Protein AF-A0A0N4UHY2-F1 (afdb_monomer)

Structure (mmCIF, N/CA/C/O backbone):
data_AF-A0A0N4UHY2-F1
#
_entry.id   AF-A0A0N4UHY2-F1
#
loop_
_atom_site.group_PDB
_atom_site.id
_at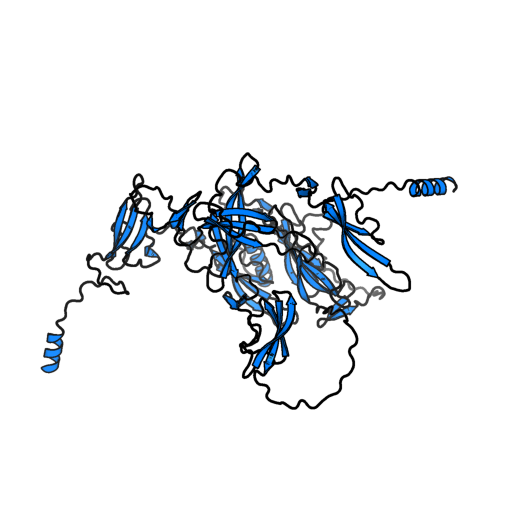om_site.type_symbol
_atom_site.label_atom_id
_atom_site.label_alt_id
_atom_site.label_comp_id
_atom_site.label_asym_id
_atom_site.label_entity_id
_atom_site.label_seq_id
_atom_site.pdbx_PDB_ins_code
_atom_site.Cartn_x
_atom_site.Cartn_y
_atom_site.Cartn_z
_atom_site.occupancy
_atom_site.B_iso_or_equiv
_atom_site.auth_seq_id
_atom_site.auth_comp_id
_atom_site.auth_asym_id
_atom_site.auth_atom_id
_atom_site.pdbx_PDB_model_num
ATOM 1 N N . MET A 1 1 ? 29.697 25.589 -55.166 1.00 54.78 1 MET A N 1
ATOM 2 C CA . MET A 1 1 ? 30.315 25.959 -53.868 1.00 54.78 1 MET A CA 1
ATOM 3 C C . MET A 1 1 ? 29.783 27.273 -53.301 1.00 54.78 1 MET A C 1
ATOM 5 O O . MET A 1 1 ? 29.440 27.275 -52.132 1.00 54.78 1 MET A O 1
ATOM 9 N N . TRP A 1 2 ? 29.633 28.347 -54.087 1.00 55.62 2 TRP A N 1
ATOM 10 C CA . TRP A 1 2 ? 29.163 29.654 -53.586 1.00 55.62 2 TRP A CA 1
ATOM 11 C C . TRP A 1 2 ? 27.700 29.696 -53.100 1.00 55.62 2 TRP A C 1
ATOM 13 O O . TRP A 1 2 ? 27.355 30.513 -52.255 1.00 55.62 2 TRP A O 1
ATOM 23 N N . THR A 1 3 ? 26.839 28.794 -53.573 1.00 72.44 3 THR A N 1
ATOM 24 C CA . THR A 1 3 ? 25.438 28.715 -53.125 1.00 72.44 3 THR A CA 1
ATOM 25 C C . THR A 1 3 ? 25.277 28.026 -51.768 1.00 72.44 3 THR A C 1
ATOM 27 O O . THR A 1 3 ? 24.383 28.382 -51.008 1.00 72.44 3 THR A O 1
ATOM 30 N N . TYR A 1 4 ? 26.162 27.089 -51.414 1.00 72.38 4 TYR A N 1
ATOM 31 C CA . TYR A 1 4 ? 26.064 26.346 -50.153 1.00 72.38 4 TYR A CA 1
ATOM 32 C C . TYR A 1 4 ? 26.475 27.204 -48.950 1.00 72.38 4 TYR A C 1
ATOM 34 O O . TYR A 1 4 ? 25.815 27.162 -47.914 1.00 72.38 4 TYR A O 1
ATOM 42 N N . THR A 1 5 ? 27.506 28.041 -49.109 1.00 71.31 5 THR A N 1
ATOM 43 C CA . THR A 1 5 ? 27.944 28.999 -48.081 1.00 71.31 5 THR A CA 1
ATOM 44 C C . THR A 1 5 ? 26.930 30.117 -47.852 1.00 71.31 5 THR A C 1
ATOM 46 O O . THR A 1 5 ? 26.712 30.508 -46.709 1.00 71.31 5 THR A O 1
ATOM 49 N N . ALA A 1 6 ? 26.250 30.595 -48.899 1.00 72.31 6 ALA A N 1
ATOM 50 C CA . ALA A 1 6 ? 25.187 31.587 -48.741 1.00 72.31 6 ALA A CA 1
ATOM 51 C C . ALA A 1 6 ? 23.974 31.018 -47.984 1.00 72.31 6 ALA A C 1
ATOM 53 O O . ALA A 1 6 ? 23.445 31.677 -47.094 1.00 72.31 6 ALA A O 1
ATOM 54 N N . ILE A 1 7 ? 23.573 29.773 -48.271 1.00 70.06 7 ILE A N 1
ATOM 55 C CA . ILE A 1 7 ? 22.451 29.120 -47.579 1.00 70.06 7 ILE A CA 1
ATOM 56 C C . ILE A 1 7 ? 22.787 28.858 -46.105 1.00 70.06 7 ILE A C 1
ATOM 58 O O . ILE A 1 7 ? 21.957 29.127 -45.244 1.00 70.06 7 ILE A O 1
ATOM 62 N N . THR A 1 8 ? 24.009 28.421 -45.779 1.00 62.03 8 THR A N 1
ATOM 63 C CA . THR A 1 8 ? 24.409 28.238 -44.367 1.00 62.03 8 THR A CA 1
ATOM 64 C C . THR A 1 8 ? 24.511 29.561 -43.610 1.00 62.03 8 THR A C 1
ATOM 66 O O . THR A 1 8 ? 24.087 29.621 -42.458 1.00 62.03 8 THR A O 1
ATOM 69 N N . ALA A 1 9 ? 24.983 30.636 -44.249 1.00 65.75 9 ALA A N 1
ATOM 70 C CA . ALA A 1 9 ? 25.004 31.963 -43.633 1.00 65.75 9 ALA A CA 1
ATOM 71 C C . ALA A 1 9 ? 23.588 32.523 -43.407 1.00 65.75 9 ALA A C 1
ATOM 73 O O . ALA A 1 9 ? 23.324 33.108 -42.360 1.00 65.75 9 ALA A O 1
ATOM 74 N N . ILE A 1 10 ? 22.658 32.301 -44.343 1.00 62.62 10 ILE A N 1
ATOM 75 C CA . ILE A 1 10 ? 21.254 32.707 -44.190 1.00 62.62 10 ILE A CA 1
ATOM 76 C C . ILE A 1 10 ? 20.573 31.888 -43.083 1.00 62.62 10 ILE A C 1
ATOM 78 O O . ILE A 1 10 ? 19.884 32.467 -42.253 1.00 62.62 10 ILE A O 1
ATOM 82 N N . ILE A 1 11 ? 20.821 30.577 -42.995 1.00 55.28 11 ILE A N 1
ATOM 83 C CA . ILE A 1 11 ? 20.270 29.729 -41.921 1.00 55.28 11 ILE A CA 1
ATOM 84 C C . ILE A 1 11 ? 20.823 30.131 -40.542 1.00 55.28 11 ILE A C 1
ATOM 86 O O . ILE A 1 11 ? 20.098 30.074 -39.557 1.00 55.28 11 ILE A O 1
ATOM 90 N N . GLN A 1 12 ? 22.077 30.586 -40.452 1.00 56.28 12 GLN A N 1
ATOM 91 C CA . GLN A 1 12 ? 22.646 31.084 -39.192 1.00 56.28 12 GLN A CA 1
ATOM 92 C C . GLN A 1 12 ? 22.201 32.513 -38.840 1.00 56.28 12 GLN A C 1
ATOM 94 O O . GLN A 1 12 ? 22.103 32.841 -37.659 1.00 56.28 12 GLN A O 1
ATOM 99 N N . ALA A 1 13 ? 21.927 33.366 -39.834 1.00 57.31 13 ALA A N 1
ATOM 100 C CA . ALA A 1 13 ? 21.465 34.738 -39.613 1.00 57.31 13 ALA A CA 1
ATOM 101 C C . ALA A 1 13 ? 19.962 34.813 -39.309 1.00 57.31 13 ALA A C 1
ATOM 103 O O . ALA A 1 13 ? 19.527 35.655 -38.523 1.00 57.31 13 ALA A O 1
ATOM 104 N N . ILE A 1 14 ? 19.161 33.913 -39.883 1.00 51.59 14 ILE A N 1
ATOM 105 C CA . ILE A 1 14 ? 17.760 33.744 -39.511 1.00 51.59 14 ILE A CA 1
ATOM 106 C C . ILE A 1 14 ? 17.738 32.865 -38.253 1.00 51.59 14 ILE A C 1
ATOM 108 O O . ILE A 1 14 ? 17.452 31.674 -38.310 1.00 51.59 14 ILE A O 1
ATOM 112 N N . GLY A 1 15 ? 18.084 33.462 -37.107 1.00 50.00 15 GLY A N 1
ATOM 113 C CA . GLY A 1 15 ? 18.026 32.864 -35.766 1.00 50.00 15 GLY A CA 1
ATOM 114 C C . GLY A 1 15 ? 16.594 32.563 -35.307 1.00 50.00 15 GLY A C 1
ATOM 115 O O . GLY A 1 15 ? 16.148 33.056 -34.276 1.00 50.00 15 GLY A O 1
ATOM 116 N N . TRP A 1 16 ? 15.854 31.799 -36.107 1.00 46.34 16 TRP A N 1
ATOM 117 C CA . TRP A 1 16 ? 14.447 31.464 -35.934 1.00 46.34 16 TRP A CA 1
ATOM 118 C C . TRP A 1 16 ? 14.300 29.985 -35.603 1.00 46.34 16 TRP A C 1
ATOM 120 O O . TRP A 1 16 ? 13.827 29.186 -36.401 1.00 46.34 16 TRP A O 1
ATOM 130 N N . HIS A 1 17 ? 14.668 29.628 -34.385 1.00 46.94 17 HIS A N 1
ATOM 131 C CA . HIS A 1 17 ? 14.061 28.478 -33.734 1.00 46.94 17 HIS A CA 1
ATOM 132 C C . HIS A 1 17 ? 13.692 28.907 -32.318 1.00 46.94 17 HIS A C 1
ATOM 134 O O . HIS A 1 17 ? 14.327 28.516 -31.347 1.00 46.94 17 HIS A O 1
ATOM 140 N N . TYR A 1 18 ? 12.658 29.748 -32.205 1.00 57.06 18 TYR A N 1
ATOM 141 C CA . TYR A 1 18 ? 11.855 29.765 -30.986 1.00 57.06 18 TYR A CA 1
ATOM 142 C C . TYR A 1 18 ? 11.130 28.418 -30.940 1.00 57.06 18 TYR A C 1
ATOM 144 O O . TYR A 1 18 ? 10.048 28.252 -31.499 1.00 57.06 18 TYR A O 1
ATOM 152 N N . SER A 1 19 ? 11.789 27.411 -30.373 1.00 66.44 19 SER A N 1
ATOM 153 C CA . SER A 1 19 ? 11.162 26.143 -30.034 1.00 66.44 19 SER A CA 1
ATOM 154 C C . SER A 1 19 ? 10.190 26.413 -28.892 1.00 66.44 19 SER A C 1
ATOM 156 O O . SER A 1 19 ? 10.603 26.571 -27.744 1.00 66.44 19 SER A O 1
ATOM 158 N N . TYR A 1 20 ? 8.905 26.517 -29.225 1.00 84.94 20 TYR A N 1
ATOM 159 C CA . TYR A 1 20 ? 7.844 26.343 -28.244 1.00 84.94 20 TYR A CA 1
ATOM 160 C C . TYR A 1 20 ? 8.040 24.970 -27.595 1.00 84.94 20 TYR A C 1
ATOM 162 O O . TYR A 1 20 ? 8.141 23.972 -28.309 1.00 84.94 20 TYR A O 1
ATOM 170 N N . ALA A 1 21 ? 8.137 24.940 -26.272 1.00 89.75 21 ALA A N 1
ATOM 171 C CA . ALA A 1 21 ? 8.180 23.713 -25.489 1.00 89.75 21 ALA A CA 1
ATOM 172 C C . ALA A 1 21 ? 6.826 23.527 -24.805 1.00 89.75 21 ALA A C 1
ATOM 174 O O . ALA A 1 21 ? 6.136 24.501 -24.489 1.00 89.75 21 ALA A O 1
ATOM 175 N N . MET A 1 22 ? 6.423 22.282 -24.583 1.00 92.69 22 MET A N 1
ATOM 176 C CA . MET A 1 22 ? 5.202 22.011 -23.827 1.00 92.69 22 MET A CA 1
ATOM 177 C C . MET A 1 22 ? 5.431 22.294 -22.339 1.00 92.69 22 MET A C 1
ATOM 179 O O . MET A 1 22 ? 6.537 22.130 -21.820 1.00 92.69 22 MET A O 1
ATOM 183 N N . LEU A 1 23 ? 4.382 22.705 -21.623 1.00 93.19 23 LEU A N 1
ATOM 184 C CA . LEU A 1 23 ? 4.452 22.870 -20.172 1.00 93.19 23 LEU A CA 1
ATOM 185 C C . LEU A 1 23 ? 4.919 21.558 -19.522 1.00 93.19 23 LEU A C 1
ATOM 187 O O . LEU A 1 23 ? 4.393 20.490 -19.827 1.00 93.19 23 LEU A O 1
ATOM 191 N N . GLY A 1 24 ? 5.926 21.638 -18.654 1.00 91.88 24 GLY A N 1
ATOM 192 C CA . GLY A 1 24 ? 6.541 20.467 -18.029 1.00 91.88 24 GLY A CA 1
ATOM 193 C C . GLY A 1 24 ? 7.727 19.863 -18.784 1.00 91.88 24 GLY A C 1
ATOM 194 O O . GLY A 1 24 ? 8.490 19.114 -18.175 1.00 91.88 24 GLY A O 1
ATOM 195 N N . GLU A 1 25 ? 7.937 20.210 -20.056 1.00 93.88 25 GLU A N 1
ATOM 196 C CA . GLU A 1 25 ? 9.051 19.691 -20.854 1.00 93.88 25 GLU A CA 1
ATOM 197 C C . GLU A 1 25 ? 10.406 20.117 -20.271 1.00 93.88 25 GLU A C 1
ATOM 199 O O . GLU A 1 25 ? 10.588 21.268 -19.856 1.00 93.88 25 GLU A O 1
ATOM 204 N N . ILE A 1 26 ? 11.346 19.168 -20.222 1.00 94.19 26 ILE A N 1
ATOM 205 C CA . ILE A 1 26 ? 12.680 19.336 -19.638 1.00 94.19 26 ILE A CA 1
ATOM 206 C C . ILE A 1 26 ? 13.716 19.481 -20.755 1.00 94.19 26 ILE A C 1
ATOM 208 O O . ILE A 1 26 ? 13.767 18.670 -21.676 1.00 94.19 26 ILE A O 1
ATOM 212 N N . PHE A 1 27 ? 14.584 20.482 -20.635 1.00 90.56 27 PHE A N 1
ATOM 213 C CA . PHE A 1 27 ? 15.588 20.853 -21.626 1.00 90.56 27 PHE A CA 1
ATOM 214 C C . PHE A 1 27 ? 16.976 21.022 -20.986 1.00 90.56 27 PHE A C 1
ATOM 216 O O . PHE A 1 27 ? 17.103 21.646 -19.931 1.00 90.56 27 PHE A O 1
ATOM 223 N N . GLU A 1 28 ? 18.032 20.493 -21.614 1.00 94.00 28 GLU A N 1
ATOM 224 C CA . GLU A 1 28 ? 19.423 20.737 -21.197 1.00 94.00 28 GLU A CA 1
ATOM 225 C C . GLU A 1 28 ? 20.002 21.936 -21.964 1.00 94.00 28 GLU A C 1
ATOM 227 O O . GLU A 1 28 ? 20.232 21.874 -23.170 1.00 94.00 28 GLU A O 1
ATOM 232 N N . ASP A 1 29 ? 20.297 23.019 -21.249 1.00 93.25 29 ASP A N 1
ATOM 233 C CA . ASP A 1 29 ? 20.946 24.214 -21.777 1.00 93.25 29 ASP A CA 1
ATOM 234 C C . ASP A 1 29 ? 22.396 24.297 -21.291 1.00 93.25 29 ASP A C 1
ATOM 236 O O . ASP A 1 29 ? 22.676 24.576 -20.122 1.00 93.25 29 ASP A O 1
ATOM 240 N N . SER A 1 30 ? 23.340 24.107 -22.212 1.00 93.19 30 SER A N 1
ATOM 241 C CA . SER A 1 30 ? 24.779 24.096 -21.924 1.00 93.19 30 SER A CA 1
ATOM 242 C C . SER A 1 30 ? 25.378 25.447 -21.519 1.00 93.19 30 SER A C 1
ATOM 244 O O . SER A 1 30 ? 26.569 25.510 -21.219 1.00 93.19 30 SER A O 1
ATOM 246 N N . THR A 1 31 ? 24.577 26.512 -21.541 1.00 93.12 31 THR A N 1
ATOM 247 C CA . THR A 1 31 ? 24.967 27.876 -21.157 1.00 93.12 31 THR A CA 1
ATOM 248 C C . THR A 1 31 ? 23.921 28.573 -20.289 1.00 93.12 31 THR A C 1
ATOM 250 O O . THR A 1 31 ? 24.075 29.753 -19.978 1.00 93.12 31 THR A O 1
ATOM 253 N N . CYS A 1 32 ? 22.839 27.871 -19.939 1.00 94.31 32 CYS A N 1
ATOM 254 C CA . CYS A 1 32 ? 21.666 28.415 -19.259 1.00 94.31 32 CYS A CA 1
ATOM 255 C C . CYS A 1 32 ? 21.035 29.640 -19.956 1.00 94.31 32 CYS A C 1
ATOM 257 O O . CYS A 1 32 ? 20.312 30.398 -19.305 1.00 94.31 32 CYS A O 1
ATOM 259 N N . ARG A 1 33 ? 21.284 29.844 -21.259 1.00 95.06 33 ARG A N 1
ATOM 260 C CA . ARG A 1 33 ? 20.819 31.003 -22.048 1.00 95.06 33 ARG A CA 1
ATOM 261 C C . ARG A 1 33 ? 19.303 31.101 -22.169 1.00 95.06 33 ARG A C 1
ATOM 263 O O . ARG A 1 33 ? 18.789 32.188 -22.405 1.00 95.06 33 ARG A O 1
ATOM 270 N N . SER A 1 34 ? 18.612 29.983 -22.020 1.00 94.69 34 SER A N 1
ATOM 271 C CA . SER A 1 34 ? 17.163 29.859 -22.112 1.00 94.69 34 SER A CA 1
ATOM 272 C C . SER A 1 34 ? 16.481 30.208 -20.793 1.00 94.69 34 SER A C 1
ATOM 274 O O . SER A 1 34 ? 15.275 30.411 -20.790 1.00 94.69 34 SER A O 1
ATOM 276 N N . THR A 1 35 ? 17.234 30.356 -19.690 1.00 95.75 35 THR A N 1
ATOM 277 C CA . THR A 1 35 ? 16.671 30.734 -18.382 1.00 95.75 35 THR A CA 1
ATOM 278 C C . THR A 1 35 ? 15.862 32.018 -18.519 1.00 95.75 35 THR A C 1
ATOM 280 O O . THR A 1 35 ? 16.393 33.024 -18.984 1.00 95.75 35 THR A O 1
ATOM 283 N N . ASN A 1 36 ? 14.608 31.992 -18.068 1.00 95.81 36 ASN A N 1
ATOM 284 C CA . ASN A 1 36 ? 13.651 33.101 -18.141 1.00 95.81 36 ASN A CA 1
ATOM 285 C C . ASN A 1 36 ? 13.210 33.504 -19.561 1.00 95.81 36 ASN A C 1
ATOM 287 O O . ASN A 1 36 ? 12.450 34.462 -19.695 1.00 95.81 36 ASN A O 1
ATOM 291 N N . ASN A 1 37 ? 13.621 32.789 -20.612 1.00 96.12 37 ASN A N 1
ATOM 292 C CA . ASN A 1 37 ? 13.029 32.968 -21.935 1.00 96.12 37 ASN A CA 1
ATOM 293 C C . ASN A 1 37 ? 11.666 32.282 -21.989 1.00 96.12 37 ASN A C 1
ATOM 295 O O . ASN A 1 37 ? 11.430 31.269 -21.321 1.00 96.12 37 ASN A O 1
ATOM 299 N N . THR A 1 38 ? 10.772 32.829 -22.808 1.00 95.69 38 THR A N 1
ATOM 300 C CA . THR A 1 38 ? 9.446 32.260 -23.013 1.00 95.69 38 THR A CA 1
ATOM 301 C C . THR A 1 38 ? 9.547 30.927 -23.750 1.00 95.69 38 THR A C 1
ATOM 303 O O . THR A 1 38 ? 10.218 30.811 -24.773 1.00 95.69 38 THR A O 1
ATOM 306 N N . CYS A 1 39 ? 8.868 29.913 -23.221 1.00 95.75 39 CYS A N 1
ATOM 307 C CA . CYS A 1 39 ? 8.738 28.596 -23.851 1.00 95.75 39 CYS A CA 1
ATOM 308 C C . CYS A 1 39 ? 7.314 28.333 -24.365 1.00 95.75 39 CYS A C 1
ATOM 310 O O . CYS A 1 39 ? 7.089 27.374 -25.093 1.00 95.75 39 CYS A O 1
ATOM 312 N N . GLY A 1 40 ? 6.364 29.215 -24.039 1.00 95.06 40 GLY A N 1
ATOM 313 C CA . GLY A 1 40 ? 4.953 29.128 -24.405 1.00 95.06 40 GLY A CA 1
ATOM 314 C C . GLY A 1 40 ? 4.178 30.367 -23.944 1.00 95.06 40 GLY A C 1
ATOM 315 O O . GLY A 1 40 ? 4.761 31.318 -23.420 1.00 95.06 40 GLY A O 1
ATOM 316 N N . ILE A 1 41 ? 2.856 30.372 -24.136 1.00 94.19 41 ILE A N 1
ATOM 317 C CA . ILE A 1 41 ? 1.980 31.446 -23.637 1.00 94.19 41 ILE A CA 1
ATOM 318 C C . ILE A 1 41 ? 1.914 31.347 -22.110 1.00 94.19 41 ILE A C 1
ATOM 320 O O . ILE A 1 41 ? 1.486 30.323 -21.584 1.00 94.19 41 ILE A O 1
ATOM 324 N N . ASN A 1 42 ? 2.327 32.408 -21.410 1.00 97.00 42 ASN A N 1
ATOM 325 C CA . ASN A 1 42 ? 2.436 32.459 -19.945 1.00 97.00 42 ASN A CA 1
ATOM 326 C C . ASN A 1 42 ? 3.391 31.403 -19.361 1.00 97.00 42 ASN A C 1
ATOM 328 O O . ASN A 1 42 ? 3.220 30.976 -18.219 1.00 97.00 42 ASN A O 1
ATOM 332 N N . MET A 1 43 ? 4.397 30.979 -20.135 1.00 96.62 43 MET A N 1
ATOM 333 C CA . MET A 1 43 ? 5.379 29.975 -19.725 1.00 96.62 43 MET A CA 1
ATOM 334 C C . MET A 1 43 ? 6.810 30.454 -19.968 1.00 96.62 43 MET A C 1
ATOM 336 O O . MET A 1 43 ? 7.096 31.070 -20.997 1.00 96.62 43 MET A O 1
ATOM 340 N N . ILE A 1 44 ? 7.721 30.110 -19.061 1.00 97.31 44 ILE A N 1
ATOM 341 C CA . ILE A 1 44 ? 9.159 30.385 -19.153 1.00 97.31 44 ILE A CA 1
ATOM 342 C C . ILE A 1 44 ? 9.984 29.149 -18.799 1.00 97.31 44 ILE A C 1
ATOM 344 O O . ILE A 1 44 ? 9.547 28.291 -18.031 1.00 97.31 44 ILE A O 1
ATOM 348 N N . PHE A 1 45 ? 11.208 29.067 -19.315 1.00 97.31 45 PHE A N 1
ATOM 349 C CA . PHE A 1 45 ? 12.155 28.056 -18.856 1.00 97.31 45 PHE A CA 1
ATOM 350 C C . PHE A 1 45 ? 12.731 28.425 -17.485 1.00 97.31 45 PHE A C 1
ATOM 352 O O . PHE A 1 45 ? 13.380 29.462 -17.318 1.00 97.31 45 PHE A O 1
ATOM 359 N N . VAL A 1 46 ? 12.543 27.532 -16.513 1.00 95.62 46 VAL A N 1
ATOM 360 C CA . VAL A 1 46 ? 13.045 27.663 -15.140 1.00 95.62 46 VAL A CA 1
ATOM 361 C C . VAL A 1 46 ? 14.098 26.580 -14.878 1.00 95.62 46 VAL A C 1
ATOM 363 O O . VAL A 1 46 ? 13.825 25.403 -15.121 1.00 95.62 46 VAL A O 1
ATOM 366 N N . PRO A 1 47 ? 15.305 26.916 -14.390 1.00 95.50 47 PRO A N 1
ATOM 367 C CA . PRO A 1 47 ? 16.329 25.926 -14.075 1.00 95.50 47 PRO A CA 1
ATOM 368 C C . PRO A 1 47 ? 15.914 25.075 -12.871 1.00 95.50 47 PRO A C 1
ATOM 370 O O . PRO A 1 47 ? 15.724 25.589 -11.773 1.00 95.50 47 PRO A O 1
ATOM 373 N N . ILE A 1 48 ? 15.831 23.761 -13.072 1.00 95.44 48 ILE A N 1
ATOM 374 C CA . ILE A 1 48 ? 15.636 22.780 -11.995 1.00 95.44 48 ILE A CA 1
ATOM 375 C C . ILE A 1 48 ? 16.990 22.409 -11.379 1.00 95.44 48 ILE A C 1
ATOM 377 O O . ILE A 1 48 ? 17.108 22.214 -10.170 1.00 95.44 48 ILE A O 1
ATOM 381 N N . LEU A 1 49 ? 18.030 22.318 -12.212 1.00 93.88 49 LEU A N 1
ATOM 382 C CA . LEU A 1 49 ? 19.382 21.974 -11.790 1.00 93.88 49 LEU A CA 1
ATOM 383 C C . LEU A 1 49 ? 20.396 22.834 -12.537 1.00 93.88 49 LEU A C 1
ATOM 385 O O . LEU A 1 49 ? 20.361 22.915 -13.760 1.00 93.88 49 LEU A O 1
ATOM 389 N N . LYS A 1 50 ? 21.339 23.425 -11.803 1.00 95.50 50 LYS A N 1
ATOM 390 C CA . LYS A 1 50 ? 22.471 24.174 -12.356 1.00 95.50 50 LYS A CA 1
ATOM 391 C C . LYS A 1 50 ? 23.773 23.496 -11.942 1.00 95.50 50 LYS A C 1
ATOM 393 O O . LYS A 1 50 ? 24.086 23.398 -10.756 1.00 95.50 50 LYS A O 1
ATOM 398 N N . VAL A 1 51 ? 24.526 23.013 -12.923 1.00 91.88 51 VAL A N 1
ATOM 399 C CA . VAL A 1 51 ? 25.815 22.343 -12.750 1.00 91.88 51 VAL A CA 1
ATOM 400 C C . VAL A 1 51 ? 26.913 23.283 -13.232 1.00 91.88 51 VAL A C 1
ATOM 402 O O . VAL A 1 51 ? 27.092 23.499 -14.428 1.00 91.88 51 VAL A O 1
ATOM 405 N N . VAL A 1 52 ? 27.672 23.831 -12.287 1.00 89.69 52 VAL A N 1
ATOM 406 C CA . VAL A 1 52 ? 28.860 24.639 -12.582 1.00 89.69 52 VAL A CA 1
ATOM 407 C C . VAL A 1 52 ? 30.076 23.719 -12.544 1.00 89.69 52 VAL A C 1
ATOM 409 O O . VAL A 1 52 ? 30.418 23.177 -11.492 1.00 89.69 52 VAL A O 1
ATOM 412 N N . SER A 1 53 ? 30.730 23.517 -13.688 1.00 86.75 53 SER A N 1
ATOM 413 C CA . SER A 1 53 ? 31.970 22.746 -13.774 1.00 86.75 53 SER A CA 1
ATOM 414 C C . SER A 1 53 ? 33.157 23.679 -13.989 1.00 86.75 53 SER A C 1
ATOM 416 O O . SER A 1 53 ? 33.346 24.245 -15.067 1.00 86.75 53 SER A O 1
ATOM 418 N N . SER A 1 54 ? 33.980 23.810 -12.949 1.00 83.69 54 SER A N 1
ATOM 419 C CA . SER A 1 54 ? 35.266 24.506 -13.001 1.00 83.69 54 SER A CA 1
ATOM 420 C C . SER A 1 54 ? 36.369 23.498 -13.308 1.00 83.69 54 SER A C 1
ATOM 422 O O . SER A 1 54 ? 37.045 23.005 -12.406 1.00 83.69 54 SER A O 1
ATOM 424 N N . LYS A 1 55 ? 36.551 23.153 -14.583 1.00 74.62 55 LYS A N 1
ATOM 425 C CA . LYS A 1 55 ? 37.742 22.426 -15.038 1.00 74.62 55 LYS A CA 1
ATOM 426 C C . LYS A 1 55 ? 38.505 23.330 -16.001 1.00 74.62 55 LYS A C 1
ATOM 428 O O . LYS A 1 55 ? 38.063 23.542 -17.118 1.00 74.62 55 LYS A O 1
ATOM 433 N N . ASN A 1 56 ? 39.657 23.825 -15.541 1.00 71.31 56 ASN A N 1
ATOM 434 C CA . ASN A 1 56 ? 40.651 24.588 -16.307 1.00 71.31 56 ASN A CA 1
ATOM 435 C C . ASN A 1 56 ? 40.182 25.965 -16.808 1.00 71.31 56 ASN A C 1
ATOM 437 O O . ASN A 1 56 ? 39.796 26.070 -17.962 1.00 71.31 56 ASN A O 1
ATOM 441 N N . LEU A 1 57 ? 40.279 27.016 -15.973 1.00 77.56 57 LEU A N 1
ATOM 442 C CA . LEU A 1 57 ? 40.115 28.456 -16.311 1.00 77.56 57 LEU A CA 1
ATOM 443 C C . LEU A 1 57 ? 38.818 28.889 -17.042 1.00 77.56 57 LEU A C 1
ATOM 445 O O . LEU A 1 57 ? 38.537 30.079 -17.118 1.00 77.56 57 LEU A O 1
ATOM 449 N N . LEU A 1 58 ? 38.007 27.949 -17.515 1.00 76.88 58 LEU A N 1
ATOM 450 C CA . LEU A 1 58 ? 36.753 28.113 -18.226 1.00 76.88 58 LEU A CA 1
ATOM 451 C C . LEU A 1 58 ? 35.671 27.491 -17.346 1.00 76.88 58 LEU A C 1
ATOM 453 O O . LEU A 1 58 ? 35.587 26.273 -17.183 1.00 76.88 58 LEU A O 1
ATOM 457 N N . THR A 1 59 ? 34.863 28.341 -16.724 1.00 84.31 59 THR A N 1
ATOM 458 C CA . THR A 1 59 ? 33.655 27.909 -16.024 1.00 84.31 59 THR A CA 1
ATOM 459 C C . THR A 1 59 ? 32.613 27.551 -17.073 1.00 84.31 59 THR A C 1
ATOM 461 O O . THR A 1 59 ? 32.078 28.436 -17.737 1.00 84.31 59 THR A O 1
ATOM 464 N N . SER A 1 60 ? 32.346 26.259 -17.246 1.00 89.88 60 SER A N 1
ATOM 465 C CA . SER A 1 60 ? 31.200 25.808 -18.039 1.00 89.88 60 SER A CA 1
ATOM 466 C C . SER A 1 60 ? 30.005 25.639 -17.108 1.00 89.88 60 SER A C 1
ATOM 468 O O . SER A 1 60 ? 30.112 25.010 -16.053 1.00 89.88 60 SER A O 1
ATOM 470 N N . GLU A 1 61 ? 28.885 26.253 -17.466 1.00 93.69 61 GLU A N 1
ATOM 471 C CA . GLU A 1 61 ? 27.653 26.216 -16.686 1.00 93.69 61 GLU A CA 1
ATOM 472 C C . GLU A 1 61 ? 26.581 25.507 -17.503 1.00 93.69 61 GLU A C 1
ATOM 474 O O . GLU A 1 61 ? 26.173 26.010 -18.541 1.00 93.69 61 GLU A O 1
ATOM 479 N N . LYS A 1 62 ? 26.132 24.344 -17.035 1.00 94.75 62 LYS A N 1
ATOM 480 C CA . LYS A 1 62 ? 25.025 23.608 -17.644 1.00 94.75 62 LYS A CA 1
ATOM 481 C C . LYS A 1 62 ? 23.785 23.736 -16.772 1.00 94.75 62 LYS A C 1
ATOM 483 O O . LYS A 1 62 ? 23.874 23.520 -15.563 1.00 94.75 62 LYS A O 1
ATOM 488 N N . CYS A 1 63 ? 22.634 24.006 -17.372 1.00 96.12 63 CYS A N 1
ATOM 489 C CA . CYS A 1 63 ? 21.346 23.960 -16.696 1.00 96.12 63 CYS A CA 1
ATOM 490 C C . CYS A 1 63 ? 20.464 22.867 -17.283 1.00 96.12 63 CYS A C 1
ATOM 492 O O . CYS A 1 63 ? 20.366 22.730 -18.494 1.00 96.12 63 CYS A O 1
ATOM 494 N N . ILE A 1 64 ? 19.769 22.140 -16.417 1.00 95.44 64 ILE A N 1
ATOM 495 C CA . ILE A 1 64 ? 18.570 21.390 -16.783 1.00 95.44 64 ILE A CA 1
ATOM 496 C C . ILE A 1 64 ? 17.392 22.279 -16.399 1.00 95.44 64 ILE A C 1
ATOM 498 O O . ILE A 1 64 ? 17.255 22.662 -15.234 1.00 95.44 64 ILE A O 1
ATOM 502 N N . GLN A 1 65 ? 16.582 22.652 -17.378 1.00 96.62 65 GLN A N 1
ATOM 503 C CA . GLN A 1 65 ? 15.487 23.605 -17.248 1.00 96.62 65 GLN A CA 1
ATOM 504 C C . GLN A 1 65 ? 14.155 22.929 -17.555 1.00 96.62 65 GLN A C 1
ATOM 506 O O . GLN A 1 65 ? 14.121 21.959 -18.302 1.00 96.62 65 GLN A O 1
ATOM 511 N N . ARG A 1 66 ? 13.061 23.440 -16.992 1.00 96.38 66 ARG A N 1
ATOM 512 C CA . ARG A 1 66 ? 11.689 23.013 -17.289 1.00 96.38 66 ARG A CA 1
ATOM 513 C C . ARG A 1 66 ? 10.853 24.199 -17.724 1.00 96.38 66 ARG A C 1
ATOM 515 O O . ARG A 1 66 ? 10.896 25.246 -17.077 1.00 96.38 66 ARG A O 1
ATOM 522 N N . CYS A 1 67 ? 10.054 24.017 -18.767 1.00 96.81 67 CYS A N 1
ATOM 523 C CA . CYS A 1 67 ? 9.022 24.980 -19.125 1.00 96.81 67 CYS A CA 1
ATOM 524 C C . CYS A 1 67 ? 7.953 25.010 -18.016 1.00 96.81 67 CYS A C 1
ATOM 526 O O . CYS A 1 67 ? 7.319 23.993 -17.735 1.00 96.81 67 CYS A O 1
ATOM 528 N N . SER A 1 68 ? 7.819 26.143 -17.329 1.00 96.75 68 SER A N 1
ATOM 529 C CA . SER A 1 68 ? 6.937 26.354 -16.168 1.00 96.75 68 SER A CA 1
ATOM 530 C C . SER A 1 68 ? 6.121 27.628 -16.356 1.00 96.75 68 SER A C 1
ATOM 532 O O . SER A 1 68 ? 6.450 28.438 -17.217 1.00 96.75 68 SER A O 1
ATOM 534 N N . CYS A 1 69 ? 5.082 27.848 -15.551 1.00 96.81 69 CYS A N 1
ATOM 535 C CA . CYS A 1 69 ? 4.330 29.100 -15.620 1.00 96.81 69 CYS A CA 1
ATOM 536 C C . CYS A 1 69 ? 5.197 30.316 -15.266 1.00 96.81 69 CYS A C 1
ATOM 538 O O . CYS A 1 69 ? 6.054 30.239 -14.387 1.00 96.81 69 CYS A O 1
ATOM 540 N N . ILE A 1 70 ? 4.986 31.423 -15.985 1.00 96.69 70 ILE A N 1
ATOM 541 C CA . ILE A 1 70 ? 5.812 32.639 -15.909 1.00 96.69 70 ILE A CA 1
ATOM 542 C C . ILE A 1 70 ? 5.792 33.297 -14.528 1.00 96.69 70 ILE A C 1
ATOM 544 O O . ILE A 1 70 ? 6.813 33.812 -14.075 1.00 96.69 70 ILE A O 1
ATOM 548 N N . THR A 1 71 ? 4.642 33.256 -13.861 1.00 93.62 71 THR A N 1
ATOM 549 C CA . THR A 1 71 ? 4.424 33.794 -12.519 1.00 93.62 71 THR A CA 1
ATOM 550 C C . THR A 1 71 ? 3.518 32.854 -11.726 1.00 93.62 71 THR A C 1
ATOM 552 O O . THR A 1 71 ? 2.859 31.966 -12.273 1.00 93.62 71 THR A O 1
ATOM 555 N N . ASP A 1 72 ? 3.491 33.055 -10.415 1.00 88.00 72 ASP A N 1
ATOM 556 C CA . ASP A 1 72 ? 2.588 32.408 -9.463 1.00 88.00 72 ASP A CA 1
ATOM 557 C C . ASP A 1 72 ? 1.115 32.803 -9.648 1.00 88.00 72 ASP A C 1
ATOM 559 O O . ASP A 1 72 ? 0.232 32.090 -9.172 1.00 88.00 72 ASP A O 1
ATOM 563 N N . GLU A 1 73 ? 0.839 33.873 -10.395 1.00 89.44 73 GLU A N 1
ATOM 564 C CA . GLU A 1 73 ? -0.500 34.236 -10.873 1.00 89.44 73 GLU A CA 1
ATOM 565 C C . GLU A 1 73 ? -1.062 33.236 -11.886 1.00 89.44 73 GLU A C 1
ATOM 567 O O . GLU A 1 73 ? -2.237 33.318 -12.202 1.00 89.44 73 GLU A O 1
ATOM 572 N N . TYR A 1 74 ? -0.278 32.279 -12.389 1.00 94.00 74 TYR A N 1
ATOM 573 C CA . TYR A 1 74 ? -0.750 31.222 -13.281 1.00 94.00 74 TYR A CA 1
ATOM 574 C C . TYR A 1 74 ? -0.571 29.851 -12.617 1.00 94.00 74 TYR A C 1
ATOM 576 O O . TYR A 1 74 ? 0.411 29.574 -11.928 1.00 94.00 74 TYR A O 1
ATOM 584 N N . ALA A 1 75 ? -1.548 28.968 -12.795 1.00 89.69 75 ALA A N 1
ATOM 585 C CA . ALA A 1 75 ? -1.483 27.579 -12.372 1.00 89.69 75 ALA A CA 1
ATOM 586 C C . ALA A 1 75 ? -1.408 26.658 -13.588 1.00 89.69 75 ALA A C 1
ATOM 588 O O . ALA A 1 75 ? -2.105 26.845 -14.587 1.00 89.69 75 ALA A O 1
ATOM 589 N N . GLU A 1 76 ? -0.586 25.624 -13.461 1.00 91.12 76 GLU A N 1
ATOM 590 C CA . GLU A 1 76 ? -0.535 24.514 -14.401 1.00 91.12 76 GLU A CA 1
ATOM 591 C C . GLU A 1 76 ? -1.853 23.723 -14.320 1.00 91.12 76 GLU A C 1
ATOM 593 O O . GLU A 1 76 ? -2.188 23.131 -13.293 1.00 91.12 76 GLU A O 1
ATOM 598 N N . ARG A 1 77 ? -2.635 23.744 -15.403 1.00 86.06 77 ARG A N 1
ATOM 599 C CA . ARG A 1 77 ? -3.855 22.945 -15.583 1.00 86.06 77 ARG A CA 1
ATOM 600 C C . ARG A 1 77 ? -3.892 22.388 -16.997 1.00 86.06 77 ARG A C 1
ATOM 602 O O . ARG A 1 77 ? -3.820 23.143 -17.962 1.00 86.06 77 ARG A O 1
ATOM 609 N N . ASN A 1 78 ? -4.051 21.070 -17.119 1.00 86.25 78 ASN A N 1
ATOM 610 C CA . ASN A 1 78 ? -4.176 20.366 -18.402 1.00 86.25 78 ASN A CA 1
ATOM 611 C C . ASN A 1 78 ? -3.065 20.732 -19.411 1.00 86.25 78 ASN A C 1
ATOM 613 O O . ASN A 1 78 ? -3.343 20.988 -20.580 1.00 86.25 78 ASN A O 1
ATOM 617 N N . GLY A 1 79 ? -1.812 20.816 -18.950 1.00 87.69 79 GLY A N 1
ATOM 618 C CA . GLY A 1 79 ? -0.665 21.162 -19.801 1.00 87.69 79 GLY A CA 1
ATOM 619 C C . GLY A 1 79 ? -0.620 22.625 -20.262 1.00 87.69 79 GLY A C 1
ATOM 620 O O . GLY A 1 79 ? 0.127 22.953 -21.177 1.00 87.69 79 GLY A O 1
ATOM 621 N N . SER A 1 80 ? -1.415 23.512 -19.657 1.00 90.75 80 SER A N 1
ATOM 622 C CA . SER A 1 80 ? -1.430 24.951 -19.940 1.00 90.75 80 SER A CA 1
ATOM 623 C C . SER A 1 80 ? -1.298 25.778 -18.659 1.00 90.75 80 SER A C 1
ATOM 625 O O . SER A 1 80 ? -1.714 25.344 -17.586 1.00 90.75 80 SER A O 1
ATOM 627 N N . CYS A 1 81 ? -0.734 26.981 -18.770 1.00 95.12 81 CYS A N 1
ATOM 628 C CA . CYS A 1 81 ? -0.689 27.954 -17.680 1.00 95.12 81 CYS A CA 1
ATOM 629 C C . CYS A 1 81 ? -1.927 28.839 -17.751 1.00 95.12 81 CYS A C 1
ATOM 631 O O . CYS A 1 81 ? -2.032 29.715 -18.611 1.00 95.12 81 CYS A O 1
ATOM 633 N N . ILE A 1 82 ? -2.878 28.570 -16.864 1.00 90.81 82 ILE A N 1
ATOM 634 C CA . ILE A 1 82 ? -4.134 29.311 -16.761 1.00 90.81 82 ILE A CA 1
ATOM 635 C C . ILE A 1 82 ? -3.985 30.297 -15.615 1.00 90.81 82 ILE A C 1
ATOM 637 O O . ILE A 1 82 ? -3.478 29.923 -14.560 1.00 90.81 82 ILE A O 1
ATOM 641 N N . GLU A 1 83 ? -4.410 31.541 -15.817 1.00 90.25 83 GLU A N 1
ATOM 642 C CA . GLU A 1 83 ? -4.431 32.539 -14.752 1.00 90.25 83 GLU A CA 1
ATOM 643 C C . GLU A 1 83 ? -5.179 31.945 -13.551 1.00 90.25 83 GLU A C 1
ATOM 645 O O . GLU A 1 83 ? -6.305 31.444 -13.668 1.00 90.25 83 GLU A O 1
ATOM 650 N N . ARG A 1 84 ? -4.517 31.924 -12.395 1.00 79.38 84 ARG A N 1
ATOM 651 C CA . ARG A 1 84 ? -5.161 31.733 -11.110 1.00 79.38 84 ARG A CA 1
ATOM 652 C C . ARG A 1 84 ? -6.123 32.894 -10.993 1.00 79.38 84 ARG A C 1
ATOM 654 O O . ARG A 1 84 ? -5.761 33.975 -10.545 1.00 79.38 84 ARG A O 1
ATOM 661 N N . ILE A 1 85 ? -7.371 32.648 -11.377 1.00 66.94 85 ILE A N 1
ATOM 662 C CA . ILE A 1 85 ? -8.485 33.398 -10.828 1.00 66.94 85 ILE A CA 1
ATOM 663 C C . ILE A 1 85 ? -8.263 33.279 -9.324 1.00 66.94 85 ILE A C 1
ATOM 665 O O . ILE A 1 85 ? -8.408 32.185 -8.768 1.00 66.94 85 ILE A O 1
ATOM 669 N N . TYR A 1 86 ? -7.799 34.360 -8.694 1.00 52.56 86 TYR A N 1
ATOM 670 C CA . TYR A 1 86 ? -7.720 34.507 -7.250 1.00 52.56 86 TYR A CA 1
ATOM 671 C C . TYR A 1 86 ? -9.162 34.499 -6.734 1.00 52.56 86 TYR A C 1
ATOM 673 O O . TYR A 1 86 ? -9.695 35.481 -6.244 1.00 52.56 86 TYR A O 1
ATOM 681 N N . SER A 1 87 ? -9.806 33.340 -6.823 1.00 47.03 87 SER A N 1
ATOM 682 C CA . SER A 1 87 ? -11.021 32.991 -6.111 1.00 47.03 87 SER A CA 1
ATOM 683 C C . SER A 1 87 ? -10.654 32.650 -4.660 1.00 47.03 87 SER A C 1
ATOM 685 O O . SER A 1 87 ? -11.296 31.818 -4.027 1.00 47.03 87 SER A O 1
ATOM 687 N N . SER A 1 88 ? -9.598 33.270 -4.114 1.00 45.94 88 SER A N 1
ATOM 688 C CA . SER A 1 88 ? -9.074 33.043 -2.764 1.00 45.94 88 SER A CA 1
ATOM 689 C C . SER A 1 88 ? -9.878 33.790 -1.698 1.00 45.94 88 SER A C 1
ATOM 691 O O . SER A 1 88 ? -9.357 34.114 -0.634 1.00 45.94 88 SER A O 1
ATOM 693 N N . LYS A 1 89 ? -11.150 34.073 -1.977 1.00 45.50 89 LYS A N 1
ATOM 694 C CA . LYS A 1 89 ? -12.086 34.573 -0.973 1.00 45.50 89 LYS A CA 1
ATOM 695 C C . LYS A 1 89 ? -13.512 34.060 -1.110 1.00 45.50 89 LYS A C 1
ATOM 697 O O . LYS A 1 89 ? -14.232 34.053 -0.123 1.00 45.50 89 LYS A O 1
ATOM 702 N N . GLU A 1 90 ? -13.895 33.509 -2.257 1.00 51.88 90 GLU A N 1
ATOM 703 C CA . GLU A 1 90 ? -15.310 33.210 -2.496 1.00 51.88 90 GLU A CA 1
ATOM 704 C C . GLU A 1 90 ? -15.787 31.835 -2.003 1.00 51.88 90 GLU A C 1
ATOM 706 O O . GLU A 1 90 ? -16.989 31.586 -2.007 1.00 51.88 90 GLU A O 1
ATOM 711 N N . GLN A 1 91 ? -14.917 30.931 -1.532 1.00 64.88 91 GLN A N 1
ATOM 712 C CA . GLN A 1 91 ? -15.345 29.534 -1.344 1.00 64.88 91 GLN A CA 1
ATOM 713 C C . GLN A 1 91 ? -16.223 29.266 -0.102 1.00 64.88 91 GLN A C 1
ATOM 715 O O . GLN A 1 91 ? -16.867 28.224 -0.057 1.00 64.88 91 GLN A O 1
ATOM 720 N N . CYS A 1 92 ? -16.340 30.215 0.839 1.00 70.50 92 CYS A N 1
ATOM 721 C CA . CYS A 1 92 ? -17.392 30.206 1.876 1.00 70.50 92 CYS A CA 1
ATOM 722 C C . CYS A 1 92 ? -17.988 31.612 2.153 1.00 70.50 92 CYS A C 1
ATOM 724 O O . CYS A 1 92 ? -18.568 31.826 3.214 1.00 70.50 92 CYS A O 1
ATOM 726 N N . GLU A 1 93 ? -17.838 32.614 1.267 1.00 59.88 93 GLU A N 1
ATOM 727 C CA . GLU A 1 93 ? -18.016 34.031 1.676 1.00 59.88 93 GLU A CA 1
ATOM 728 C C . GLU A 1 93 ? -19.458 34.466 2.005 1.00 59.88 93 GLU A C 1
ATOM 730 O O . GLU A 1 93 ? -19.637 35.553 2.540 1.00 59.88 93 GLU A O 1
ATOM 735 N N . ASN A 1 94 ? -20.478 33.624 1.809 1.00 62.31 94 ASN A N 1
ATOM 736 C CA . ASN A 1 94 ? -21.829 33.899 2.329 1.00 62.31 94 ASN A CA 1
ATOM 737 C C . ASN A 1 94 ? -22.495 32.720 3.048 1.00 62.31 94 ASN A C 1
ATOM 739 O O . ASN A 1 94 ? -23.562 32.893 3.638 1.00 62.31 94 ASN A O 1
ATOM 743 N N . GLU A 1 95 ? -21.884 31.536 3.042 1.00 77.19 95 GLU A N 1
ATOM 744 C CA . GLU A 1 95 ? -22.459 30.352 3.669 1.00 77.19 95 GLU A CA 1
ATOM 745 C C . GLU A 1 95 ? -21.417 29.642 4.527 1.00 77.19 95 GLU A C 1
ATOM 747 O O . GLU A 1 95 ? -20.259 29.478 4.156 1.00 77.19 95 GLU A O 1
ATOM 752 N N . ILE A 1 96 ? -21.862 29.237 5.713 1.00 83.94 96 ILE A N 1
ATOM 753 C CA . ILE A 1 96 ? -21.102 28.425 6.655 1.00 83.94 96 ILE A CA 1
ATOM 754 C C . ILE A 1 96 ? -20.621 27.158 5.932 1.00 83.94 96 ILE A C 1
ATOM 756 O O . ILE A 1 96 ? -21.447 26.433 5.372 1.00 83.94 96 ILE A O 1
ATOM 760 N N . CYS A 1 97 ? -19.315 26.878 5.962 1.00 90.00 97 CYS A N 1
ATOM 761 C CA . CYS A 1 97 ? -18.765 25.687 5.321 1.00 90.00 97 CYS A CA 1
ATOM 762 C C . CYS A 1 97 ? -19.383 24.425 5.953 1.00 90.00 97 CYS A C 1
ATOM 764 O O . CYS A 1 97 ? -19.627 24.369 7.167 1.00 90.00 97 CYS A O 1
ATOM 766 N N . LYS A 1 98 ? -19.656 23.393 5.148 1.00 91.88 98 LYS A N 1
ATOM 767 C CA . LYS A 1 98 ? -20.304 22.177 5.659 1.00 91.88 98 LYS A CA 1
ATOM 768 C C . LYS A 1 98 ? -19.347 21.404 6.563 1.00 91.88 98 LYS A C 1
ATOM 770 O O . LYS A 1 98 ? -18.145 21.325 6.306 1.00 91.88 98 LYS A O 1
ATOM 775 N N . ILE A 1 99 ? -19.870 20.783 7.620 1.00 90.75 99 ILE A N 1
ATOM 776 C CA . ILE A 1 99 ? -19.041 19.936 8.488 1.00 90.75 99 ILE A CA 1
ATOM 777 C C . ILE A 1 99 ? -18.543 18.736 7.674 1.00 90.75 99 ILE A C 1
ATOM 779 O O . ILE A 1 99 ? -19.326 18.053 7.017 1.00 90.75 99 ILE A O 1
ATOM 783 N N . GLY A 1 100 ? -17.233 18.499 7.702 1.00 89.62 100 GLY A N 1
ATOM 784 C CA . GLY A 1 100 ? -16.540 17.496 6.893 1.00 89.62 100 GLY A CA 1
ATOM 785 C C . GLY A 1 100 ? -15.988 18.022 5.564 1.00 89.62 100 GLY A C 1
ATOM 786 O O . GLY A 1 100 ? -15.173 17.336 4.948 1.00 89.62 100 GLY A O 1
ATOM 787 N N . GLU A 1 101 ? -16.367 19.230 5.139 1.00 91.38 101 GLU A N 1
ATOM 788 C CA . GLU A 1 101 ? -15.865 19.836 3.907 1.00 91.38 101 GLU A CA 1
ATOM 789 C C . GLU A 1 101 ? -14.363 20.109 4.003 1.00 91.38 101 GLU A C 1
ATOM 791 O O . GLU A 1 101 ? -13.866 20.614 5.016 1.00 91.38 101 GLU A O 1
ATOM 796 N N . THR A 1 102 ? -13.636 19.727 2.952 1.00 91.25 102 THR A N 1
ATOM 797 C CA . THR A 1 102 ? -12.186 19.887 2.860 1.00 91.25 102 THR A CA 1
ATOM 798 C C . THR A 1 102 ? -11.833 20.998 1.891 1.00 91.25 102 THR A C 1
ATOM 800 O O . THR A 1 102 ? -12.304 20.992 0.755 1.00 91.25 102 THR A O 1
ATOM 803 N N . ILE A 1 103 ? -10.953 21.894 2.311 1.00 92.81 103 ILE A N 1
ATOM 804 C CA . ILE A 1 103 ? -10.490 23.033 1.528 1.00 92.81 103 ILE A CA 1
ATOM 805 C C . ILE A 1 103 ? -8.976 22.971 1.337 1.00 92.81 103 ILE A C 1
ATOM 807 O O . ILE A 1 103 ? -8.254 22.433 2.179 1.00 92.81 103 ILE A O 1
ATOM 811 N N . LEU A 1 104 ? -8.506 23.530 0.224 1.00 91.19 104 LEU A N 1
ATOM 812 C CA . LEU A 1 104 ? -7.090 23.776 -0.015 1.00 91.19 104 LEU A CA 1
ATOM 813 C C . LEU A 1 104 ? -6.787 25.221 0.376 1.00 91.19 104 LEU A C 1
ATOM 815 O O . LEU A 1 104 ? -7.294 26.155 -0.237 1.00 91.19 104 LEU A O 1
ATOM 819 N N . ASP A 1 105 ? -5.965 25.385 1.398 1.00 92.62 105 ASP A N 1
ATOM 820 C CA . ASP A 1 105 ? -5.619 26.663 1.994 1.00 92.62 105 ASP A CA 1
ATOM 821 C C . ASP A 1 105 ? -4.122 26.929 1.832 1.00 92.62 105 ASP A C 1
ATOM 823 O O . ASP A 1 105 ? -3.271 26.229 2.392 1.00 92.62 105 ASP A O 1
ATOM 827 N N . VAL A 1 106 ? -3.813 27.938 1.023 1.00 87.88 106 VAL A N 1
ATOM 828 C CA . VAL A 1 106 ? -2.444 28.374 0.756 1.00 87.88 106 VAL A CA 1
ATOM 829 C C . VAL A 1 106 ? -1.936 29.135 1.982 1.00 87.88 106 VAL A C 1
ATOM 831 O O . VAL A 1 106 ? -2.574 30.061 2.475 1.00 87.88 106 VAL A O 1
ATOM 834 N N . ASP A 1 107 ? -0.791 28.699 2.494 1.00 91.12 107 ASP A N 1
ATOM 835 C CA . ASP A 1 107 ? -0.144 29.127 3.740 1.00 91.12 107 ASP A CA 1
ATOM 836 C C . ASP A 1 107 ? -0.863 28.745 5.037 1.00 91.12 107 ASP A C 1
ATOM 838 O O . ASP A 1 107 ? -0.416 29.105 6.128 1.00 91.12 107 ASP A O 1
ATOM 842 N N . CYS A 1 108 ? -1.892 27.901 4.943 1.00 91.81 108 CYS A N 1
ATOM 843 C CA . CYS A 1 108 ? -2.531 27.275 6.099 1.00 91.81 108 CYS A CA 1
ATOM 844 C C . CYS A 1 108 ? -3.196 28.277 7.071 1.00 91.81 108 CYS A C 1
ATOM 846 O O . CYS A 1 108 ? -3.360 27.973 8.256 1.00 91.81 108 CYS A O 1
ATOM 848 N N . ASN A 1 109 ? -3.581 29.457 6.579 1.00 94.69 109 ASN A N 1
ATOM 849 C CA . ASN A 1 109 ? -4.152 30.566 7.347 1.00 94.69 109 ASN A CA 1
ATOM 850 C C . ASN A 1 109 ? -5.516 30.268 7.992 1.00 94.69 109 ASN A C 1
ATOM 852 O O . ASN A 1 109 ? -5.903 30.927 8.956 1.00 94.69 109 ASN A O 1
ATOM 856 N N . LEU A 1 110 ? -6.261 29.305 7.459 1.00 94.06 110 LEU A N 1
ATOM 857 C CA . LEU A 1 110 ? -7.570 28.889 7.940 1.00 94.06 110 LEU A CA 1
ATOM 858 C C . LEU A 1 110 ? -7.481 27.895 9.103 1.00 94.06 110 LEU A C 1
ATOM 860 O O . LEU A 1 110 ? -8.459 27.750 9.829 1.00 94.06 110 LEU A O 1
ATOM 864 N N . SER A 1 111 ? -6.321 27.285 9.371 1.00 94.00 111 SER A N 1
ATOM 865 C CA . SER A 1 111 ? -6.168 26.320 10.466 1.00 94.00 111 SER A CA 1
ATOM 866 C C . SER A 1 111 ? -6.515 26.944 11.819 1.00 94.00 111 SER A C 1
ATOM 868 O O . SER A 1 111 ? -5.898 27.911 12.259 1.00 94.00 111 SER A O 1
ATOM 870 N N . GLY A 1 112 ? -7.496 26.361 12.506 1.00 94.25 112 GLY A N 1
ATOM 871 C CA . GLY A 1 112 ? -8.022 26.855 13.777 1.00 94.25 112 GLY A CA 1
ATOM 872 C C . GLY A 1 112 ? -9.086 27.951 13.652 1.00 94.25 112 GLY A C 1
ATOM 873 O O . GLY A 1 112 ? -9.706 28.282 14.665 1.00 94.25 112 GLY A O 1
ATOM 874 N N . ASN A 1 113 ? -9.353 28.479 12.452 1.00 95.38 113 ASN A N 1
ATOM 875 C CA . ASN A 1 113 ? -10.437 29.436 12.232 1.00 95.38 113 ASN A CA 1
ATOM 876 C C . ASN A 1 113 ? -11.798 28.746 12.261 1.00 95.38 113 ASN A C 1
ATOM 878 O O . ASN A 1 113 ? -11.936 27.561 11.955 1.00 95.38 113 ASN A O 1
ATOM 882 N N . VAL A 1 114 ? -12.819 29.519 12.628 1.00 94.38 114 VAL A N 1
ATOM 883 C CA . VAL A 1 114 ? -14.206 29.060 12.671 1.00 94.38 114 VAL A CA 1
ATOM 884 C C . VAL A 1 114 ? -14.701 28.824 11.249 1.00 94.38 114 VAL A C 1
ATOM 886 O O . VAL A 1 114 ? -14.750 29.752 10.450 1.00 94.38 114 VAL A O 1
ATOM 889 N N . CYS A 1 115 ? -15.080 27.585 10.953 1.00 94.94 115 CYS A N 1
ATOM 890 C CA . CYS A 1 115 ? -15.680 27.199 9.675 1.00 94.94 115 CYS A CA 1
ATOM 891 C C . CYS A 1 115 ? -17.205 27.036 9.773 1.00 94.94 115 CYS A C 1
ATOM 893 O O . CYS A 1 115 ? -17.876 26.973 8.750 1.00 94.94 115 CYS A O 1
ATOM 895 N N . GLY A 1 116 ? -17.753 27.006 10.996 1.00 94.00 116 GLY A N 1
ATOM 896 C CA . GLY A 1 116 ? -19.188 26.990 11.272 1.00 94.00 116 GLY A CA 1
ATOM 897 C C . GLY A 1 116 ? -19.524 27.070 12.757 1.00 94.00 116 GLY A C 1
ATOM 898 O O . GLY A 1 116 ? -18.637 27.184 13.603 1.00 94.00 116 GLY A O 1
ATOM 899 N N . ILE A 1 117 ? -20.815 27.032 13.105 1.00 93.94 117 ILE A N 1
ATOM 900 C CA . ILE A 1 117 ? -21.242 27.119 14.512 1.00 93.94 117 ILE A CA 1
ATOM 901 C C . ILE A 1 117 ? -20.674 25.912 15.271 1.00 93.94 117 ILE A C 1
ATOM 903 O O . ILE A 1 117 ? -21.006 24.766 14.968 1.00 93.94 117 ILE A O 1
ATOM 907 N N . ASN A 1 118 ? -19.813 26.183 16.256 1.00 96.69 118 ASN A N 1
ATOM 908 C CA . ASN A 1 118 ? -19.051 25.189 17.021 1.00 96.69 118 ASN A CA 1
ATOM 909 C C . ASN A 1 118 ? -18.134 24.293 16.168 1.00 96.69 118 ASN A C 1
ATOM 911 O O . ASN A 1 118 ? -17.847 23.163 16.565 1.00 96.69 118 ASN A O 1
ATOM 915 N N . ALA A 1 119 ? -17.653 24.787 15.027 1.00 96.06 119 ALA A N 1
ATOM 916 C CA . ALA A 1 119 ? -16.758 24.061 14.135 1.00 96.06 119 ALA A CA 1
ATOM 917 C C . ALA A 1 119 ? -15.540 24.897 13.732 1.00 96.06 119 ALA A C 1
ATOM 919 O O . ALA A 1 119 ? -15.644 26.110 13.548 1.00 96.06 119 ALA A O 1
ATOM 920 N N . LEU A 1 120 ? -14.388 24.244 13.599 1.00 96.44 120 LEU A N 1
ATOM 921 C CA . LEU A 1 120 ? -13.111 24.843 13.228 1.00 96.44 120 LEU A CA 1
ATOM 922 C C . LEU A 1 120 ? -12.479 24.081 12.059 1.00 96.44 120 LEU A C 1
ATOM 924 O O . LEU A 1 120 ? -12.652 22.866 11.930 1.00 96.44 120 LEU A O 1
ATOM 928 N N . PHE A 1 121 ? -11.698 24.777 11.239 1.00 96.94 121 PHE A N 1
ATOM 929 C CA . PHE A 1 121 ? -10.821 24.129 10.273 1.00 96.94 121 PHE A CA 1
ATOM 930 C C . PHE A 1 121 ? -9.660 23.432 10.986 1.00 96.94 121 PHE A C 1
ATOM 932 O O . PHE A 1 121 ? -8.934 24.040 11.774 1.00 96.94 121 PHE A O 1
ATOM 939 N N . VAL A 1 122 ? -9.473 22.150 10.690 1.00 94.50 122 VAL A N 1
ATOM 940 C CA . VAL A 1 122 ? -8.389 21.314 11.208 1.00 94.50 122 VAL A CA 1
ATOM 941 C C . VAL A 1 122 ? -7.524 20.854 10.046 1.00 94.50 122 VAL A C 1
ATOM 943 O O . VAL A 1 122 ? -8.032 20.392 9.027 1.00 94.50 122 VAL A O 1
ATOM 946 N N . LEU A 1 123 ? -6.209 20.983 10.198 1.00 93.69 123 LEU A N 1
ATOM 947 C CA . LEU A 1 123 ? -5.233 20.540 9.210 1.00 93.69 123 LEU A CA 1
ATOM 948 C C . LEU A 1 123 ? -5.284 19.013 9.042 1.00 93.69 123 LEU A C 1
ATOM 950 O O . LEU A 1 123 ? -5.048 18.286 10.003 1.00 93.69 123 LEU A O 1
ATOM 954 N N . ILE A 1 124 ? -5.578 18.538 7.830 1.00 91.62 124 ILE A N 1
ATOM 955 C CA . ILE A 1 124 ? -5.533 17.111 7.474 1.00 91.62 124 ILE A CA 1
ATOM 956 C C . ILE A 1 124 ? -4.142 16.754 6.964 1.00 91.62 124 ILE A C 1
ATOM 958 O O . ILE A 1 124 ? -3.546 15.772 7.396 1.00 91.62 124 ILE A O 1
ATOM 962 N N . SER A 1 125 ? -3.633 17.547 6.023 1.00 88.50 125 SER A N 1
ATOM 963 C CA . SER A 1 125 ? -2.323 17.335 5.424 1.00 88.50 125 SER A CA 1
ATOM 964 C C . SER A 1 125 ? -1.683 18.662 5.048 1.00 88.50 125 SER A C 1
ATOM 966 O O . SER A 1 125 ? -2.353 19.659 4.776 1.00 88.50 125 SER A O 1
ATOM 968 N N . GLN A 1 126 ? -0.358 18.663 5.051 1.00 86.75 126 GLN A N 1
ATOM 969 C CA . GLN A 1 126 ? 0.455 19.792 4.644 1.00 86.75 126 GLN A CA 1
ATOM 970 C C . GLN A 1 126 ? 1.474 19.291 3.633 1.00 86.75 126 GLN A C 1
ATOM 972 O O . GLN A 1 126 ? 2.280 18.412 3.946 1.00 86.75 126 GLN A O 1
ATOM 977 N N . GLU A 1 127 ? 1.458 19.855 2.431 1.00 80.94 127 GLU A N 1
ATOM 978 C CA . GLU A 1 127 ? 2.541 19.633 1.483 1.00 80.94 127 GLU A CA 1
ATOM 979 C C . GLU A 1 127 ? 3.764 20.383 2.006 1.00 80.94 127 GLU A C 1
ATOM 981 O O . GLU A 1 127 ? 3.730 21.602 2.177 1.00 80.94 127 GLU A O 1
ATOM 986 N N . ILE A 1 128 ? 4.840 19.658 2.316 1.00 72.62 128 ILE A N 1
ATOM 987 C CA . ILE A 1 128 ? 6.127 20.264 2.661 1.00 72.62 128 ILE A CA 1
ATOM 988 C C . ILE A 1 128 ? 6.756 20.706 1.336 1.00 72.62 128 ILE A C 1
ATOM 990 O O . ILE A 1 128 ? 7.214 19.843 0.581 1.00 72.62 128 ILE A O 1
ATOM 994 N N . PRO A 1 129 ? 6.805 22.011 1.016 1.00 61.66 129 PRO A N 1
ATOM 995 C CA . PRO A 1 129 ? 7.402 22.441 -0.233 1.00 61.66 129 PRO A CA 1
ATOM 996 C C . PRO A 1 129 ? 8.919 22.259 -0.150 1.00 61.66 129 PRO A C 1
ATOM 998 O O . PRO A 1 129 ? 9.522 22.383 0.924 1.00 61.66 129 PRO A O 1
ATOM 1001 N N . TYR A 1 130 ? 9.549 21.977 -1.292 1.00 68.62 130 TYR A N 1
ATOM 1002 C CA . TYR A 1 130 ? 11.008 21.949 -1.396 1.00 68.62 130 TYR A CA 1
ATOM 1003 C C . TYR A 1 130 ? 11.614 23.272 -0.870 1.00 68.62 130 TYR A C 1
ATOM 1005 O O . TYR A 1 130 ? 10.961 24.311 -0.973 1.00 68.62 130 TYR A O 1
ATOM 1013 N N . PRO A 1 131 ? 12.849 23.278 -0.320 1.00 58.38 131 PRO A N 1
ATOM 1014 C CA . PRO A 1 131 ? 13.374 24.348 0.548 1.00 58.38 131 PRO A CA 1
ATOM 1015 C C . PRO A 1 131 ? 13.547 25.763 -0.043 1.00 58.38 131 PRO A C 1
ATOM 1017 O O . PRO A 1 131 ? 14.205 26.594 0.580 1.00 58.38 131 PRO A O 1
ATOM 1020 N N . SER A 1 132 ? 12.990 26.079 -1.207 1.00 59.56 132 SER A N 1
ATOM 1021 C CA . SER A 1 132 ? 13.082 27.399 -1.825 1.00 59.56 132 SER A CA 1
ATOM 1022 C C . SER A 1 132 ? 11.723 27.855 -2.365 1.00 59.56 132 SER A C 1
ATOM 1024 O O . SER A 1 132 ? 11.317 27.468 -3.454 1.00 59.56 132 SER A O 1
ATOM 1026 N N . MET A 1 133 ? 11.077 28.739 -1.598 1.00 57.25 133 MET A N 1
ATOM 1027 C CA . MET A 1 133 ? 10.149 29.784 -2.066 1.00 57.25 133 MET A CA 1
ATOM 1028 C C . MET A 1 133 ? 8.745 29.401 -2.567 1.00 57.25 133 MET A C 1
ATOM 1030 O O . MET A 1 133 ? 8.091 30.253 -3.157 1.00 57.25 133 MET A O 1
ATOM 1034 N N . VAL A 1 134 ? 8.226 28.203 -2.294 1.00 72.31 134 VAL A N 1
ATOM 1035 C CA . VAL A 1 134 ? 6.822 27.888 -2.633 1.00 72.31 134 VAL A CA 1
ATOM 1036 C C . VAL A 1 134 ? 5.935 28.020 -1.384 1.00 72.31 134 VAL A C 1
ATOM 1038 O O . VAL A 1 134 ? 6.327 27.502 -0.330 1.00 72.31 134 VAL A O 1
ATOM 1041 N N . PRO A 1 135 ? 4.778 28.712 -1.461 1.00 76.56 135 PRO A N 1
ATOM 1042 C CA . PRO A 1 135 ? 3.825 28.788 -0.356 1.00 76.56 135 PRO A CA 1
ATOM 1043 C C . PRO A 1 135 ? 3.355 27.393 0.073 1.00 76.56 135 PRO A C 1
ATOM 1045 O O . PRO A 1 135 ? 3.358 26.437 -0.707 1.00 76.56 135 PRO A O 1
ATOM 1048 N N . ARG A 1 136 ? 3.012 27.252 1.355 1.00 82.12 136 ARG A N 1
ATOM 1049 C CA . ARG A 1 136 ? 2.672 25.951 1.951 1.00 82.12 136 ARG A CA 1
ATOM 1050 C C . ARG A 1 136 ? 1.223 25.620 1.638 1.00 82.12 136 ARG A C 1
ATOM 1052 O O . ARG A 1 136 ? 0.331 26.228 2.209 1.00 82.12 136 ARG A O 1
ATOM 1059 N N . ASN A 1 137 ? 0.973 24.635 0.789 1.00 88.44 137 ASN A N 1
ATOM 1060 C CA . ASN A 1 137 ? -0.389 24.164 0.574 1.00 88.44 137 ASN A CA 1
ATOM 1061 C C . ASN A 1 137 ? -0.827 23.285 1.749 1.00 88.44 137 ASN A C 1
ATOM 1063 O O . ASN A 1 137 ? -0.171 22.292 2.078 1.00 88.44 137 ASN A O 1
ATOM 1067 N N . CYS A 1 138 ? -1.945 23.637 2.371 1.00 92.25 138 CYS A N 1
ATOM 1068 C CA . CYS A 1 138 ? -2.561 22.851 3.427 1.00 92.25 138 CYS A CA 1
ATOM 1069 C C . CYS A 1 138 ? -3.943 22.377 3.002 1.00 92.25 138 CYS A C 1
ATOM 1071 O O . CYS A 1 138 ? -4.770 23.172 2.573 1.00 92.25 138 CYS A O 1
ATOM 1073 N N . ILE A 1 139 ? -4.221 21.090 3.176 1.00 90.50 139 ILE A N 1
ATOM 1074 C CA . ILE A 1 139 ? -5.578 20.559 3.069 1.00 90.50 139 ILE A CA 1
ATOM 1075 C C . ILE A 1 139 ? -6.171 20.565 4.471 1.00 90.50 139 ILE A C 1
ATOM 1077 O O . ILE A 1 139 ? -5.629 19.943 5.388 1.00 90.50 139 ILE A O 1
ATOM 1081 N N . GLN A 1 140 ? -7.277 21.274 4.653 1.00 93.62 140 GLN A N 1
ATOM 1082 C CA . GLN A 1 140 ? -7.928 21.445 5.950 1.00 93.62 140 GLN A CA 1
ATOM 1083 C C . GLN A 1 140 ? -9.383 21.001 5.879 1.00 93.62 140 GLN A C 1
ATOM 1085 O O . GLN A 1 140 ? -10.015 21.136 4.839 1.00 93.62 140 GLN A O 1
ATOM 1090 N N . ARG A 1 141 ? -9.928 20.476 6.976 1.00 94.25 141 ARG A N 1
ATOM 1091 C CA . ARG A 1 141 ? -11.317 20.013 7.091 1.00 94.25 141 ARG A CA 1
ATOM 1092 C C . ARG A 1 141 ? -12.074 20.833 8.115 1.00 94.25 141 ARG A C 1
ATOM 1094 O O . ARG A 1 141 ? -11.583 21.011 9.226 1.00 94.25 141 ARG A O 1
ATOM 1101 N N . CYS A 1 142 ? -13.290 21.252 7.793 1.00 95.81 142 CYS A N 1
ATOM 1102 C CA . CYS A 1 142 ? -14.192 21.810 8.791 1.00 95.81 142 CYS A CA 1
ATOM 1103 C C . CYS A 1 142 ? -14.689 20.704 9.736 1.00 95.81 142 CYS A C 1
ATOM 1105 O O . CYS A 1 142 ? -15.328 19.751 9.296 1.00 95.81 142 CYS A O 1
ATOM 1107 N N . THR A 1 143 ? -14.393 20.790 11.031 1.00 94.75 143 THR A N 1
ATOM 1108 C CA . THR A 1 143 ? -14.744 19.754 12.021 1.00 94.75 143 THR A CA 1
ATOM 1109 C C . THR A 1 143 ? -15.287 20.371 13.300 1.00 94.75 143 THR A C 1
ATOM 1111 O O . THR A 1 143 ? -15.019 21.531 13.602 1.00 94.75 143 THR A O 1
ATOM 1114 N N . CYS A 1 144 ? -16.058 19.609 14.076 1.00 96.38 144 CYS A N 1
ATOM 1115 C CA . CYS A 1 144 ? -16.563 20.098 15.352 1.00 96.38 144 CYS A CA 1
ATOM 1116 C C . CYS A 1 144 ? -15.425 20.439 16.318 1.00 96.38 144 CYS A C 1
ATOM 1118 O O . CYS A 1 144 ? -14.476 19.678 16.486 1.00 96.38 144 CYS A O 1
ATOM 1120 N N . LYS A 1 145 ? -15.550 21.587 16.989 1.00 95.25 145 LYS A N 1
ATOM 1121 C CA . LYS A 1 145 ? -14.532 22.163 17.878 1.00 95.25 145 LYS A CA 1
ATOM 1122 C C . LYS A 1 145 ? -14.133 21.227 19.025 1.00 95.25 145 LYS A C 1
ATOM 1124 O O . LYS A 1 145 ? -13.020 21.328 19.534 1.00 95.25 145 LYS A O 1
ATOM 1129 N N . SER A 1 146 ? -15.037 20.351 19.457 1.00 93.25 146 SER A N 1
ATOM 1130 C CA . SER A 1 146 ? -14.757 19.309 20.443 1.00 93.25 146 SER A CA 1
ATOM 1131 C C . SER A 1 146 ? -15.704 18.120 20.280 1.00 93.25 146 SER A C 1
ATOM 1133 O O . SER A 1 146 ? -16.754 18.218 19.644 1.00 93.25 146 SER A O 1
ATOM 1135 N N . ILE A 1 147 ? -15.360 17.012 20.938 1.00 90.00 147 ILE A N 1
ATOM 1136 C CA . ILE A 1 147 ? -16.169 15.785 21.016 1.00 90.00 147 ILE A CA 1
ATOM 1137 C C . ILE A 1 147 ? -17.512 15.958 21.748 1.00 90.00 147 ILE A C 1
ATOM 1139 O O . ILE A 1 147 ? -18.333 15.038 21.756 1.00 90.00 147 ILE A O 1
ATOM 1143 N N . GLU A 1 148 ? -17.733 17.099 22.406 1.00 93.38 148 GLU A N 1
ATOM 1144 C CA . GLU A 1 148 ? -19.007 17.438 23.054 1.00 93.38 148 GLU A CA 1
ATOM 1145 C C . GLU A 1 148 ? -20.071 17.862 22.042 1.00 93.38 148 GLU A C 1
ATOM 1147 O O . GLU A 1 148 ? -21.251 17.925 22.388 1.00 93.38 148 GLU A O 1
ATOM 1152 N N . TYR A 1 149 ? -19.671 18.136 20.799 1.00 94.81 149 TYR A N 1
ATOM 1153 C CA . TYR A 1 149 ? -20.575 18.479 19.718 1.00 94.81 149 TYR A CA 1
ATOM 1154 C C . TYR A 1 149 ? -20.679 17.326 18.717 1.00 94.81 149 TYR A C 1
ATOM 1156 O O . TYR A 1 149 ? -19.705 16.631 18.440 1.00 94.81 149 TYR A O 1
ATOM 1164 N N . ILE A 1 150 ? -21.882 17.125 18.192 1.00 88.44 150 ILE A N 1
ATOM 1165 C CA . ILE A 1 150 ? -22.192 16.181 17.121 1.00 88.44 150 ILE A CA 1
ATOM 1166 C C . ILE A 1 150 ? -22.304 16.970 15.822 1.00 88.44 150 ILE A C 1
ATOM 1168 O O . ILE A 1 150 ? -22.903 18.052 15.790 1.00 88.44 150 ILE A O 1
ATOM 1172 N N . ASP A 1 151 ? -21.744 16.413 14.759 1.00 89.31 151 ASP A N 1
ATOM 1173 C CA . ASP A 1 151 ? -21.812 16.940 13.409 1.00 89.31 151 ASP A CA 1
ATOM 1174 C C . ASP A 1 151 ? -23.255 16.941 12.878 1.00 89.31 151 ASP A C 1
ATOM 1176 O O . ASP A 1 151 ? -23.963 15.934 12.821 1.00 89.31 151 ASP A O 1
ATOM 1180 N N . LYS A 1 152 ? -23.716 18.122 12.474 1.00 88.19 152 LYS A N 1
ATOM 1181 C CA . LYS A 1 152 ? -24.843 18.311 11.560 1.00 88.19 152 LYS A CA 1
ATOM 1182 C C . LYS A 1 152 ? -24.297 18.922 10.276 1.00 88.19 152 LYS A C 1
ATOM 1184 O O . LYS A 1 152 ? -23.209 19.483 10.263 1.00 88.19 152 LYS A O 1
ATOM 1189 N N . LEU A 1 153 ? -25.067 18.832 9.193 1.00 81.38 153 LEU A N 1
ATOM 1190 C CA . LEU A 1 153 ? -24.604 19.178 7.844 1.00 81.38 153 LEU A CA 1
ATOM 1191 C C . LEU A 1 153 ? -23.894 20.548 7.757 1.00 81.38 153 LEU A C 1
ATOM 1193 O O . LEU A 1 153 ? -22.903 20.674 7.049 1.00 81.38 153 LEU A O 1
ATOM 1197 N N . THR A 1 154 ? -24.369 21.553 8.498 1.00 83.81 154 THR A N 1
ATOM 1198 C CA . THR A 1 154 ? -23.849 22.936 8.462 1.00 83.81 154 THR A CA 1
ATOM 1199 C C . THR A 1 154 ? -23.365 23.472 9.813 1.00 83.81 154 THR A C 1
ATOM 1201 O O . THR A 1 154 ? -22.935 24.616 9.903 1.00 83.81 154 THR A O 1
ATOM 1204 N N . HIS A 1 155 ? -23.470 22.702 10.897 1.00 91.75 155 HIS A N 1
ATOM 1205 C CA . HIS A 1 155 ? -23.092 23.156 12.239 1.00 91.75 155 HIS A CA 1
ATOM 1206 C C . HIS A 1 155 ? -22.848 21.980 13.179 1.00 91.75 155 HIS A C 1
ATOM 1208 O O . HIS A 1 155 ? -23.251 20.856 12.907 1.00 91.75 155 HIS A O 1
ATOM 1214 N N . CYS A 1 156 ? -22.241 22.247 14.327 1.00 95.38 156 CYS A N 1
ATOM 1215 C CA . CYS A 1 156 ? -22.028 21.261 15.373 1.00 95.38 156 CYS A CA 1
ATOM 1216 C C . CYS A 1 156 ? -22.951 21.560 16.564 1.00 95.38 156 CYS A C 1
ATOM 1218 O O . CYS A 1 156 ? -22.931 22.659 17.130 1.00 95.38 156 CYS A O 1
ATOM 1220 N N . LYS A 1 157 ? -23.798 20.594 16.937 1.00 93.94 157 LYS A N 1
ATOM 1221 C CA . LYS A 1 157 ? -24.783 20.732 18.025 1.00 93.94 157 LYS A CA 1
ATOM 1222 C C . LYS A 1 157 ? -24.270 20.046 19.286 1.00 93.94 157 LYS A C 1
ATOM 1224 O O . LYS A 1 157 ? -23.744 18.941 19.199 1.00 93.94 157 LYS A O 1
ATOM 1229 N N . LYS A 1 158 ? -24.419 20.672 20.454 1.00 94.94 158 LYS A N 1
ATOM 1230 C CA . LYS A 1 158 ? -23.951 20.094 21.720 1.00 94.94 158 LYS A CA 1
ATOM 1231 C C . LYS A 1 158 ? -24.731 18.810 22.036 1.00 94.94 158 LYS A C 1
ATOM 1233 O O . LYS A 1 158 ? -25.944 18.759 21.840 1.00 94.94 158 LYS A O 1
ATOM 1238 N N . LYS A 1 159 ? -24.050 17.777 22.538 1.00 90.44 159 LYS A N 1
ATOM 1239 C CA . LYS A 1 159 ? -24.645 16.474 22.892 1.00 90.44 159 LYS A CA 1
ATOM 1240 C C . LYS A 1 159 ? -25.805 16.590 23.885 1.00 90.44 159 LYS A C 1
ATOM 1242 O O . LYS A 1 159 ? -26.780 15.864 23.757 1.00 90.44 159 LYS A O 1
ATOM 1247 N N . GLU A 1 160 ? -25.730 17.520 24.833 1.00 86.50 160 GLU A N 1
ATOM 1248 C CA . GLU A 1 160 ? -26.768 17.732 25.857 1.00 86.50 160 GLU A CA 1
ATOM 1249 C C . GLU A 1 160 ? -28.090 18.269 25.281 1.00 86.50 160 GLU A C 1
ATOM 1251 O O . GLU A 1 160 ? -29.156 18.007 25.834 1.00 86.50 160 GLU A O 1
ATOM 1256 N N . ASP A 1 161 ? -28.042 18.957 24.135 1.00 83.62 161 ASP A N 1
ATOM 1257 C CA . ASP A 1 161 ? -29.229 19.513 23.472 1.00 83.62 161 ASP A CA 1
ATOM 1258 C C . ASP A 1 161 ? -30.010 18.454 22.671 1.00 83.62 161 ASP A C 1
ATOM 1260 O O . ASP A 1 161 ? -31.034 18.754 22.046 1.00 83.62 161 ASP A O 1
ATOM 1264 N N . PHE A 1 162 ? -29.530 17.207 22.653 1.00 74.25 162 PHE A N 1
ATOM 1265 C CA . PHE A 1 162 ? -30.303 16.052 22.215 1.00 74.25 162 PHE A CA 1
ATOM 1266 C C . PHE A 1 162 ? -31.175 15.550 23.374 1.00 74.25 162 PHE A C 1
ATOM 1268 O O . PHE A 1 162 ? -30.929 14.502 23.966 1.00 74.25 162 PHE A O 1
ATOM 1275 N N . LYS A 1 163 ? -32.260 16.275 23.670 1.00 59.75 163 LYS A N 1
ATOM 1276 C CA . LYS A 1 163 ? -33.449 15.613 24.218 1.00 59.75 163 LYS A CA 1
ATOM 1277 C C . LYS A 1 163 ? -34.118 14.901 23.050 1.00 59.75 163 LYS A C 1
ATOM 1279 O O . LYS A 1 163 ? -34.524 15.547 22.090 1.00 59.75 163 LYS A O 1
ATOM 1284 N N . ILE A 1 164 ? -34.134 13.574 23.096 1.00 53.72 164 ILE A N 1
ATOM 1285 C CA . ILE A 1 164 ? -34.715 12.712 22.064 1.00 53.72 164 ILE A CA 1
ATOM 1286 C C . ILE A 1 164 ? -36.241 12.899 22.097 1.00 53.72 164 ILE A C 1
ATOM 1288 O O . ILE A 1 164 ? -36.954 12.131 22.733 1.00 53.72 164 ILE A O 1
ATOM 1292 N N . GLU A 1 165 ? -36.753 13.950 21.461 1.00 46.72 165 GLU A N 1
ATOM 1293 C CA . GLU A 1 165 ? -38.147 13.985 21.021 1.00 46.72 165 GLU A CA 1
ATOM 1294 C C . GLU A 1 165 ? -38.217 13.175 19.729 1.00 46.72 165 GLU A C 1
ATOM 1296 O O . GLU A 1 165 ? -37.530 13.463 18.749 1.00 46.72 165 GLU A O 1
ATOM 1301 N N . GLY A 1 166 ? -38.946 12.063 19.804 1.00 44.88 166 GLY A N 1
ATOM 1302 C CA . GLY A 1 166 ? -38.930 10.989 18.824 1.00 44.88 166 GLY A CA 1
ATOM 1303 C C . GLY A 1 166 ? -39.419 11.424 17.452 1.00 44.88 166 GLY A C 1
ATOM 1304 O O . GLY A 1 166 ? -40.600 11.319 17.161 1.00 44.88 166 GLY A O 1
ATOM 1305 N N . GLN A 1 167 ? -38.498 11.862 16.604 1.00 38.97 167 GLN A N 1
ATOM 1306 C CA . GLN A 1 167 ? -38.613 11.816 15.152 1.00 38.97 167 GLN A CA 1
ATOM 1307 C C . GLN A 1 167 ? -37.281 12.254 14.555 1.00 38.97 167 GLN A C 1
ATOM 1309 O O . GLN A 1 167 ? -36.977 13.437 14.485 1.00 38.97 167 GLN A O 1
ATOM 1314 N N . THR A 1 168 ? -36.482 11.294 14.108 1.00 44.00 168 THR A N 1
ATOM 1315 C CA . THR A 1 168 ? -35.590 11.516 12.970 1.00 44.00 168 THR A CA 1
ATOM 1316 C C . THR A 1 168 ? -35.265 10.165 12.373 1.00 44.00 168 THR A C 1
ATOM 1318 O O . THR A 1 168 ? -34.636 9.334 13.030 1.00 44.00 168 THR A O 1
ATOM 1321 N N . ASP A 1 169 ? -35.686 10.002 11.124 1.00 41.62 169 ASP A N 1
ATOM 1322 C CA . ASP A 1 169 ? -35.265 8.977 10.179 1.00 41.62 169 ASP A CA 1
ATOM 1323 C C . ASP A 1 169 ? -33.747 9.074 9.983 1.00 41.62 169 ASP A C 1
ATOM 1325 O O . ASP A 1 169 ? -33.224 9.703 9.062 1.00 41.62 169 ASP A O 1
ATOM 1329 N N . SER A 1 170 ? -33.009 8.508 10.930 1.00 42.50 170 SER A N 1
ATOM 1330 C CA . SER A 1 170 ? -31.587 8.268 10.782 1.00 42.50 170 SER A CA 1
ATOM 1331 C C . SER A 1 170 ? -31.451 7.053 9.881 1.00 42.50 170 SER A C 1
ATOM 1333 O O . SER A 1 170 ? -31.560 5.926 10.359 1.00 42.50 170 SER A O 1
ATOM 1335 N N . TYR A 1 171 ? -31.218 7.286 8.587 1.00 43.00 171 TYR A N 1
ATOM 1336 C CA . TYR A 1 171 ? -30.672 6.275 7.683 1.00 43.00 171 TYR A CA 1
ATOM 1337 C C . TYR A 1 171 ? -29.515 5.575 8.404 1.00 43.00 171 TYR A C 1
ATOM 1339 O O . TYR A 1 171 ? -28.501 6.199 8.728 1.00 43.00 171 TYR A O 1
ATOM 1347 N N . GLY A 1 172 ? -29.738 4.312 8.764 1.00 42.12 172 GLY A N 1
ATOM 1348 C CA . GLY A 1 172 ? -28.871 3.521 9.623 1.00 42.12 172 GLY A CA 1
ATOM 1349 C C . GLY A 1 172 ? -27.557 3.209 8.928 1.00 42.12 172 GLY A C 1
ATOM 1350 O O . GLY A 1 172 ? -27.386 2.141 8.366 1.00 42.12 172 GLY A O 1
ATOM 1351 N N . PHE A 1 173 ? -26.599 4.130 9.005 1.00 45.22 173 PHE A N 1
ATOM 1352 C CA . PHE A 1 173 ? -25.205 3.865 8.645 1.00 45.22 173 PHE A CA 1
ATOM 1353 C C . PHE A 1 173 ? -24.496 2.980 9.693 1.00 45.22 173 PHE A C 1
ATOM 1355 O O . PHE A 1 173 ? -23.326 2.644 9.548 1.00 45.22 173 PHE A O 1
ATOM 1362 N N . THR A 1 174 ? -25.193 2.598 10.768 1.00 40.00 174 THR A N 1
ATOM 1363 C CA . THR A 1 174 ? -24.663 1.779 11.866 1.00 40.00 174 THR A CA 1
ATOM 1364 C C . THR A 1 174 ? -24.506 0.298 11.529 1.00 40.00 174 THR A C 1
ATOM 1366 O O . THR A 1 174 ? -23.983 -0.436 12.359 1.00 40.00 174 THR A O 1
ATOM 1369 N N . GLU A 1 175 ? -24.919 -0.168 10.347 1.00 45.75 175 GLU A N 1
ATOM 1370 C CA . GLU A 1 175 ? -24.741 -1.581 9.978 1.00 45.75 175 GLU A CA 1
ATOM 1371 C C . GLU A 1 175 ? -23.306 -1.916 9.529 1.00 45.75 175 GLU A C 1
ATOM 1373 O O . GLU A 1 175 ? -22.882 -3.066 9.600 1.00 45.75 175 GLU A O 1
ATOM 1378 N N . TYR A 1 176 ? -22.487 -0.901 9.239 1.00 51.41 176 TYR A N 1
ATOM 1379 C CA . TYR A 1 176 ? -21.031 -1.036 9.218 1.00 51.41 176 TYR A CA 1
ATOM 1380 C C . TYR A 1 176 ? -20.451 -0.454 10.504 1.00 51.41 176 TYR A C 1
ATOM 1382 O O . TYR A 1 176 ? -19.815 0.596 10.489 1.00 51.41 176 TYR A O 1
ATOM 1390 N N . CYS A 1 177 ? -20.670 -1.110 11.646 1.00 47.75 177 CYS A N 1
ATOM 1391 C CA . CYS A 1 177 ? -19.844 -0.840 12.821 1.00 47.75 177 CYS A CA 1
ATOM 1392 C C . CYS A 1 177 ? -18.389 -1.161 12.441 1.00 47.75 177 CYS A C 1
ATOM 1394 O O . CYS A 1 177 ? -18.087 -2.341 12.223 1.00 47.75 177 CYS A O 1
ATOM 1396 N N . PRO A 1 178 ? -17.484 -0.166 12.332 1.00 54.16 178 PRO A N 1
ATOM 1397 C CA . PRO A 1 178 ? -16.089 -0.459 12.068 1.00 54.16 178 PRO A CA 1
ATOM 1398 C C . PRO A 1 178 ? -15.592 -1.389 13.171 1.00 54.16 178 PRO A C 1
ATOM 1400 O O . PRO A 1 178 ? -15.873 -1.169 14.355 1.00 54.16 178 PRO A O 1
ATOM 1403 N N . LYS A 1 179 ? -14.901 -2.469 12.788 1.00 67.00 179 LYS A N 1
ATOM 1404 C CA . LYS A 1 179 ? -14.240 -3.343 13.763 1.00 67.00 179 LYS A CA 1
ATOM 1405 C C . LYS A 1 179 ? -13.421 -2.443 14.691 1.00 67.00 179 LYS A C 1
ATOM 1407 O O . LYS A 1 179 ? -12.740 -1.539 14.219 1.00 67.00 179 LYS A O 1
ATOM 1412 N N . ALA A 1 180 ? -13.476 -2.681 16.002 1.00 72.31 180 ALA A N 1
ATOM 1413 C CA . ALA A 1 180 ? -12.730 -1.859 16.964 1.00 72.31 180 ALA A CA 1
ATOM 1414 C C . ALA A 1 180 ? -11.218 -1.819 16.657 1.00 72.31 180 ALA A C 1
ATOM 1416 O O . ALA A 1 180 ? -10.538 -0.872 17.039 1.00 72.31 180 ALA A O 1
ATOM 1417 N N . TYR A 1 181 ? -10.717 -2.840 15.954 1.00 86.12 181 TYR A N 1
ATOM 1418 C CA . TYR A 1 181 ? -9.347 -2.951 15.482 1.00 86.12 181 TYR A CA 1
ATOM 1419 C C . TYR A 1 181 ? -9.333 -3.565 14.079 1.00 86.12 181 TYR A C 1
ATOM 1421 O O . TYR A 1 181 ? -9.967 -4.597 13.843 1.00 86.12 181 TYR A O 1
ATOM 1429 N N . TYR A 1 182 ? -8.600 -2.927 13.176 1.00 92.50 182 TYR A N 1
ATOM 14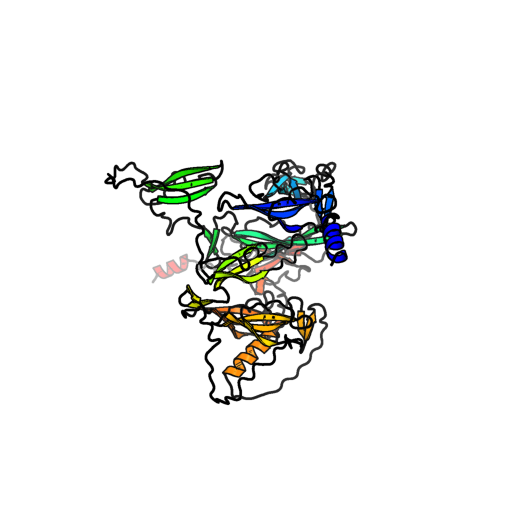30 C CA . TYR A 1 182 ? -8.260 -3.416 11.845 1.00 92.50 182 TYR A CA 1
ATOM 1431 C C . TYR A 1 182 ? -6.815 -3.906 11.847 1.00 92.50 182 TYR A C 1
ATOM 1433 O O . TYR A 1 182 ? -5.978 -3.406 12.607 1.00 92.50 182 TYR A O 1
ATOM 1441 N N . ASN A 1 183 ? -6.521 -4.897 11.011 1.00 93.69 183 ASN A N 1
ATOM 1442 C CA . ASN A 1 183 ? -5.150 -5.338 10.810 1.00 93.69 183 ASN A CA 1
ATOM 1443 C C . ASN A 1 183 ? -4.411 -4.349 9.903 1.00 93.69 183 ASN A C 1
ATOM 1445 O O . ASN A 1 183 ? -5.011 -3.627 9.104 1.00 93.69 183 ASN A O 1
ATOM 1449 N N . LEU A 1 184 ? -3.085 -4.328 10.024 1.00 92.81 184 LEU A N 1
ATOM 1450 C CA . LEU A 1 184 ? -2.230 -3.561 9.129 1.00 92.81 184 LEU A CA 1
ATOM 1451 C C . LEU A 1 184 ? -2.462 -4.009 7.678 1.00 92.81 184 LEU A C 1
ATOM 1453 O O . LEU A 1 184 ? -2.326 -5.189 7.367 1.00 92.81 184 LEU A O 1
ATOM 1457 N N . GLY A 1 185 ? -2.790 -3.062 6.804 1.00 92.62 185 GLY A N 1
ATOM 1458 C CA . GLY A 1 185 ? -3.088 -3.301 5.396 1.00 92.62 185 GLY A CA 1
ATOM 1459 C C . GLY A 1 185 ? -4.570 -3.483 5.065 1.00 92.62 185 GLY A C 1
ATOM 1460 O O . GLY A 1 185 ? -4.896 -3.406 3.883 1.00 92.62 185 GLY A O 1
ATOM 1461 N N . ASP A 1 186 ? -5.460 -3.655 6.053 1.00 94.69 186 ASP A N 1
ATOM 1462 C CA . ASP A 1 186 ? -6.902 -3.775 5.800 1.00 94.69 186 ASP A CA 1
ATOM 1463 C C . ASP A 1 186 ? -7.438 -2.498 5.132 1.00 94.69 186 ASP A C 1
ATOM 1465 O O . ASP A 1 186 ? -7.162 -1.380 5.588 1.00 94.69 186 ASP A O 1
ATOM 1469 N N . GLU A 1 187 ? -8.234 -2.666 4.075 1.00 94.69 187 GLU A N 1
ATOM 1470 C CA . GLU A 1 187 ? -8.883 -1.571 3.354 1.00 94.69 187 GLU A CA 1
ATOM 1471 C C . GLU A 1 187 ? -10.373 -1.475 3.676 1.00 94.69 187 GLU A C 1
ATOM 1473 O O . GLU A 1 187 ? -11.054 -2.481 3.877 1.00 94.69 187 GLU A O 1
ATOM 1478 N N . ILE A 1 188 ? -10.893 -0.249 3.706 1.00 94.25 188 ILE A N 1
ATOM 1479 C CA . ILE A 1 188 ? -12.318 0.032 3.863 1.00 94.25 188 ILE A CA 1
ATOM 1480 C C . ILE A 1 188 ? -12.768 1.113 2.889 1.00 94.25 188 ILE A C 1
ATOM 1482 O O . ILE A 1 188 ? -12.039 2.065 2.619 1.00 94.25 188 ILE A O 1
ATOM 1486 N N . ALA A 1 189 ? -14.002 0.996 2.407 1.00 94.31 189 ALA A N 1
ATOM 1487 C CA . ALA A 1 189 ? -14.685 2.085 1.729 1.00 94.31 189 ALA A CA 1
ATOM 1488 C C . ALA A 1 189 ? -15.443 2.927 2.763 1.00 94.31 189 ALA A C 1
ATOM 1490 O O . ALA A 1 189 ? -16.252 2.409 3.530 1.00 94.31 189 ALA A O 1
ATOM 1491 N N . ASP A 1 190 ? -15.186 4.228 2.777 1.00 94.00 190 ASP A N 1
ATOM 1492 C CA . ASP A 1 190 ? -15.751 5.171 3.731 1.00 94.00 190 ASP A CA 1
ATOM 1493 C C . ASP A 1 190 ? -16.423 6.341 3.002 1.00 94.00 190 ASP A C 1
ATOM 1495 O O . ASP A 1 190 ? -15.778 7.181 2.363 1.00 94.00 190 ASP A O 1
ATOM 1499 N N . ILE A 1 191 ? -17.753 6.387 3.081 1.00 89.94 191 ILE A N 1
ATOM 1500 C CA . ILE A 1 191 ? -18.573 7.418 2.442 1.00 89.94 191 ILE A CA 1
ATOM 1501 C C . ILE A 1 191 ? -18.354 8.753 3.171 1.00 89.94 191 ILE A C 1
ATOM 1503 O O . ILE A 1 191 ? -18.616 8.910 4.363 1.00 89.94 191 ILE A O 1
ATOM 1507 N N . GLY A 1 192 ? -17.875 9.749 2.430 1.00 89.94 192 GLY A N 1
ATOM 1508 C CA . GLY A 1 192 ? -17.468 11.053 2.948 1.00 89.94 192 GLY A CA 1
ATOM 1509 C C . GLY A 1 192 ? -16.107 11.092 3.656 1.00 89.94 192 GLY A C 1
ATOM 1510 O O . GLY A 1 192 ? -15.759 12.145 4.184 1.00 89.94 192 GLY A O 1
ATOM 1511 N N . CYS A 1 193 ? -15.318 10.009 3.663 1.00 93.00 193 CYS A N 1
ATOM 1512 C CA . CYS A 1 193 ? -13.948 10.006 4.206 1.00 93.00 193 CYS A CA 1
ATOM 1513 C C . CYS A 1 193 ? -13.812 10.438 5.670 1.00 93.00 193 CYS A C 1
ATOM 1515 O O . CYS A 1 193 ? -12.850 11.124 6.050 1.00 93.00 193 CYS A O 1
ATOM 1517 N N . ARG A 1 194 ? -14.792 10.066 6.488 1.00 91.81 194 ARG A N 1
ATOM 1518 C CA . ARG A 1 194 ? -14.894 10.411 7.904 1.00 91.81 194 ARG A CA 1
ATOM 1519 C C . ARG A 1 194 ? -13.821 9.734 8.756 1.00 91.81 194 ARG A C 1
ATOM 1521 O O . ARG A 1 194 ? -13.348 10.350 9.699 1.00 91.81 194 ARG A O 1
ATOM 1528 N N . LEU A 1 195 ? -13.402 8.521 8.407 1.00 93.31 195 LEU A N 1
ATOM 1529 C CA . LEU A 1 195 ? -12.409 7.715 9.117 1.00 93.31 195 LEU A CA 1
ATOM 1530 C C . LEU A 1 195 ? -10.962 8.062 8.738 1.00 93.31 195 LEU A C 1
ATOM 1532 O O . LEU A 1 195 ? -10.042 7.636 9.430 1.00 93.31 195 LEU A O 1
ATOM 1536 N N . ALA A 1 196 ? -10.724 8.859 7.691 1.00 93.12 196 ALA A N 1
ATOM 1537 C CA . ALA A 1 196 ? -9.373 9.269 7.303 1.00 93.12 196 ALA A CA 1
ATOM 1538 C C . ALA A 1 196 ? -8.644 9.964 8.473 1.00 93.12 196 ALA A C 1
ATOM 1540 O O . ALA A 1 196 ? -9.136 10.951 9.021 1.00 93.12 196 ALA A O 1
ATOM 1541 N N . GLY A 1 197 ? -7.473 9.448 8.851 1.00 90.06 197 GLY A N 1
ATOM 1542 C CA . GLY A 1 197 ? -6.668 9.927 9.978 1.00 90.06 197 GLY A CA 1
ATOM 1543 C C . GLY A 1 197 ? -7.071 9.383 11.357 1.00 90.06 197 GLY A C 1
ATOM 1544 O O . GLY A 1 197 ? -6.336 9.603 12.326 1.00 90.06 197 GLY A O 1
ATOM 1545 N N . HIS A 1 198 ? -8.187 8.656 11.473 1.00 92.81 198 HIS A N 1
ATOM 1546 C CA . HIS A 1 198 ? -8.564 7.984 12.718 1.00 92.81 198 HIS A CA 1
ATOM 1547 C C . HIS A 1 198 ? -7.681 6.766 12.993 1.00 92.81 198 HIS A C 1
ATOM 1549 O O . HIS A 1 198 ? -7.142 6.146 12.076 1.00 92.81 198 HIS A O 1
ATOM 1555 N N . GLU A 1 199 ? -7.539 6.428 14.274 1.00 92.50 199 GLU A N 1
ATOM 1556 C CA . GLU A 1 199 ? -6.847 5.217 14.706 1.00 92.50 199 GLU A CA 1
ATOM 1557 C C . GLU A 1 199 ? -7.626 3.983 14.246 1.00 92.50 199 GLU A C 1
ATOM 1559 O O . GLU A 1 199 ? -8.820 3.857 14.507 1.00 92.50 199 GLU A O 1
ATOM 1564 N N . CYS A 1 200 ? -6.941 3.081 13.551 1.00 94.19 200 CYS A N 1
ATOM 1565 C CA . CYS A 1 200 ? -7.484 1.786 13.134 1.00 94.19 200 CYS A CA 1
ATOM 1566 C C . CYS A 1 200 ? -6.876 0.630 13.947 1.00 94.19 200 CYS A C 1
ATOM 1568 O O . CYS A 1 200 ? -7.369 -0.492 13.899 1.00 94.19 200 CYS A O 1
ATOM 1570 N N . GLY A 1 201 ? -5.838 0.909 14.745 1.00 92.25 201 GLY A N 1
ATOM 1571 C CA . GLY A 1 201 ? -5.284 0.012 15.753 1.00 92.25 201 GLY A CA 1
ATOM 1572 C C . GLY A 1 201 ? -4.050 0.603 16.440 1.00 92.25 201 GLY A C 1
ATOM 1573 O O . GLY A 1 201 ? -3.763 1.792 16.312 1.00 92.25 201 GLY A O 1
ATOM 1574 N N . ILE A 1 202 ? -3.311 -0.212 17.199 1.00 87.06 202 ILE A N 1
ATOM 1575 C CA . ILE A 1 202 ? -2.164 0.263 17.994 1.00 87.06 202 ILE A CA 1
ATOM 1576 C C . ILE A 1 202 ? -1.051 0.773 17.064 1.00 87.06 202 ILE A C 1
ATOM 1578 O O . ILE A 1 202 ? -0.460 -0.006 16.319 1.00 87.06 202 ILE A O 1
ATOM 1582 N N . ASN A 1 203 ? -0.736 2.071 17.151 1.00 91.75 203 ASN A N 1
ATOM 1583 C CA . ASN A 1 203 ? 0.213 2.779 16.275 1.00 91.75 203 ASN A CA 1
ATOM 1584 C C . ASN A 1 203 ? -0.174 2.754 14.780 1.00 91.75 203 ASN A C 1
ATOM 1586 O O . ASN A 1 203 ? 0.699 2.848 13.909 1.00 91.75 203 ASN A O 1
ATOM 1590 N N . MET A 1 204 ? -1.467 2.595 14.481 1.00 92.69 204 MET A N 1
ATOM 1591 C CA . MET A 1 204 ? -2.000 2.517 13.122 1.00 92.69 204 MET A CA 1
ATOM 1592 C C . MET A 1 204 ? -3.122 3.529 12.918 1.00 92.69 204 MET A C 1
ATOM 1594 O O . MET A 1 204 ? -3.952 3.742 13.804 1.00 92.69 204 MET A O 1
ATOM 1598 N N . ARG A 1 205 ? -3.187 4.121 11.726 1.00 94.12 205 ARG A N 1
ATOM 1599 C CA . ARG A 1 205 ? -4.257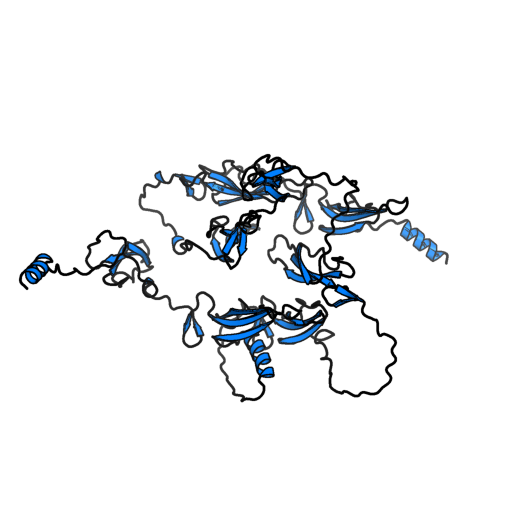 5.035 11.317 1.00 94.12 205 ARG A CA 1
ATOM 1600 C C . ARG A 1 205 ? -4.762 4.695 9.926 1.00 94.12 205 ARG A C 1
ATOM 1602 O O . ARG A 1 205 ? -4.020 4.175 9.095 1.00 94.12 205 ARG A O 1
ATOM 1609 N N . PHE A 1 206 ? -6.015 5.036 9.663 1.00 95.56 206 PHE A N 1
ATOM 1610 C CA . PHE A 1 206 ? -6.562 4.997 8.316 1.00 95.56 206 PHE A CA 1
ATOM 1611 C C . PHE A 1 206 ? -5.917 6.076 7.448 1.00 95.56 206 PHE A C 1
ATOM 1613 O O . PHE A 1 206 ? -6.071 7.272 7.701 1.00 95.56 206 PHE A O 1
ATOM 1620 N N . VAL A 1 207 ? -5.214 5.643 6.410 1.00 92.62 207 VAL A N 1
ATOM 1621 C CA . VAL A 1 207 ? -4.585 6.493 5.402 1.00 92.62 207 VAL A CA 1
ATOM 1622 C C . VAL A 1 207 ? -5.438 6.473 4.140 1.00 92.62 207 VAL A C 1
ATOM 1624 O O . VAL A 1 207 ? -5.930 5.426 3.725 1.00 92.62 207 VAL A O 1
ATOM 1627 N N . LEU A 1 208 ? -5.635 7.647 3.545 1.00 94.31 208 LEU A N 1
ATOM 1628 C CA . LEU A 1 208 ? -6.407 7.813 2.320 1.00 94.31 208 LEU A CA 1
ATOM 1629 C C . LEU A 1 208 ? -5.662 7.204 1.126 1.00 94.31 208 LEU A C 1
ATOM 1631 O O . LEU A 1 208 ? -4.580 7.677 0.786 1.00 94.31 208 LEU A O 1
ATOM 1635 N N . MET A 1 209 ? -6.254 6.196 0.482 1.00 92.44 209 MET A N 1
ATOM 1636 C CA . MET A 1 209 ? -5.689 5.555 -0.712 1.00 92.44 209 MET A CA 1
ATOM 1637 C C . MET A 1 209 ? -6.276 6.144 -1.993 1.00 92.44 209 MET A C 1
ATOM 1639 O O . MET A 1 209 ? -5.543 6.514 -2.907 1.00 92.44 209 MET A O 1
ATOM 1643 N N . GLU A 1 210 ? -7.601 6.270 -2.049 1.00 92.88 210 GLU A N 1
ATOM 1644 C CA . GLU A 1 210 ? -8.319 6.725 -3.239 1.00 92.88 210 GLU A CA 1
ATOM 1645 C C . GLU A 1 210 ? -9.554 7.538 -2.847 1.00 92.88 210 GLU A C 1
ATOM 1647 O O . GLU A 1 210 ? -10.197 7.228 -1.851 1.00 92.88 210 GLU A O 1
ATOM 1652 N N . THR A 1 211 ? -9.917 8.565 -3.623 1.00 91.69 211 THR A N 1
ATOM 1653 C CA . THR A 1 211 ? -11.169 9.324 -3.426 1.00 91.69 211 THR A CA 1
ATOM 1654 C C . THR A 1 211 ? -12.153 9.024 -4.546 1.00 91.69 211 THR A C 1
ATOM 1656 O O . THR A 1 211 ? -11.826 9.162 -5.721 1.00 91.69 211 THR A O 1
ATOM 1659 N N . LEU A 1 212 ? -13.377 8.662 -4.178 1.00 89.50 212 LEU A N 1
ATOM 1660 C CA . LEU A 1 212 ? -14.492 8.409 -5.080 1.00 89.50 212 LEU A CA 1
ATOM 1661 C C . LEU A 1 212 ? -15.259 9.716 -5.285 1.00 89.50 212 LEU A C 1
ATOM 1663 O O . LEU A 1 212 ? -15.788 10.292 -4.331 1.00 89.50 212 LEU A O 1
ATOM 1667 N N . LYS A 1 213 ? -15.328 10.197 -6.527 1.00 90.75 213 LYS A N 1
ATOM 1668 C CA . LYS A 1 213 ? -15.982 11.463 -6.882 1.00 90.75 213 LYS A CA 1
ATOM 1669 C C . LYS A 1 213 ? -17.198 11.218 -7.775 1.00 90.75 213 LYS A C 1
ATOM 1671 O O . LYS A 1 213 ? -17.105 10.468 -8.742 1.00 90.75 213 LYS A O 1
ATOM 1676 N N . ALA A 1 214 ? -18.317 11.886 -7.495 1.00 84.25 214 ALA A N 1
ATOM 1677 C CA . ALA A 1 214 ? -19.448 11.953 -8.421 1.00 84.25 214 ALA A CA 1
ATOM 1678 C C . ALA A 1 214 ? -19.169 13.033 -9.462 1.00 84.25 214 ALA A C 1
ATOM 1680 O O . ALA A 1 214 ? -18.930 14.190 -9.108 1.00 84.25 214 ALA A O 1
ATOM 1681 N N . ALA A 1 215 ? -19.250 12.672 -10.740 1.00 75.44 215 ALA A N 1
ATOM 1682 C CA . ALA A 1 215 ? -19.343 13.650 -11.811 1.00 75.44 215 ALA A CA 1
ATOM 1683 C C . ALA A 1 215 ? -20.749 14.263 -11.779 1.00 75.44 215 ALA A C 1
ATOM 1685 O O . ALA A 1 215 ? -21.711 13.645 -12.229 1.00 75.44 215 ALA A O 1
ATOM 1686 N N . ASN A 1 216 ? -20.881 15.460 -11.209 1.00 73.38 216 ASN A N 1
ATOM 1687 C CA . ASN A 1 216 ? -22.115 16.227 -11.329 1.00 73.38 216 ASN A CA 1
ATOM 1688 C C . ASN A 1 216 ? -22.118 16.999 -12.660 1.00 73.38 216 ASN A C 1
ATOM 1690 O O . ASN A 1 216 ? -21.056 17.361 -13.170 1.00 73.38 216 ASN A O 1
ATOM 1694 N N . SER A 1 217 ? -23.303 17.282 -13.214 1.00 67.19 217 SER A N 1
ATOM 1695 C CA . SER A 1 217 ? -23.487 17.905 -14.544 1.00 67.19 217 SER A CA 1
ATOM 1696 C C . SER A 1 217 ? -22.791 19.263 -14.730 1.00 67.19 217 SER A C 1
ATOM 1698 O O . SER A 1 217 ? -22.631 19.721 -15.857 1.00 67.19 217 SER A O 1
ATOM 1700 N N . GLN A 1 218 ? -22.352 19.896 -13.641 1.00 75.38 218 GLN A N 1
ATOM 1701 C CA . GLN A 1 218 ? -21.663 21.187 -13.637 1.00 75.38 218 GLN A CA 1
ATOM 1702 C C . GLN A 1 218 ? -20.134 21.085 -13.457 1.00 75.38 218 GLN A C 1
ATOM 1704 O O . GLN A 1 218 ? -19.510 22.059 -13.047 1.00 75.38 218 GLN A O 1
ATOM 1709 N N . ASN A 1 219 ? -19.506 19.931 -13.729 1.00 70.50 219 ASN A N 1
ATOM 1710 C CA . ASN A 1 219 ? -18.054 19.704 -13.557 1.00 70.50 219 ASN A CA 1
ATOM 1711 C C . ASN A 1 219 ? -17.518 19.889 -12.119 1.00 70.50 219 ASN A C 1
ATOM 1713 O O . ASN A 1 219 ? -16.310 19.801 -11.894 1.00 70.50 219 ASN A O 1
ATOM 1717 N N . GLN A 1 220 ? -18.382 20.098 -11.124 1.00 66.62 220 GLN A N 1
ATOM 1718 C CA . GLN A 1 220 ? -17.995 20.084 -9.716 1.00 66.62 220 GLN A CA 1
ATOM 1719 C C . GLN A 1 220 ? -17.999 18.641 -9.211 1.00 66.62 220 GLN A C 1
ATOM 1721 O O . GLN A 1 220 ? -19.046 18.006 -9.079 1.00 66.62 220 GLN A O 1
ATOM 1726 N N . SER A 1 221 ? -16.805 18.105 -8.962 1.00 76.12 221 SER A N 1
ATOM 1727 C CA . SER A 1 221 ? -16.628 16.750 -8.455 1.00 76.12 221 SER A CA 1
ATOM 1728 C C . SER A 1 221 ? -16.796 16.734 -6.931 1.00 76.12 221 SER A C 1
ATOM 1730 O O . SER A 1 221 ? -15.859 17.075 -6.207 1.00 76.12 221 SER A O 1
ATOM 1732 N N . HIS A 1 222 ? -17.969 16.351 -6.428 1.00 83.50 222 HIS A N 1
ATOM 1733 C CA . HIS A 1 222 ? -18.148 16.109 -4.994 1.00 83.50 222 HIS A CA 1
ATOM 1734 C C . HIS A 1 222 ? -17.550 14.749 -4.624 1.00 83.50 222 HIS A C 1
ATOM 1736 O O . HIS A 1 222 ? -17.842 13.742 -5.274 1.00 83.50 222 HIS A O 1
ATOM 1742 N N . ILE A 1 223 ? -16.713 14.716 -3.583 1.00 85.50 223 ILE A N 1
ATOM 1743 C CA . ILE A 1 223 ? -16.215 13.464 -3.002 1.00 85.50 223 ILE A CA 1
ATOM 1744 C C . ILE A 1 223 ? -17.409 12.758 -2.353 1.00 85.50 223 ILE A C 1
ATOM 1746 O O . ILE A 1 223 ? -17.988 13.270 -1.398 1.00 85.50 223 ILE A O 1
ATOM 1750 N N . ILE A 1 224 ? -17.788 11.601 -2.889 1.00 90.88 224 ILE A N 1
ATOM 1751 C CA . ILE A 1 224 ? -18.836 10.748 -2.318 1.00 90.88 224 ILE A CA 1
ATOM 1752 C C . ILE A 1 224 ? -18.238 9.876 -1.216 1.00 90.88 224 ILE A C 1
ATOM 1754 O O . ILE A 1 224 ? -18.881 9.627 -0.204 1.00 90.88 224 ILE A O 1
ATOM 1758 N N . GLY A 1 225 ? -16.995 9.428 -1.383 1.00 93.38 225 GLY A N 1
ATOM 1759 C CA . GLY A 1 225 ? -16.315 8.571 -0.420 1.00 93.38 225 GLY A CA 1
ATOM 1760 C C . GLY A 1 225 ? -14.851 8.377 -0.753 1.00 93.38 225 GLY A C 1
ATOM 1761 O O . GLY A 1 225 ? -14.308 9.045 -1.630 1.00 93.38 225 GLY A O 1
ATOM 1762 N N . CYS A 1 226 ? -14.206 7.462 -0.053 1.00 95.38 226 CYS A N 1
ATOM 1763 C CA . CYS A 1 226 ? -12.841 7.055 -0.335 1.00 95.38 226 CYS A CA 1
ATOM 1764 C C . CYS A 1 226 ? -12.579 5.626 0.088 1.00 95.38 226 CYS A C 1
ATOM 1766 O O . CYS A 1 226 ? -13.310 5.059 0.892 1.00 95.38 226 CYS A O 1
ATOM 1768 N N . ILE A 1 227 ? -11.487 5.089 -0.438 1.00 92.88 227 ILE A N 1
ATOM 1769 C CA . ILE A 1 227 ? -10.867 3.874 0.058 1.00 92.88 227 ILE A CA 1
ATOM 1770 C C . ILE A 1 227 ? -9.767 4.295 1.032 1.00 92.88 227 ILE A C 1
ATOM 1772 O O . ILE A 1 227 ? -8.902 5.114 0.701 1.00 92.88 227 ILE A O 1
ATOM 1776 N N . LEU A 1 228 ? -9.829 3.770 2.249 1.00 94.81 228 LEU A N 1
ATOM 1777 C CA . LEU A 1 228 ? -8.856 3.985 3.311 1.00 94.81 228 LEU A CA 1
ATOM 1778 C C . LEU A 1 228 ? -8.142 2.671 3.602 1.00 94.81 228 LEU A C 1
ATOM 1780 O O . LEU A 1 228 ? -8.787 1.631 3.625 1.00 94.81 228 LEU A O 1
ATOM 1784 N N . ARG A 1 229 ? -6.842 2.720 3.891 1.00 94.94 229 ARG A N 1
ATOM 1785 C CA . ARG A 1 229 ? -6.055 1.562 4.331 1.00 94.94 229 ARG A CA 1
ATOM 1786 C C . ARG A 1 229 ? -5.529 1.790 5.739 1.00 94.94 229 ARG A C 1
ATOM 1788 O O . ARG A 1 229 ? -5.009 2.866 6.033 1.00 94.94 229 ARG A O 1
ATOM 1795 N N . CYS A 1 230 ? -5.641 0.798 6.612 1.00 95.31 230 CYS A N 1
ATOM 1796 C CA . CYS A 1 230 ? -5.037 0.853 7.937 1.00 95.31 230 CYS A CA 1
ATOM 1797 C C . CYS A 1 230 ? -3.513 0.706 7.818 1.00 95.31 230 CYS A C 1
ATOM 1799 O O . CYS A 1 230 ? -3.025 -0.365 7.481 1.00 95.31 230 CYS A O 1
ATOM 1801 N N . ASN A 1 231 ? -2.754 1.774 8.067 1.00 94.75 231 ASN A N 1
ATOM 1802 C CA . ASN A 1 231 ? -1.294 1.809 7.918 1.00 94.75 231 ASN A CA 1
ATOM 1803 C C . ASN A 1 231 ? -0.609 2.259 9.212 1.00 94.75 231 ASN A C 1
ATOM 1805 O O . ASN A 1 231 ? -1.234 2.876 10.076 1.00 94.75 231 ASN A O 1
ATOM 1809 N N . CYS A 1 232 ? 0.697 1.998 9.338 1.00 93.81 232 CYS A N 1
ATOM 1810 C CA . CYS A 1 232 ? 1.493 2.570 10.424 1.00 93.81 232 CYS A CA 1
ATOM 1811 C C . CYS A 1 232 ? 1.451 4.099 10.376 1.00 93.81 232 CYS A C 1
ATOM 1813 O O . CYS A 1 232 ? 1.568 4.698 9.310 1.00 93.81 232 CYS A O 1
ATOM 1815 N N . GLU A 1 233 ? 1.316 4.729 11.539 1.00 87.38 233 GLU A N 1
ATOM 1816 C CA . GLU A 1 233 ? 1.268 6.185 11.653 1.00 87.38 233 GLU A CA 1
ATOM 1817 C C . GLU A 1 233 ? 2.552 6.832 11.081 1.00 87.38 233 GLU A C 1
ATOM 1819 O O . GLU A 1 233 ? 3.656 6.600 11.580 1.00 87.38 233 G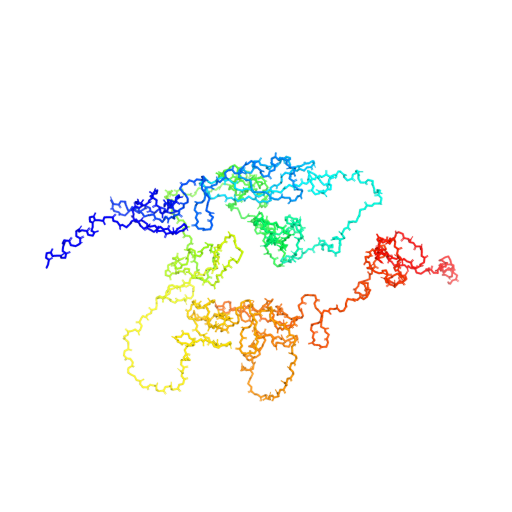LU A O 1
ATOM 1824 N N . GLU A 1 234 ? 2.410 7.648 10.027 1.00 73.12 234 GLU A N 1
ATOM 1825 C CA . GLU A 1 234 ? 3.501 8.140 9.156 1.00 73.12 234 GLU A CA 1
ATOM 1826 C C . GLU A 1 234 ? 4.509 9.115 9.803 1.00 73.12 234 GLU A C 1
ATOM 1828 O O . GLU A 1 234 ? 5.404 9.630 9.135 1.00 73.12 234 GLU A O 1
ATOM 1833 N N . ASN A 1 235 ? 4.479 9.332 11.117 1.00 63.12 235 ASN A N 1
ATOM 1834 C CA . ASN A 1 235 ? 5.356 10.295 11.796 1.00 63.12 235 ASN A CA 1
ATOM 1835 C C . ASN A 1 235 ? 6.822 9.824 11.976 1.00 63.12 235 ASN A C 1
ATOM 1837 O O . ASN A 1 235 ? 7.445 10.119 12.992 1.00 63.12 235 ASN A O 1
ATOM 1841 N N . PHE A 1 236 ? 7.404 9.095 11.013 1.00 53.66 236 PHE A N 1
ATOM 1842 C CA . PHE A 1 236 ? 8.772 8.525 11.006 1.00 53.66 236 PHE A CA 1
ATOM 1843 C C . PHE A 1 236 ? 9.119 7.561 12.153 1.00 53.66 236 PHE A C 1
ATOM 1845 O O . PHE A 1 236 ? 10.195 6.949 12.149 1.00 53.66 236 PHE A O 1
ATOM 1852 N N . GLU A 1 237 ? 8.229 7.410 13.127 1.00 71.00 237 GLU A N 1
ATOM 1853 C CA . GLU A 1 237 ? 8.476 6.630 14.325 1.00 71.00 237 GLU A CA 1
ATOM 1854 C C . GLU A 1 237 ? 8.022 5.190 14.209 1.00 71.00 237 GLU A C 1
ATOM 1856 O O . GLU A 1 237 ? 8.505 4.401 15.002 1.00 71.00 237 GLU A O 1
ATOM 1861 N N . PHE A 1 238 ? 7.165 4.811 13.263 1.00 77.88 238 PHE A N 1
ATOM 1862 C CA . PHE A 1 238 ? 6.641 3.450 13.177 1.00 77.88 238 PHE A CA 1
ATOM 1863 C C . PHE A 1 238 ? 6.973 2.825 11.826 1.00 77.88 238 PHE A C 1
ATOM 1865 O O . PHE A 1 238 ? 6.949 3.484 10.791 1.00 77.88 238 PHE A O 1
ATOM 1872 N N . PHE A 1 239 ? 7.359 1.555 11.848 1.00 83.75 239 PHE A N 1
ATOM 1873 C CA . PHE A 1 239 ? 7.601 0.759 10.653 1.00 83.75 239 PHE A CA 1
ATOM 1874 C C . PHE A 1 239 ? 6.924 -0.593 10.822 1.00 83.75 239 PHE A C 1
ATOM 1876 O O . PHE A 1 239 ? 6.802 -1.106 11.937 1.00 83.75 239 PHE A O 1
ATOM 1883 N N . GLU A 1 240 ? 6.501 -1.169 9.707 1.00 87.38 240 GLU A N 1
ATOM 1884 C CA . GLU A 1 240 ? 5.956 -2.514 9.694 1.00 87.38 240 GLU A CA 1
ATOM 1885 C C . GLU A 1 240 ? 7.050 -3.529 10.046 1.00 87.38 240 GLU A C 1
ATOM 1887 O O . GLU A 1 240 ? 8.121 -3.576 9.430 1.00 87.38 240 GLU A O 1
ATOM 1892 N N . LYS A 1 241 ? 6.776 -4.351 11.056 1.00 85.06 241 LYS A N 1
ATOM 1893 C CA . LYS A 1 241 ? 7.588 -5.498 11.434 1.00 85.06 241 LYS A CA 1
ATOM 1894 C C . LYS A 1 241 ? 6.664 -6.640 11.830 1.00 85.06 241 LYS A C 1
ATOM 1896 O O . LYS A 1 241 ? 5.904 -6.511 12.783 1.00 85.06 241 LYS A O 1
ATOM 1901 N N . ASP A 1 242 ? 6.762 -7.752 11.105 1.00 86.50 242 ASP A N 1
ATOM 1902 C CA . ASP A 1 242 ? 5.994 -8.973 11.371 1.00 86.50 242 ASP A CA 1
ATOM 1903 C C . ASP A 1 242 ? 4.465 -8.722 11.413 1.00 86.50 242 ASP A C 1
ATOM 1905 O O . ASP A 1 242 ? 3.766 -9.235 12.282 1.00 86.50 242 ASP A O 1
ATOM 1909 N N . GLY A 1 243 ? 3.950 -7.886 10.497 1.00 85.38 243 GLY A N 1
ATOM 1910 C CA . GLY A 1 243 ? 2.525 -7.525 10.417 1.00 85.38 243 GLY A CA 1
ATOM 1911 C C . GLY A 1 243 ? 2.038 -6.552 11.500 1.00 85.38 243 GLY A C 1
ATOM 1912 O O . GLY A 1 243 ? 0.840 -6.314 11.617 1.00 85.38 243 GLY A O 1
ATOM 1913 N N . GLN A 1 244 ? 2.942 -5.987 12.307 1.00 85.38 244 GLN A N 1
ATOM 1914 C CA . GLN A 1 244 ? 2.622 -5.006 13.346 1.00 85.38 244 GLN A CA 1
ATOM 1915 C C . GLN A 1 244 ? 3.416 -3.713 13.155 1.00 85.38 244 GLN A C 1
ATOM 1917 O O . GLN A 1 244 ? 4.549 -3.718 12.671 1.00 85.38 244 GLN A O 1
ATOM 1922 N N . CYS A 1 245 ? 2.855 -2.589 13.596 1.00 89.62 245 CYS A N 1
ATOM 1923 C CA . CYS A 1 245 ? 3.557 -1.309 13.599 1.00 89.62 245 CYS A CA 1
ATOM 1924 C C . CYS A 1 245 ? 4.439 -1.184 14.839 1.00 89.62 245 CYS A C 1
ATOM 1926 O O . CYS A 1 245 ? 3.988 -0.864 15.943 1.00 89.62 245 CYS A O 1
ATOM 1928 N N . ALA A 1 246 ? 5.729 -1.443 14.646 1.00 81.06 246 ALA A N 1
ATOM 1929 C CA . ALA A 1 246 ? 6.734 -1.318 15.683 1.00 81.06 246 ALA A CA 1
ATOM 1930 C C . ALA A 1 246 ? 7.347 0.079 15.652 1.00 81.06 246 ALA A C 1
ATOM 1932 O O . ALA A 1 246 ? 7.701 0.604 14.593 1.00 81.06 246 ALA A O 1
ATOM 1933 N N . ARG A 1 247 ? 7.546 0.674 16.830 1.00 75.12 247 ARG A N 1
ATOM 1934 C CA . ARG A 1 247 ? 8.288 1.929 16.919 1.00 75.12 247 ARG A CA 1
ATOM 1935 C C . ARG A 1 247 ? 9.732 1.681 16.473 1.00 75.12 247 ARG A C 1
ATOM 1937 O O . ARG A 1 247 ? 10.409 0.795 17.000 1.00 75.12 247 ARG A O 1
ATOM 1944 N N . LYS A 1 248 ? 10.221 2.454 15.508 1.00 65.69 248 LYS A N 1
ATOM 1945 C CA . LYS A 1 248 ? 11.614 2.572 15.092 1.00 65.69 248 LYS A CA 1
ATOM 1946 C C . LYS A 1 248 ? 12.422 3.075 16.270 1.00 65.69 248 LYS A C 1
ATOM 1948 O O . LYS A 1 248 ? 12.679 4.263 16.435 1.00 65.69 248 LYS A O 1
ATOM 1953 N N . TRP A 1 249 ? 12.842 2.139 17.108 1.00 61.25 249 TRP A N 1
ATOM 1954 C CA . TRP A 1 249 ? 13.823 2.421 18.130 1.00 61.25 249 TRP A CA 1
ATOM 1955 C C . TRP A 1 249 ? 15.078 2.931 17.437 1.00 61.25 249 TRP A C 1
ATOM 1957 O O . TRP A 1 249 ? 15.693 2.242 16.622 1.00 61.25 249 TRP A O 1
ATOM 1967 N N . TYR A 1 250 ? 15.487 4.150 17.777 1.00 67.88 250 TYR A N 1
ATOM 1968 C CA . TYR A 1 250 ? 16.719 4.735 17.255 1.00 67.88 250 TYR A CA 1
ATOM 1969 C C . TYR A 1 250 ? 17.966 3.905 17.624 1.00 67.88 250 TYR A C 1
ATOM 1971 O O . TYR A 1 250 ? 19.053 4.122 17.074 1.00 67.88 250 TYR A O 1
ATOM 1979 N N . CYS A 1 251 ? 17.809 2.962 18.559 1.00 71.25 251 CYS A N 1
ATOM 1980 C CA . CYS A 1 251 ? 18.858 2.230 19.235 1.00 71.25 251 CYS A CA 1
ATOM 1981 C C . CYS A 1 251 ? 18.443 0.776 19.504 1.00 71.25 251 CYS A C 1
ATOM 1983 O O . CYS A 1 251 ? 17.336 0.512 19.968 1.00 71.25 251 CYS A O 1
ATOM 1985 N N . GLU A 1 252 ? 19.325 -0.169 19.183 1.00 69.94 252 GLU A N 1
ATOM 1986 C CA . GLU A 1 252 ? 19.057 -1.604 19.315 1.00 69.94 252 GLU A CA 1
ATOM 1987 C C . GLU A 1 252 ? 18.889 -1.984 20.794 1.00 69.94 252 GLU A C 1
ATOM 1989 O O . GLU A 1 252 ? 19.706 -1.618 21.637 1.00 69.94 252 GLU A O 1
ATOM 1994 N N . GLY A 1 253 ? 17.793 -2.676 21.126 1.00 74.62 253 GLY A N 1
ATOM 1995 C CA . GLY A 1 253 ? 17.494 -3.094 22.503 1.00 74.62 253 GLY A CA 1
ATOM 1996 C C . GLY A 1 253 ? 17.210 -1.947 23.484 1.00 74.62 253 GLY A C 1
ATOM 1997 O O . GLY A 1 253 ? 17.358 -2.141 24.684 1.00 74.62 253 GLY A O 1
ATOM 1998 N N . GLY A 1 254 ? 16.858 -0.750 22.997 1.00 73.69 254 GLY A N 1
ATOM 1999 C CA . GLY A 1 254 ? 16.612 0.427 23.842 1.00 73.69 254 GLY A CA 1
ATOM 2000 C C . GLY A 1 254 ? 17.878 1.174 24.282 1.00 73.69 254 GLY A C 1
ATOM 2001 O O . GLY A 1 254 ? 17.774 2.211 24.933 1.00 73.69 254 GLY A O 1
ATOM 2002 N N . PHE A 1 255 ? 19.073 0.714 23.886 1.00 80.38 255 PHE A N 1
ATOM 2003 C CA . PHE A 1 255 ? 20.348 1.325 24.269 1.00 80.38 255 PHE A CA 1
ATOM 2004 C C . PHE A 1 255 ? 21.152 1.785 23.054 1.00 80.38 255 PHE A C 1
ATOM 2006 O O . PHE A 1 255 ? 21.433 1.043 22.115 1.00 80.38 255 PHE A O 1
ATOM 2013 N N . CYS A 1 256 ? 21.545 3.050 23.053 1.00 86.75 256 CYS A N 1
ATOM 2014 C CA . CYS A 1 256 ? 22.319 3.668 21.992 1.00 86.75 256 CYS A CA 1
ATOM 2015 C C . CYS A 1 256 ? 23.808 3.480 22.230 1.00 86.75 256 CYS A C 1
ATOM 2017 O O . CYS A 1 256 ? 24.322 3.765 23.310 1.00 86.75 256 CYS A O 1
ATOM 2019 N N . HIS A 1 257 ? 24.547 3.121 21.180 1.00 86.00 257 HIS A N 1
ATOM 2020 C CA . HIS A 1 257 ? 26.001 3.191 21.243 1.00 86.00 257 HIS A CA 1
ATOM 2021 C C . HIS A 1 257 ? 26.470 4.617 21.564 1.00 86.00 257 HIS A C 1
ATOM 2023 O O . HIS A 1 257 ? 25.984 5.609 21.004 1.00 86.00 257 HIS A O 1
ATOM 2029 N N . LEU A 1 258 ? 27.464 4.709 22.448 1.00 88.31 258 LEU A N 1
ATOM 2030 C CA . LEU A 1 258 ? 28.115 5.959 22.822 1.00 88.31 258 LEU A CA 1
ATOM 2031 C C . LEU A 1 258 ? 28.549 6.733 21.561 1.00 88.31 258 LEU A C 1
ATOM 2033 O O . LEU A 1 258 ? 29.146 6.168 20.647 1.00 88.31 258 LEU A O 1
ATOM 2037 N N . LYS A 1 259 ? 28.274 8.044 21.515 1.00 87.69 259 LYS A N 1
ATOM 2038 C CA . LYS A 1 259 ? 28.555 8.960 20.385 1.00 87.69 259 LYS A CA 1
ATOM 2039 C C . LYS A 1 259 ? 27.728 8.743 19.104 1.00 87.69 259 LYS A C 1
ATOM 2041 O O . LYS A 1 259 ? 27.913 9.538 18.178 1.00 87.69 259 LYS A O 1
ATOM 2046 N N . ARG A 1 260 ? 26.802 7.775 19.031 1.00 88.06 260 ARG A N 1
ATOM 2047 C CA . ARG A 1 260 ? 25.860 7.659 17.897 1.00 88.06 260 ARG A CA 1
ATOM 2048 C C . ARG A 1 260 ? 25.044 8.948 17.771 1.00 88.06 260 ARG A C 1
ATOM 2050 O O . ARG A 1 260 ? 24.525 9.432 18.775 1.00 88.06 260 ARG A O 1
ATOM 2057 N N . LYS A 1 261 ? 24.978 9.513 16.561 1.00 90.69 261 LYS A N 1
ATOM 2058 C CA . LYS A 1 261 ? 24.199 10.722 16.254 1.00 90.69 261 LYS A CA 1
ATOM 2059 C C . LYS A 1 261 ? 22.791 10.344 15.802 1.00 90.69 261 LYS A C 1
ATOM 2061 O O . LYS A 1 261 ? 22.639 9.373 15.065 1.00 90.69 261 LYS A O 1
ATOM 2066 N N . ILE A 1 262 ? 21.802 11.124 16.215 1.00 89.75 262 ILE A N 1
ATOM 2067 C CA . ILE A 1 262 ? 20.383 10.931 15.911 1.00 89.75 262 ILE A CA 1
ATOM 2068 C C . ILE A 1 262 ? 19.786 12.292 15.569 1.00 89.75 262 ILE A C 1
ATOM 2070 O O . ILE A 1 262 ? 20.202 13.298 16.145 1.00 89.75 262 ILE A O 1
ATOM 2074 N N . TYR A 1 263 ? 18.857 12.319 14.622 1.00 90.25 263 TYR A N 1
ATOM 2075 C CA . TYR A 1 263 ? 18.058 13.497 14.308 1.00 90.25 263 TYR A CA 1
ATOM 2076 C C . TYR A 1 263 ? 16.747 13.391 15.079 1.00 90.25 263 TYR A C 1
ATOM 2078 O O . TYR A 1 263 ? 16.074 12.370 14.991 1.00 90.25 263 TYR A O 1
ATOM 2086 N N . ASP A 1 264 ? 16.435 14.417 15.855 1.00 90.06 264 ASP A N 1
ATOM 2087 C CA . ASP A 1 264 ? 15.298 14.456 16.763 1.00 90.06 264 ASP A CA 1
ATOM 2088 C C . ASP A 1 264 ? 14.503 15.744 16.534 1.00 90.06 264 ASP A C 1
ATOM 2090 O O . ASP A 1 264 ? 15.033 16.855 16.689 1.00 90.06 264 ASP A O 1
ATOM 2094 N N . TYR A 1 265 ? 13.242 15.578 16.138 1.00 84.62 265 TYR A N 1
ATOM 2095 C CA . TYR A 1 265 ? 12.325 16.674 15.861 1.00 84.62 265 TYR A CA 1
ATOM 2096 C C . TYR A 1 265 ? 11.757 17.231 17.177 1.00 84.62 265 TYR A C 1
ATOM 2098 O O . TYR A 1 265 ? 11.191 16.518 18.000 1.00 84.62 265 TYR A O 1
ATOM 2106 N N . GLY A 1 266 ? 11.942 18.528 17.411 1.00 89.44 266 GLY A N 1
ATOM 2107 C CA . GLY A 1 266 ? 11.611 19.213 18.658 1.00 89.44 266 GLY A CA 1
ATOM 2108 C C . GLY A 1 266 ? 12.612 18.961 19.787 1.00 89.44 266 GLY A C 1
ATOM 2109 O O . GLY A 1 266 ? 12.398 19.432 20.900 1.00 89.44 266 GLY A O 1
ATOM 2110 N N . CYS A 1 267 ? 13.715 18.250 19.522 1.00 92.75 267 CYS A N 1
ATOM 2111 C CA . CYS A 1 267 ? 14.778 18.000 20.497 1.00 92.75 267 CYS A CA 1
ATOM 2112 C C . CYS A 1 267 ? 14.303 17.267 21.773 1.00 92.75 267 CYS A C 1
ATOM 2114 O O . CYS A 1 267 ? 14.935 17.400 22.829 1.00 92.75 267 CYS A O 1
ATOM 2116 N N . ARG A 1 268 ? 13.214 16.494 21.665 1.00 93.00 268 ARG A N 1
ATOM 2117 C CA . ARG A 1 268 ? 12.500 15.825 22.759 1.00 93.00 268 ARG A CA 1
ATOM 2118 C C . ARG A 1 268 ? 13.326 14.784 23.512 1.00 93.00 268 ARG A C 1
ATOM 2120 O O . ARG A 1 268 ? 13.053 14.553 24.684 1.00 93.00 268 ARG A O 1
ATOM 2127 N N . LEU A 1 269 ? 14.341 14.175 22.898 1.00 93.19 269 LEU A N 1
ATOM 2128 C CA . LEU A 1 269 ? 15.167 13.178 23.580 1.00 93.19 269 LEU A CA 1
ATOM 2129 C C . LEU A 1 269 ? 16.248 13.803 24.470 1.00 93.19 269 LEU A C 1
ATOM 2131 O O . LEU A 1 269 ? 16.842 13.085 25.268 1.00 93.19 269 LEU A O 1
ATOM 2135 N N . THR A 1 270 ? 16.542 15.109 24.378 1.00 94.69 270 THR A N 1
ATOM 2136 C CA . THR A 1 270 ? 17.625 15.720 25.174 1.00 94.69 270 THR A CA 1
ATOM 2137 C C . THR A 1 270 ? 17.408 15.505 26.668 1.00 94.69 270 THR A C 1
ATOM 2139 O O . THR A 1 270 ? 16.407 15.927 27.229 1.00 94.69 270 THR A O 1
ATOM 2142 N N . GLY A 1 271 ? 18.390 14.887 27.325 1.00 94.44 271 GLY A N 1
ATOM 2143 C CA . GLY A 1 271 ? 18.334 14.554 28.746 1.00 94.44 271 GLY A CA 1
ATOM 2144 C C . GLY A 1 271 ? 17.762 13.170 29.051 1.00 94.44 271 GLY A C 1
ATOM 2145 O O . GLY A 1 271 ? 18.083 12.649 30.117 1.00 94.44 271 GLY A O 1
ATOM 2146 N N . LEU A 1 272 ? 17.018 12.545 28.129 1.00 94.31 272 LEU A N 1
ATOM 2147 C CA . LEU A 1 272 ? 16.542 11.171 28.300 1.00 94.31 272 LEU A CA 1
ATOM 2148 C C . LEU A 1 272 ? 17.707 10.186 28.295 1.00 94.31 272 LEU A C 1
ATOM 2150 O O . LEU A 1 272 ? 18.717 10.387 27.606 1.00 94.31 272 LEU A O 1
ATOM 2154 N N . GLU A 1 273 ? 17.550 9.109 29.059 1.00 93.44 273 GLU A N 1
ATOM 2155 C CA . GLU A 1 273 ? 18.523 8.029 29.107 1.00 93.44 273 GLU A CA 1
ATOM 2156 C C . GLU A 1 273 ? 18.594 7.314 27.755 1.00 93.44 273 GLU A C 1
ATOM 2158 O O . GLU A 1 273 ? 17.588 6.999 27.128 1.00 93.44 273 GLU A O 1
ATOM 2163 N N . CYS A 1 274 ? 19.815 7.076 27.292 1.00 93.69 274 CYS A N 1
ATOM 2164 C CA . CYS A 1 274 ? 20.099 6.376 26.038 1.00 93.69 274 CYS A CA 1
ATOM 2165 C C . CYS A 1 274 ? 20.992 5.150 26.266 1.00 93.69 274 CYS A C 1
ATOM 2167 O O . CYS A 1 274 ? 21.535 4.595 25.319 1.00 93.69 274 CYS A O 1
ATOM 2169 N N . GLY A 1 275 ? 21.219 4.771 27.523 1.00 92.06 275 GLY A N 1
ATOM 2170 C CA . GLY A 1 275 ? 22.263 3.849 27.959 1.00 92.06 275 GLY A CA 1
ATOM 2171 C C . GLY A 1 275 ? 22.375 3.858 29.478 1.00 92.06 275 GLY A C 1
ATOM 2172 O O . GLY A 1 275 ? 22.042 4.858 30.113 1.00 92.06 275 GLY A O 1
ATOM 2173 N N . ILE A 1 276 ? 22.919 2.792 30.067 1.00 88.00 276 ILE A N 1
ATOM 2174 C CA . ILE A 1 276 ? 23.278 2.784 31.492 1.00 88.00 276 ILE A CA 1
ATOM 2175 C C . ILE A 1 276 ? 24.280 3.922 31.742 1.00 88.00 276 ILE A C 1
ATOM 2177 O O . ILE A 1 276 ? 25.376 3.938 31.177 1.00 88.00 276 ILE A O 1
ATOM 2181 N N . HIS A 1 277 ? 23.884 4.899 32.561 1.00 93.50 277 HIS A N 1
ATOM 2182 C CA . HIS A 1 277 ? 24.634 6.135 32.820 1.00 93.50 277 HIS A CA 1
ATOM 2183 C C . HIS A 1 277 ? 24.905 6.999 31.581 1.00 93.50 277 HIS A C 1
ATOM 2185 O O . HIS A 1 277 ? 25.870 7.770 31.576 1.00 93.50 277 HIS A O 1
ATOM 2191 N N . MET A 1 278 ? 24.081 6.907 30.538 1.00 94.25 278 MET A N 1
ATOM 2192 C CA . MET A 1 278 ? 24.187 7.746 29.348 1.00 94.25 278 MET A CA 1
ATOM 2193 C C . MET A 1 278 ? 22.876 8.479 29.086 1.00 94.25 278 MET A C 1
ATOM 2195 O O . MET A 1 278 ? 21.802 7.931 29.291 1.00 94.25 278 MET A O 1
ATOM 2199 N N . LYS A 1 279 ? 22.968 9.710 28.588 1.00 95.69 279 LYS A N 1
ATOM 2200 C CA . LYS A 1 279 ? 21.837 10.540 28.179 1.00 95.69 279 LYS A CA 1
ATOM 2201 C C . LYS A 1 279 ? 22.051 11.128 26.793 1.00 95.69 279 LYS A C 1
ATOM 2203 O O . LYS A 1 279 ? 23.193 11.362 26.370 1.00 95.69 279 LYS A O 1
ATOM 2208 N N . PHE A 1 280 ? 20.966 11.389 26.080 1.00 96.38 280 PHE A N 1
ATOM 2209 C CA . PHE A 1 280 ? 21.042 12.147 24.842 1.00 96.38 280 PHE A CA 1
ATOM 2210 C C . PHE A 1 280 ? 21.405 13.598 25.127 1.00 96.38 280 PHE A C 1
ATOM 2212 O O . PHE A 1 280 ? 20.877 14.244 26.031 1.00 96.38 280 PHE A O 1
ATOM 2219 N N . VAL A 1 281 ? 22.322 14.125 24.326 1.00 95.44 281 VAL A N 1
ATOM 2220 C CA . VAL A 1 281 ? 22.775 15.510 24.406 1.00 95.44 281 VAL A CA 1
ATOM 2221 C C . VAL A 1 281 ? 22.681 16.123 23.021 1.00 95.44 281 VAL A C 1
ATOM 2223 O O . VAL A 1 281 ? 23.297 15.614 22.079 1.00 95.44 281 VAL A O 1
ATOM 2226 N N . THR A 1 282 ? 21.954 17.233 22.900 1.00 96.56 282 THR A N 1
ATOM 2227 C CA . THR A 1 282 ? 21.919 18.026 21.666 1.00 96.56 282 THR A CA 1
ATOM 2228 C C . THR A 1 282 ? 23.318 18.531 21.331 1.00 96.56 282 THR A C 1
ATOM 2230 O O . THR A 1 282 ? 24.004 19.138 22.149 1.00 96.56 282 THR A O 1
ATOM 2233 N N . THR A 1 283 ? 23.765 18.229 20.116 1.00 96.12 283 THR A N 1
ATOM 2234 C CA . THR A 1 283 ? 25.083 18.613 19.594 1.00 96.12 283 THR A CA 1
ATOM 2235 C C . THR A 1 283 ? 25.019 19.760 18.611 1.00 96.12 283 THR A C 1
ATOM 2237 O O . THR A 1 283 ? 25.955 20.550 18.551 1.00 96.12 283 THR A O 1
ATOM 2240 N N . LYS A 1 284 ? 23.943 19.831 17.828 1.00 95.81 284 LYS A N 1
ATOM 2241 C CA . LYS A 1 284 ? 23.725 20.865 16.824 1.00 95.81 284 LYS A CA 1
ATOM 2242 C C . LYS A 1 284 ? 22.223 21.013 16.618 1.00 95.81 284 LYS A C 1
ATOM 2244 O O . LYS A 1 284 ? 21.561 20.005 16.404 1.00 95.81 284 LYS A O 1
ATOM 2249 N N . LYS A 1 285 ? 21.699 22.235 16.664 1.00 95.38 285 LYS A N 1
ATOM 2250 C CA . LYS A 1 285 ? 20.366 22.549 16.134 1.00 95.38 285 LYS A CA 1
ATOM 2251 C C . LYS A 1 285 ? 20.534 22.917 14.663 1.00 95.38 285 LYS A C 1
ATOM 2253 O O . LYS A 1 285 ? 21.449 23.672 14.342 1.00 95.38 285 LYS A O 1
ATOM 2258 N N . ILE A 1 286 ? 19.754 22.309 13.776 1.00 91.00 286 ILE A N 1
ATOM 2259 C CA . ILE A 1 286 ? 19.788 22.619 12.338 1.00 91.00 286 ILE A CA 1
ATOM 2260 C C . ILE A 1 286 ? 18.854 23.800 12.055 1.00 91.00 286 ILE A C 1
ATOM 2262 O O . ILE A 1 286 ? 19.233 24.708 11.328 1.00 91.00 286 ILE A O 1
ATOM 2266 N N . ASN A 1 287 ? 17.675 23.791 12.676 1.00 88.25 287 ASN A N 1
ATOM 2267 C CA . ASN A 1 287 ? 16.653 24.836 12.661 1.00 88.25 287 ASN A CA 1
ATOM 2268 C C . ASN A 1 287 ? 15.784 24.710 13.934 1.00 88.25 287 ASN A C 1
ATOM 2270 O O . ASN A 1 287 ? 16.076 23.868 14.792 1.00 88.25 287 ASN A O 1
ATOM 2274 N N . ASP A 1 288 ? 14.723 25.513 14.053 1.00 81.94 288 ASP A N 1
ATOM 2275 C CA . ASP A 1 288 ? 13.861 25.578 15.250 1.00 81.94 288 ASP A CA 1
ATOM 2276 C C . ASP A 1 288 ? 13.148 24.261 15.592 1.00 81.94 288 ASP A C 1
ATOM 2278 O O . ASP A 1 288 ? 12.686 24.079 16.717 1.00 81.94 288 ASP A O 1
ATOM 2282 N N . GLY A 1 289 ? 13.113 23.311 14.655 1.00 81.75 289 GLY A N 1
ATOM 2283 C CA . GLY A 1 289 ? 12.451 22.025 14.826 1.00 81.75 289 GLY A CA 1
ATOM 2284 C C . GLY A 1 289 ? 13.371 20.810 14.829 1.00 81.75 289 GLY A C 1
ATOM 2285 O O . GLY A 1 289 ? 12.892 19.749 15.188 1.00 81.75 289 GLY A O 1
ATOM 2286 N N . ILE A 1 290 ? 14.649 20.887 14.440 1.00 87.25 290 ILE A N 1
ATOM 2287 C CA . ILE A 1 290 ? 15.482 19.683 14.246 1.00 87.25 290 ILE A CA 1
ATOM 2288 C C . ILE A 1 290 ? 16.798 19.783 15.013 1.00 87.25 290 ILE A C 1
ATOM 2290 O O . ILE A 1 290 ? 17.657 20.627 14.735 1.00 87.25 290 ILE A O 1
ATOM 2294 N N . CYS A 1 291 ? 17.004 18.841 15.932 1.00 93.62 291 CYS A N 1
ATOM 2295 C CA . CYS A 1 291 ? 18.242 18.667 16.675 1.00 93.62 291 CYS A CA 1
ATOM 2296 C C . CYS A 1 291 ? 19.018 17.433 16.218 1.00 93.62 291 CYS A C 1
ATOM 2298 O O . CYS A 1 291 ? 18.481 16.337 16.140 1.00 93.62 291 CYS A O 1
ATOM 2300 N N . ILE A 1 292 ? 20.329 17.575 16.034 1.00 92.88 292 ILE A N 1
ATOM 2301 C CA . ILE A 1 292 ? 21.263 16.449 16.030 1.00 92.88 292 ILE A CA 1
ATOM 2302 C C . ILE A 1 292 ? 21.686 16.193 17.470 1.00 92.88 292 ILE A C 1
ATOM 2304 O O . ILE A 1 292 ? 22.429 16.985 18.059 1.00 92.88 292 ILE A O 1
ATOM 2308 N N . GLN A 1 293 ? 21.283 15.066 18.030 1.00 95.44 293 GLN A N 1
ATOM 2309 C CA . GLN A 1 293 ? 21.657 14.625 19.368 1.00 95.44 293 GLN A CA 1
ATOM 2310 C C . GLN A 1 293 ? 22.627 13.458 19.311 1.00 95.44 293 GLN A C 1
ATOM 2312 O O . GLN A 1 293 ? 22.724 12.757 18.308 1.00 95.44 293 GLN A O 1
ATOM 2317 N N . LYS A 1 294 ? 23.378 13.245 20.390 1.00 94.88 294 LYS A N 1
ATOM 2318 C CA . LYS A 1 294 ? 24.176 12.030 20.562 1.00 94.88 294 LYS A CA 1
ATOM 2319 C C . LYS A 1 294 ? 24.100 11.502 21.978 1.00 94.88 294 LYS A C 1
ATOM 2321 O O . LYS A 1 294 ? 24.008 12.285 22.921 1.00 94.88 294 LYS A O 1
ATOM 2326 N N . CYS A 1 295 ? 24.232 10.191 22.118 1.00 94.38 295 CYS A N 1
ATOM 2327 C CA . CYS A 1 295 ? 24.330 9.546 23.420 1.00 94.38 295 CYS A CA 1
ATOM 2328 C C . CYS A 1 295 ? 25.709 9.816 24.062 1.00 94.38 295 CYS A C 1
ATOM 2330 O O . CYS A 1 295 ? 26.753 9.609 23.428 1.00 94.38 295 CYS A O 1
ATOM 2332 N N . LYS A 1 296 ? 25.725 10.329 25.297 1.00 95.25 296 LYS A N 1
ATOM 2333 C CA . LYS A 1 296 ? 26.918 10.698 26.090 1.00 95.25 296 LYS A CA 1
ATOM 2334 C C . LYS A 1 296 ? 26.735 10.249 27.538 1.00 95.25 296 LYS A C 1
ATOM 2336 O O . LYS A 1 296 ? 25.608 10.163 27.994 1.00 95.25 296 LYS A O 1
ATOM 2341 N N . TYR A 1 297 ? 27.817 10.062 28.292 1.00 94.38 297 TYR A N 1
ATOM 2342 C CA . TYR A 1 297 ? 27.713 9.794 29.730 1.00 94.38 297 TYR A CA 1
ATOM 2343 C C . TYR A 1 297 ? 26.980 10.921 30.483 1.00 94.38 297 TYR A C 1
ATOM 2345 O O . TYR A 1 297 ? 27.182 12.104 30.209 1.00 94.38 297 TYR A O 1
ATOM 2353 N N . ALA A 1 298 ? 26.103 10.541 31.414 1.00 88.06 298 ALA A N 1
ATOM 2354 C CA . ALA A 1 298 ? 25.211 11.438 32.142 1.00 88.06 298 ALA A CA 1
ATOM 2355 C C . ALA A 1 298 ? 25.912 12.230 33.258 1.00 88.06 298 ALA A C 1
ATOM 2357 O O . ALA A 1 298 ? 25.449 13.324 33.594 1.00 88.06 298 ALA A O 1
ATOM 2358 N N . LYS A 1 299 ? 27.024 11.699 33.787 1.00 80.75 299 LYS A N 1
ATOM 2359 C CA . LYS A 1 299 ? 27.892 12.332 34.789 1.00 80.75 299 LYS A CA 1
ATOM 2360 C C . LYS A 1 299 ? 29.235 12.708 34.163 1.00 80.75 299 LYS A C 1
ATOM 2362 O O . LYS A 1 299 ? 29.790 11.912 33.406 1.00 80.75 299 LYS A O 1
ATOM 2367 N N . ASP A 1 300 ? 29.788 13.851 34.574 1.00 64.50 300 ASP A N 1
ATOM 2368 C CA . ASP A 1 300 ? 31.181 14.275 34.347 1.00 64.50 300 ASP A CA 1
ATOM 2369 C C . ASP A 1 300 ? 32.175 13.385 35.119 1.00 64.50 300 ASP A C 1
ATOM 2371 O O . ASP A 1 300 ? 33.075 13.852 35.822 1.00 64.50 300 ASP A O 1
ATOM 2375 N N . GLY A 1 301 ? 32.006 12.064 35.021 1.00 54.12 301 GLY A N 1
ATOM 2376 C CA . GLY A 1 301 ? 33.018 11.111 35.424 1.00 54.12 301 GLY A CA 1
ATOM 2377 C C . GLY A 1 301 ? 34.249 11.420 34.592 1.00 54.12 301 GLY A C 1
ATOM 2378 O O . GLY A 1 301 ? 34.264 11.147 33.394 1.00 54.12 301 GLY A O 1
ATOM 2379 N N . LYS A 1 302 ? 35.232 12.063 35.229 1.00 43.91 302 LYS A N 1
ATOM 2380 C CA . LYS A 1 302 ? 36.544 12.437 34.698 1.00 43.91 302 LYS A CA 1
ATOM 2381 C C . LYS A 1 302 ? 37.266 11.198 34.160 1.00 43.91 302 LYS A C 1
ATOM 2383 O O . LYS A 1 302 ? 38.201 10.698 34.780 1.00 43.91 302 LYS A O 1
ATOM 2388 N N . TYR A 1 303 ? 36.853 10.692 33.007 1.00 50.97 303 TYR A N 1
ATOM 2389 C CA . TYR A 1 303 ? 37.614 9.697 32.283 1.00 50.97 303 TYR A CA 1
ATOM 2390 C C . TYR A 1 303 ? 38.710 10.459 31.547 1.00 50.97 303 TYR A C 1
ATOM 2392 O O . TYR A 1 303 ? 38.454 11.215 30.610 1.00 50.97 303 TYR A O 1
ATOM 2400 N N . LYS A 1 304 ? 39.934 10.348 32.072 1.00 39.84 304 LYS A N 1
ATOM 2401 C CA . LYS A 1 304 ? 41.144 10.919 31.481 1.00 39.84 304 LYS A CA 1
ATOM 2402 C C . LYS A 1 304 ? 41.398 10.228 30.139 1.00 39.84 304 LYS A C 1
ATOM 2404 O O . LYS A 1 304 ? 42.169 9.274 30.070 1.00 39.84 304 LYS A O 1
ATOM 2409 N N . ASP A 1 305 ? 40.762 10.718 29.079 1.00 51.94 305 ASP A N 1
ATOM 2410 C CA . ASP A 1 305 ? 41.124 10.372 27.708 1.00 51.94 305 ASP A CA 1
ATOM 2411 C C . ASP A 1 305 ? 42.571 10.827 27.480 1.00 51.94 305 ASP A C 1
ATOM 2413 O O . ASP A 1 305 ? 42.887 12.018 27.396 1.00 51.94 305 ASP A O 1
ATOM 2417 N N . LYS A 1 306 ? 43.484 9.850 27.438 1.00 40.66 306 LYS A N 1
ATOM 2418 C CA . LYS A 1 306 ? 44.874 10.051 27.033 1.00 40.66 306 LYS A CA 1
ATOM 2419 C C . LYS A 1 306 ? 44.867 10.655 25.627 1.00 40.66 306 LYS A C 1
ATOM 2421 O O . LYS A 1 306 ? 44.498 9.989 24.662 1.00 40.66 306 LYS A O 1
ATOM 2426 N N . LYS A 1 307 ? 45.273 11.928 25.548 1.00 36.88 307 LYS A N 1
ATOM 2427 C CA . LYS A 1 307 ? 45.563 12.693 24.328 1.00 36.88 307 LYS A CA 1
ATOM 2428 C C . LYS A 1 307 ? 46.195 11.789 23.260 1.00 36.88 307 LYS A C 1
ATOM 2430 O O . LYS A 1 307 ? 47.349 11.394 23.399 1.00 36.88 307 LYS A O 1
ATOM 2435 N N . LYS A 1 308 ? 45.472 11.520 22.171 1.00 38.19 308 LYS A N 1
ATOM 2436 C CA . LYS A 1 308 ? 46.082 11.199 20.877 1.00 38.19 308 LYS A CA 1
ATOM 2437 C C . LYS A 1 308 ? 45.831 12.360 19.924 1.00 38.19 308 LYS A C 1
ATOM 2439 O O . LYS A 1 308 ? 44.748 12.938 19.895 1.00 38.19 308 LYS A O 1
ATOM 2444 N N . ASN A 1 309 ? 46.918 12.726 19.257 1.00 34.88 309 ASN A N 1
ATOM 2445 C CA . ASN A 1 309 ? 47.135 13.932 18.479 1.00 34.88 309 ASN A CA 1
ATOM 2446 C C . ASN A 1 309 ? 46.007 14.274 17.503 1.00 34.88 309 ASN A C 1
ATOM 2448 O O . ASN A 1 309 ? 45.533 13.430 16.747 1.00 34.88 309 ASN A O 1
ATOM 2452 N N . LYS A 1 310 ? 45.673 15.570 17.493 1.00 32.66 310 LYS A N 1
ATOM 2453 C CA . LYS A 1 310 ? 45.035 16.273 16.381 1.00 32.66 310 LYS A CA 1
ATOM 2454 C C . LYS A 1 310 ? 45.872 16.046 15.123 1.00 32.66 310 LYS A C 1
ATOM 2456 O O . LYS A 1 310 ? 47.029 16.453 15.086 1.00 32.66 310 LYS A O 1
ATOM 2461 N N . GLN A 1 311 ? 45.263 15.472 14.096 1.00 34.47 311 GLN A N 1
ATOM 2462 C CA . GLN A 1 311 ? 45.721 15.639 12.727 1.00 34.47 311 GLN A CA 1
ATOM 2463 C C . GLN A 1 311 ? 44.564 16.199 11.904 1.00 34.47 311 GLN A C 1
ATOM 2465 O O . GLN A 1 311 ? 43.392 15.969 12.201 1.00 34.47 311 GLN A O 1
ATOM 2470 N N . ASN A 1 312 ? 44.950 17.073 10.989 1.00 33.97 312 ASN A N 1
ATOM 2471 C CA . ASN A 1 312 ? 44.204 18.233 10.548 1.00 33.97 312 ASN A CA 1
ATOM 2472 C C . ASN A 1 312 ? 42.944 17.933 9.731 1.00 33.97 312 ASN A C 1
ATOM 2474 O O . ASN A 1 312 ? 42.851 16.969 8.979 1.00 33.97 312 ASN A O 1
ATOM 2478 N N . PHE A 1 313 ? 42.002 18.855 9.904 1.00 31.08 313 PHE A N 1
ATOM 2479 C CA . PHE A 1 313 ? 40.818 19.109 9.099 1.00 31.08 313 PHE A CA 1
ATOM 2480 C C . PHE A 1 313 ? 41.226 19.366 7.637 1.00 31.08 313 PHE A C 1
ATOM 2482 O O . PHE A 1 313 ? 41.941 20.331 7.383 1.00 31.08 313 PHE A O 1
ATOM 2489 N N . VAL A 1 314 ? 40.757 18.548 6.691 1.00 32.72 314 VAL A N 1
ATOM 2490 C CA . VAL A 1 314 ? 40.685 18.912 5.266 1.00 32.72 314 VAL A CA 1
ATOM 2491 C C . VAL A 1 314 ? 39.336 18.445 4.716 1.00 32.72 314 VAL A C 1
ATOM 2493 O O . VAL A 1 314 ? 39.061 17.253 4.630 1.00 32.72 314 VAL A O 1
ATOM 2496 N N . GLU A 1 315 ? 38.513 19.460 4.462 1.00 29.50 315 GLU A N 1
ATOM 2497 C CA . GLU A 1 315 ? 37.400 19.628 3.522 1.00 29.50 315 GLU A CA 1
ATOM 2498 C C . GLU A 1 315 ? 36.403 18.507 3.181 1.00 29.50 315 GLU A C 1
ATOM 2500 O O . GLU A 1 315 ? 36.713 17.362 2.860 1.00 29.50 315 GLU A O 1
ATOM 2505 N N . HIS A 1 316 ? 35.144 18.956 3.177 1.00 31.48 316 HIS A N 1
ATOM 2506 C CA . HIS A 1 316 ? 33.902 18.300 2.791 1.00 31.48 316 HIS A CA 1
ATOM 2507 C C . HIS A 1 316 ? 33.982 17.599 1.423 1.00 31.48 316 HIS A C 1
ATOM 2509 O O . HIS A 1 316 ? 33.556 18.122 0.396 1.00 31.48 316 HIS A O 1
ATOM 2515 N N . LYS A 1 317 ? 34.459 16.355 1.408 1.00 34.97 317 LYS A N 1
ATOM 2516 C CA . LYS A 1 317 ? 34.247 15.453 0.278 1.00 34.97 317 LYS A CA 1
ATOM 2517 C C . LYS A 1 317 ? 32.805 14.953 0.342 1.00 34.97 317 LYS A C 1
ATOM 2519 O O . LYS A 1 317 ? 32.447 14.231 1.272 1.00 34.97 317 LYS A O 1
ATOM 2524 N N . SER A 1 318 ? 31.989 15.399 -0.616 1.00 42.00 318 SER A N 1
ATOM 2525 C CA . SER A 1 318 ? 30.658 14.867 -0.930 1.00 42.00 318 SER A CA 1
ATOM 2526 C C . SER A 1 318 ? 30.623 13.358 -0.673 1.00 42.00 318 SER A C 1
ATOM 2528 O O . SER A 1 318 ? 31.336 12.586 -1.316 1.00 42.00 318 SER A O 1
ATOM 2530 N N . ILE A 1 319 ? 29.856 12.944 0.334 1.00 34.00 319 ILE A N 1
ATOM 2531 C CA . ILE A 1 319 ? 29.647 11.535 0.655 1.00 34.00 319 ILE A CA 1
ATOM 2532 C C . ILE A 1 319 ? 28.612 11.019 -0.350 1.00 34.00 319 ILE A C 1
ATOM 2534 O O . ILE A 1 319 ? 27.460 10.778 -0.005 1.00 34.00 319 ILE A O 1
ATOM 2538 N N . THR A 1 320 ? 29.004 10.850 -1.612 1.00 51.28 320 THR A N 1
ATOM 2539 C CA . THR A 1 320 ? 28.321 9.919 -2.514 1.00 51.28 320 THR A CA 1
ATOM 2540 C C . THR A 1 320 ? 28.632 8.523 -1.998 1.00 51.28 320 THR A C 1
ATOM 2542 O O . THR A 1 320 ? 29.665 7.925 -2.303 1.00 51.28 320 THR A O 1
ATOM 2545 N N . LYS A 1 321 ? 27.779 8.032 -1.100 1.00 65.88 321 LYS A N 1
ATOM 2546 C CA . LYS A 1 321 ? 27.834 6.659 -0.613 1.00 65.88 321 LYS A CA 1
ATOM 2547 C C . LYS A 1 321 ? 27.460 5.756 -1.789 1.00 65.88 321 LYS A C 1
ATOM 2549 O O . LYS A 1 321 ? 26.279 5.566 -2.048 1.00 65.88 321 LYS A O 1
ATOM 2554 N N . PHE A 1 322 ? 28.463 5.260 -2.511 1.00 79.00 322 PHE A N 1
ATOM 2555 C CA . PHE A 1 322 ? 28.261 4.305 -3.600 1.00 79.00 322 PHE A CA 1
ATOM 2556 C C . PHE A 1 322 ? 27.423 3.123 -3.103 1.00 79.00 322 PHE A C 1
ATOM 2558 O O . PHE A 1 322 ? 27.700 2.564 -2.033 1.00 79.00 322 PHE A O 1
ATOM 2565 N N . LEU A 1 323 ? 26.387 2.781 -3.864 1.00 88.38 323 LEU A N 1
ATOM 2566 C CA . LEU A 1 323 ? 25.553 1.623 -3.587 1.00 88.38 323 LEU A CA 1
ATOM 2567 C C . LEU A 1 323 ? 26.303 0.350 -3.998 1.00 88.38 323 LEU A C 1
ATOM 2569 O O . LEU A 1 323 ? 27.224 0.374 -4.814 1.00 88.38 323 LEU A O 1
ATOM 2573 N N . LYS A 1 324 ? 25.933 -0.773 -3.387 1.00 90.44 324 LYS A N 1
ATOM 2574 C CA . LYS A 1 324 ? 26.380 -2.104 -3.810 1.00 90.44 324 LYS A CA 1
ATOM 2575 C C . LYS A 1 324 ? 25.447 -2.623 -4.903 1.00 90.44 324 LYS A C 1
ATOM 2577 O O . LYS A 1 324 ? 24.250 -2.325 -4.872 1.00 90.44 324 LYS A O 1
ATOM 2582 N N . THR A 1 325 ? 25.967 -3.453 -5.805 1.00 88.94 325 THR A N 1
ATOM 2583 C CA . THR A 1 325 ? 25.145 -4.174 -6.783 1.00 88.94 325 THR A CA 1
ATOM 2584 C C . THR A 1 325 ? 24.013 -4.927 -6.076 1.00 88.94 325 THR A C 1
ATOM 2586 O O . THR A 1 325 ? 24.194 -5.475 -4.986 1.00 88.94 325 THR A O 1
ATOM 2589 N N . GLY A 1 326 ? 22.814 -4.879 -6.653 1.00 87.75 326 GLY A N 1
ATOM 2590 C CA . GLY A 1 326 ? 21.610 -5.494 -6.102 1.00 87.75 326 GLY A CA 1
ATOM 2591 C C . GLY A 1 326 ? 20.789 -4.625 -5.147 1.00 87.75 326 GLY A C 1
ATOM 2592 O O . GLY A 1 326 ? 19.673 -5.017 -4.815 1.00 87.75 326 GLY A O 1
ATOM 2593 N N . GLN A 1 327 ? 21.276 -3.456 -4.713 1.00 90.19 327 GLN A N 1
ATOM 2594 C CA . GLN A 1 327 ? 20.461 -2.553 -3.891 1.00 90.19 327 GLN A CA 1
ATOM 2595 C C . GLN A 1 327 ? 19.318 -1.941 -4.704 1.00 90.19 327 GLN A C 1
ATOM 2597 O O . GLN A 1 327 ? 19.532 -1.497 -5.831 1.00 90.19 327 GLN A O 1
ATOM 2602 N N . ILE A 1 328 ? 18.124 -1.915 -4.108 1.00 89.88 328 ILE A N 1
ATOM 2603 C CA . ILE A 1 328 ? 16.914 -1.328 -4.686 1.00 89.88 328 ILE A CA 1
ATOM 2604 C C . ILE A 1 328 ? 16.659 0.029 -4.024 1.00 89.88 328 ILE A C 1
ATOM 2606 O O . ILE A 1 328 ? 16.785 0.158 -2.804 1.00 89.88 328 ILE A O 1
ATOM 2610 N N . LEU A 1 329 ? 16.327 1.025 -4.836 1.00 89.56 329 LEU A N 1
ATOM 2611 C CA . LEU A 1 329 ? 15.927 2.370 -4.452 1.00 89.56 329 LEU A CA 1
ATOM 2612 C C . LEU A 1 329 ? 14.529 2.637 -5.014 1.00 89.56 329 LEU A C 1
ATOM 2614 O O . LEU A 1 329 ? 14.209 2.226 -6.125 1.00 89.56 329 LEU A O 1
ATOM 2618 N N . GLU A 1 330 ? 13.714 3.342 -4.249 1.00 89.81 330 GLU A N 1
ATOM 2619 C CA . GLU A 1 330 ? 12.474 3.933 -4.730 1.00 89.81 330 GLU A CA 1
ATOM 2620 C C . GLU A 1 330 ? 12.768 5.311 -5.335 1.00 89.81 330 GLU A C 1
ATOM 2622 O O . GLU A 1 330 ? 13.377 6.158 -4.682 1.00 89.81 330 GLU A O 1
ATOM 2627 N N . ASP A 1 331 ? 12.373 5.511 -6.590 1.00 87.69 331 ASP A N 1
ATOM 2628 C CA . ASP A 1 331 ? 12.693 6.689 -7.391 1.00 87.69 331 ASP A CA 1
ATOM 2629 C C . ASP A 1 331 ? 11.426 7.261 -8.041 1.00 87.69 331 ASP A C 1
ATOM 2631 O O . ASP A 1 331 ? 10.846 6.674 -8.963 1.00 87.69 331 ASP A O 1
ATOM 2635 N N . PHE A 1 332 ? 10.974 8.406 -7.530 1.00 84.38 332 PHE A N 1
ATOM 2636 C CA . PHE A 1 332 ? 9.822 9.130 -8.061 1.00 84.38 332 PHE A CA 1
ATOM 2637 C C . PHE A 1 332 ? 10.213 9.842 -9.362 1.00 84.38 332 PHE A C 1
ATOM 2639 O O . PHE A 1 332 ? 11.200 10.567 -9.423 1.00 84.38 332 PHE A O 1
ATOM 2646 N N . GLY A 1 333 ? 9.436 9.618 -10.414 1.00 85.75 333 GLY A N 1
ATOM 2647 C CA . GLY A 1 333 ? 9.705 10.043 -11.786 1.00 85.75 333 GLY A CA 1
ATOM 2648 C C . GLY A 1 333 ? 10.732 9.179 -12.519 1.00 85.75 333 GLY A C 1
ATOM 2649 O O . GLY A 1 333 ? 11.079 9.494 -13.652 1.00 85.75 333 GLY A O 1
ATOM 2650 N N . CYS A 1 334 ? 11.253 8.117 -11.889 1.00 90.44 334 CYS A N 1
ATOM 2651 C CA . CYS A 1 334 ? 12.251 7.223 -12.482 1.00 90.44 334 CYS A CA 1
ATOM 2652 C C . CYS A 1 334 ? 13.522 7.942 -12.990 1.00 90.44 334 CYS A C 1
ATOM 2654 O O . CYS A 1 334 ? 14.216 7.423 -13.871 1.00 90.44 334 CYS A O 1
ATOM 2656 N N . LEU A 1 335 ? 13.834 9.114 -12.423 1.00 89.94 335 LEU A N 1
ATOM 2657 C CA . LEU A 1 335 ? 14.876 10.051 -12.855 1.00 89.94 335 LEU A CA 1
ATOM 2658 C C . LEU A 1 335 ? 16.300 9.489 -12.764 1.00 89.94 335 LEU A C 1
ATOM 2660 O O . LEU A 1 335 ? 17.196 9.926 -13.482 1.00 89.94 335 LEU A O 1
ATOM 2664 N N . SER A 1 336 ? 16.516 8.519 -11.885 1.00 92.62 336 SER A N 1
ATOM 2665 C CA . SER A 1 336 ? 17.791 7.838 -11.694 1.00 92.62 336 SER A CA 1
ATOM 2666 C C . SER A 1 336 ? 18.004 6.701 -12.702 1.00 92.62 336 SER A C 1
ATOM 2668 O O . SER A 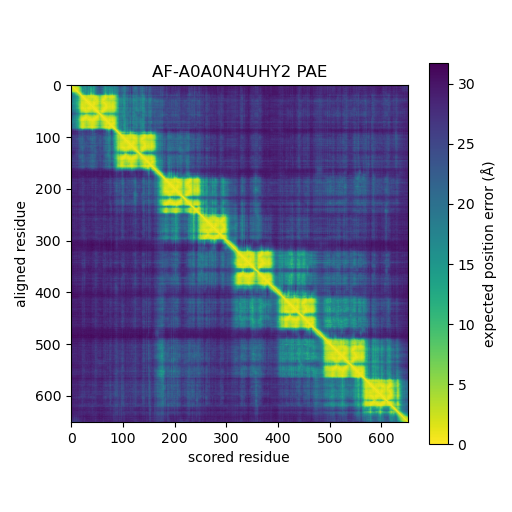1 336 ? 19.094 6.130 -12.730 1.00 92.62 336 SER A O 1
ATOM 2670 N N . SER A 1 337 ? 17.041 6.388 -13.580 1.00 92.62 337 SER A N 1
ATOM 2671 C CA . SER A 1 337 ? 17.187 5.324 -14.586 1.00 92.62 337 SER A CA 1
ATOM 2672 C C . SER A 1 337 ? 18.432 5.544 -15.446 1.00 92.62 337 SER A C 1
ATOM 2674 O O . SER A 1 337 ? 18.653 6.625 -15.980 1.00 92.62 337 SER A O 1
ATOM 2676 N N . ASN A 1 338 ? 19.243 4.499 -15.600 1.00 93.00 338 ASN A N 1
ATOM 2677 C CA . ASN A 1 338 ? 20.519 4.498 -16.320 1.00 93.00 338 ASN A CA 1
ATOM 2678 C C . ASN A 1 338 ? 21.604 5.432 -15.747 1.00 93.00 338 ASN A C 1
ATOM 2680 O O . ASN A 1 338 ? 22.679 5.535 -16.336 1.00 93.00 338 ASN A O 1
ATOM 2684 N N . THR A 1 339 ? 21.381 6.077 -14.597 1.00 94.12 339 THR A N 1
ATOM 2685 C CA . THR A 1 339 ? 22.420 6.871 -13.923 1.00 94.12 339 THR A CA 1
ATOM 2686 C C . THR A 1 339 ? 23.386 5.975 -13.148 1.00 94.12 339 THR A C 1
ATOM 2688 O O . THR A 1 339 ? 23.034 4.874 -12.713 1.00 94.12 339 THR A O 1
ATOM 2691 N N . GLU A 1 340 ? 24.631 6.432 -12.980 1.00 95.44 340 GLU A N 1
ATOM 2692 C CA . GLU A 1 340 ? 25.664 5.676 -12.270 1.00 95.44 340 GLU A CA 1
ATOM 2693 C C . GLU A 1 340 ? 25.351 5.565 -10.769 1.00 95.44 340 GLU A C 1
ATOM 2695 O O . GLU A 1 340 ? 25.309 6.559 -10.045 1.00 95.44 340 GLU A O 1
ATOM 2700 N N . CYS A 1 341 ? 25.201 4.337 -10.272 1.00 95.62 341 CYS A N 1
ATOM 2701 C CA . CYS A 1 341 ? 24.998 4.049 -8.844 1.00 95.62 341 CYS A CA 1
ATOM 2702 C C . CYS A 1 341 ? 26.273 3.537 -8.144 1.00 95.62 341 CYS A C 1
ATOM 2704 O O . CYS A 1 341 ? 26.316 3.393 -6.917 1.00 95.62 341 CYS A O 1
ATOM 2706 N N . GLY A 1 342 ? 27.326 3.274 -8.922 1.00 95.12 342 GLY A N 1
ATOM 2707 C CA . GLY A 1 342 ? 28.591 2.691 -8.486 1.00 95.12 342 GLY A CA 1
ATOM 2708 C C . GLY A 1 342 ? 29.582 2.560 -9.644 1.00 95.12 342 GLY A C 1
ATOM 2709 O O . GLY A 1 342 ? 29.243 2.786 -10.803 1.00 95.12 342 GLY A O 1
ATOM 2710 N N . LYS A 1 343 ? 30.830 2.177 -9.349 1.00 95.19 343 LYS A N 1
ATOM 2711 C CA . LYS A 1 343 ? 31.845 1.961 -10.393 1.00 95.19 343 LYS A CA 1
ATOM 2712 C C . LYS A 1 343 ? 31.409 0.808 -11.303 1.00 95.19 343 LYS A C 1
ATOM 2714 O O . LYS A 1 343 ? 31.321 -0.325 -10.834 1.00 95.19 343 LYS A O 1
ATOM 2719 N N . ASN A 1 344 ? 31.198 1.101 -12.589 1.00 97.25 344 ASN A N 1
ATOM 2720 C CA . ASN A 1 344 ? 30.675 0.167 -13.596 1.00 97.25 344 ASN A CA 1
ATOM 2721 C C . ASN A 1 344 ? 29.244 -0.329 -13.299 1.00 97.25 344 ASN A C 1
ATOM 2723 O O . ASN A 1 344 ? 28.865 -1.411 -13.748 1.00 97.25 344 ASN A O 1
ATOM 2727 N N . MET A 1 345 ? 28.463 0.438 -12.531 1.00 96.38 345 MET A N 1
ATOM 2728 C CA . MET A 1 345 ? 27.095 0.102 -12.138 1.00 96.38 345 MET A CA 1
ATOM 2729 C C . MET A 1 345 ? 26.130 1.224 -12.521 1.00 96.38 345 MET A C 1
ATOM 2731 O O . MET A 1 345 ? 26.466 2.398 -12.376 1.00 96.38 345 MET A O 1
ATOM 2735 N N . VAL A 1 346 ? 24.919 0.865 -12.934 1.00 95.88 346 VAL A N 1
ATOM 2736 C CA . VAL A 1 346 ? 23.835 1.791 -13.276 1.00 95.88 346 VAL A CA 1
ATOM 2737 C C . VAL A 1 346 ? 22.522 1.362 -12.625 1.00 95.88 346 VAL A C 1
ATOM 2739 O O . VAL A 1 346 ? 22.279 0.171 -12.407 1.00 95.88 346 VAL A O 1
ATOM 2742 N N . PHE A 1 347 ? 21.661 2.320 -12.300 1.00 96.62 347 PHE A N 1
ATOM 2743 C CA . PHE A 1 347 ? 20.295 2.015 -11.883 1.00 96.62 347 PHE A CA 1
ATOM 2744 C C . PHE A 1 347 ? 19.462 1.531 -13.072 1.00 96.62 347 PHE A C 1
ATOM 2746 O O . PHE A 1 347 ? 19.461 2.144 -14.137 1.00 96.62 347 PHE A O 1
ATOM 2753 N N . ARG A 1 348 ? 18.716 0.443 -12.884 1.00 93.44 348 ARG A N 1
ATOM 2754 C CA . ARG A 1 348 ? 17.746 -0.083 -13.852 1.00 93.44 348 ARG A CA 1
ATOM 2755 C C . ARG A 1 348 ? 16.384 -0.238 -13.170 1.00 93.44 348 ARG A C 1
ATOM 2757 O O . ARG A 1 348 ? 16.348 -0.773 -12.059 1.00 93.44 348 ARG A O 1
ATOM 2764 N N . PRO A 1 349 ? 15.274 0.208 -13.776 1.00 89.88 349 PRO A N 1
ATOM 2765 C CA . PRO A 1 349 ? 13.944 -0.018 -13.220 1.00 89.88 349 PRO A CA 1
ATOM 2766 C C . PRO A 1 349 ? 13.633 -1.518 -13.173 1.00 89.88 349 PRO A C 1
ATOM 2768 O O . PRO A 1 349 ? 13.831 -2.231 -14.148 1.00 89.88 349 PRO A O 1
ATOM 2771 N N . VAL A 1 350 ? 13.170 -1.985 -12.017 1.00 88.88 350 VAL A N 1
ATOM 2772 C CA . VAL A 1 350 ? 12.669 -3.349 -11.789 1.00 88.88 350 VAL A CA 1
ATOM 2773 C C . VAL A 1 350 ? 11.155 -3.375 -11.944 1.00 88.88 350 VAL A C 1
ATOM 2775 O O . VAL A 1 350 ? 10.613 -4.270 -12.579 1.00 88.88 350 VAL A O 1
ATOM 2778 N N . VAL A 1 351 ? 10.481 -2.382 -11.360 1.00 84.38 351 VAL A N 1
ATOM 2779 C CA . VAL A 1 351 ? 9.026 -2.215 -11.410 1.00 84.38 351 VAL A CA 1
ATOM 2780 C C . VAL A 1 351 ? 8.733 -0.744 -11.652 1.00 84.38 351 VAL A C 1
ATOM 2782 O O . VAL A 1 351 ? 9.344 0.115 -11.009 1.00 84.38 351 VAL A O 1
ATOM 2785 N N . ARG A 1 352 ? 7.806 -0.464 -12.568 1.00 84.38 352 ARG A N 1
ATOM 2786 C CA . ARG A 1 352 ? 7.252 0.869 -12.802 1.00 84.38 352 ARG A CA 1
ATOM 2787 C C . ARG A 1 352 ? 5.800 0.872 -12.347 1.00 84.38 352 ARG A C 1
ATOM 2789 O O . ARG A 1 352 ? 5.033 -0.004 -12.730 1.00 84.38 352 ARG A O 1
ATOM 2796 N N . PHE A 1 353 ? 5.440 1.847 -11.532 1.00 76.62 353 PHE A N 1
ATOM 2797 C CA . PHE A 1 353 ? 4.077 2.103 -11.106 1.00 76.62 353 PHE A CA 1
ATOM 2798 C C . PHE A 1 353 ? 3.588 3.341 -11.848 1.00 76.62 353 PHE A C 1
ATOM 2800 O O . PHE A 1 353 ? 4.120 4.440 -11.664 1.00 76.62 353 PHE A O 1
ATOM 2807 N N . TYR A 1 354 ? 2.570 3.160 -12.680 1.00 77.56 354 TYR A N 1
ATOM 2808 C CA . TYR A 1 354 ? 1.827 4.257 -13.282 1.00 77.56 354 TYR A CA 1
ATOM 2809 C C . TYR A 1 354 ? 0.631 4.524 -12.376 1.00 77.56 354 TYR A C 1
ATOM 2811 O O . TYR A 1 354 ? -0.251 3.679 -12.252 1.00 77.56 354 TYR A O 1
ATOM 2819 N N . ASN A 1 355 ? 0.628 5.653 -11.667 1.00 60.00 355 ASN A N 1
ATOM 2820 C CA . ASN A 1 355 ? -0.499 6.000 -10.811 1.00 60.00 355 ASN A CA 1
ATOM 2821 C C . ASN A 1 355 ? -1.676 6.422 -11.712 1.00 60.00 355 ASN A C 1
ATOM 2823 O O . ASN A 1 355 ? -1.595 7.455 -12.373 1.00 60.00 355 ASN A O 1
ATOM 2827 N N . ILE A 1 356 ? -2.731 5.600 -11.786 1.00 45.41 356 ILE A N 1
ATOM 2828 C CA . ILE A 1 356 ? -3.883 5.791 -12.697 1.00 45.41 356 ILE A CA 1
ATOM 2829 C C . ILE A 1 356 ? -4.858 6.870 -12.170 1.00 45.41 356 ILE A C 1
ATOM 2831 O O . ILE A 1 356 ? -5.763 7.305 -12.879 1.00 45.41 356 ILE A O 1
ATOM 2835 N N . SER A 1 357 ? -4.656 7.387 -10.952 1.00 49.81 357 SER A N 1
ATOM 2836 C CA . SER A 1 357 ? -5.464 8.493 -10.426 1.00 49.81 357 SER A CA 1
ATOM 2837 C C . SER A 1 357 ? -5.220 9.777 -11.228 1.00 49.81 357 SER A C 1
ATOM 2839 O O . SER A 1 357 ? -4.106 10.301 -11.282 1.00 49.81 357 SER A O 1
ATOM 2841 N N . SER A 1 358 ? -6.288 10.292 -11.843 1.00 50.44 358 SER A N 1
ATOM 2842 C CA . SER A 1 358 ? -6.330 11.334 -12.882 1.00 50.44 358 SER A CA 1
ATOM 2843 C C . SER A 1 358 ? -5.833 12.732 -12.479 1.00 50.44 358 SER A C 1
ATOM 2845 O O . SER A 1 358 ? -6.215 13.712 -13.114 1.00 50.44 358 SER A O 1
ATOM 2847 N N . SER A 1 359 ? -5.049 12.871 -11.408 1.00 45.28 359 SER A N 1
ATOM 2848 C CA . SER A 1 359 ? -4.669 14.185 -10.872 1.00 45.28 359 SER A CA 1
ATOM 2849 C C . SER A 1 359 ? -3.170 14.470 -10.840 1.00 45.28 359 SER A C 1
ATOM 2851 O O . SER A 1 359 ? -2.839 15.636 -10.948 1.00 45.28 359 SER A O 1
ATOM 2853 N N . LEU A 1 360 ? -2.264 13.489 -10.764 1.00 54.50 360 LEU A N 1
ATOM 2854 C CA . LEU A 1 360 ? -0.814 13.697 -10.938 1.00 54.50 360 LEU A CA 1
ATOM 2855 C C . LEU A 1 360 ? -0.157 12.344 -11.243 1.00 54.50 360 LEU A C 1
ATOM 2857 O O . LEU A 1 360 ? 0.051 11.524 -10.349 1.00 54.50 360 LEU A O 1
ATOM 2861 N N . SER A 1 361 ? 0.180 12.097 -12.508 1.00 50.84 361 SER A N 1
ATOM 2862 C CA . SER A 1 361 ? 0.909 10.902 -12.941 1.00 50.84 361 SER A CA 1
ATOM 2863 C C . SER A 1 361 ? 2.383 11.000 -12.532 1.00 50.84 361 SER A C 1
ATOM 2865 O O . SER A 1 361 ? 3.264 11.213 -13.363 1.00 50.84 361 SER A O 1
ATOM 2867 N N . HIS A 1 362 ? 2.677 10.889 -11.239 1.00 68.00 362 HIS A N 1
ATOM 2868 C CA . HIS A 1 362 ? 4.048 10.668 -10.795 1.00 68.00 362 HIS A CA 1
ATOM 2869 C C . HIS A 1 362 ? 4.356 9.189 -11.033 1.00 68.00 362 HIS A C 1
ATOM 2871 O O . HIS A 1 362 ? 4.007 8.336 -10.217 1.00 68.00 362 HIS A O 1
ATOM 2877 N N . GLU A 1 363 ? 4.948 8.883 -12.192 1.00 81.44 363 GLU A N 1
ATOM 2878 C CA . GLU A 1 363 ? 5.542 7.570 -12.456 1.00 81.44 363 GLU A CA 1
ATOM 2879 C C . GLU A 1 363 ? 6.489 7.256 -11.297 1.00 81.44 363 GLU A C 1
ATOM 2881 O O . GLU A 1 363 ? 7.348 8.061 -10.960 1.00 81.44 363 GLU A O 1
ATOM 2886 N N . LYS A 1 364 ? 6.312 6.128 -10.622 1.00 83.69 364 LYS A N 1
ATOM 2887 C CA . LYS A 1 364 ? 7.164 5.729 -9.501 1.00 83.69 364 LYS A CA 1
ATOM 2888 C C . LYS A 1 364 ? 7.898 4.469 -9.914 1.00 83.69 364 LYS A C 1
ATOM 2890 O O . LYS A 1 364 ? 7.262 3.511 -10.333 1.00 83.69 364 LYS A O 1
ATOM 2895 N N . CYS A 1 365 ? 9.218 4.434 -9.786 1.00 89.12 365 CYS A N 1
ATOM 2896 C CA . CYS A 1 365 ? 9.998 3.239 -10.086 1.00 89.12 365 CYS A CA 1
ATOM 2897 C C . CYS A 1 365 ? 10.642 2.662 -8.832 1.00 89.12 365 CYS A C 1
ATOM 2899 O O . CYS A 1 365 ? 11.201 3.388 -8.015 1.00 89.12 365 CYS A O 1
ATOM 2901 N N . LEU A 1 366 ? 10.663 1.336 -8.725 1.00 88.00 366 LEU A N 1
ATOM 2902 C CA . LEU A 1 366 ? 11.676 0.645 -7.931 1.00 88.00 366 LEU A CA 1
ATOM 2903 C C . LEU A 1 366 ? 12.850 0.347 -8.854 1.00 88.00 366 LEU A C 1
ATOM 2905 O O . LEU A 1 366 ? 12.700 -0.399 -9.817 1.00 88.00 366 LEU A O 1
ATOM 2909 N N . GLN A 1 367 ? 14.013 0.929 -8.584 1.00 90.62 367 GLN A N 1
ATOM 2910 C CA . GLN A 1 367 ? 15.213 0.775 -9.399 1.00 90.62 367 GLN A CA 1
ATOM 2911 C C . GLN A 1 367 ? 16.288 -0.009 -8.664 1.00 90.62 367 GLN A C 1
ATOM 2913 O O . GLN A 1 367 ? 16.575 0.247 -7.501 1.00 90.62 367 GLN A O 1
ATOM 2918 N N . ARG A 1 368 ? 16.929 -0.950 -9.353 1.00 93.31 368 ARG A N 1
ATOM 2919 C CA . ARG A 1 368 ? 18.033 -1.760 -8.839 1.00 93.31 368 ARG A CA 1
ATOM 2920 C C . ARG A 1 368 ? 19.354 -1.263 -9.409 1.00 93.31 368 ARG A C 1
ATOM 2922 O O . ARG A 1 368 ? 19.491 -1.097 -10.616 1.00 93.31 368 ARG A O 1
ATOM 2929 N N . CYS A 1 369 ? 20.347 -1.081 -8.548 1.00 95.44 369 CYS A N 1
ATOM 2930 C CA . CYS A 1 369 ? 21.725 -0.855 -8.969 1.00 95.44 369 CYS A CA 1
ATOM 2931 C C . CYS A 1 369 ? 22.300 -2.161 -9.547 1.00 95.44 369 CYS A C 1
ATOM 2933 O O . CYS A 1 369 ? 22.405 -3.163 -8.836 1.00 95.44 369 CYS A O 1
ATOM 2935 N N . THR A 1 370 ? 22.634 -2.174 -10.834 1.00 95.12 370 THR A N 1
ATOM 2936 C CA . THR A 1 370 ? 23.090 -3.355 -11.594 1.00 95.12 370 THR A CA 1
ATOM 2937 C C . THR A 1 370 ? 24.368 -3.039 -12.361 1.00 95.12 370 THR A C 1
ATOM 2939 O O . THR A 1 370 ? 24.725 -1.873 -12.501 1.00 95.12 370 THR A O 1
ATOM 2942 N N . CYS A 1 371 ? 25.093 -4.049 -12.841 1.00 96.50 371 CYS A N 1
ATOM 2943 C CA . CYS A 1 371 ? 26.259 -3.806 -13.688 1.00 96.50 371 CYS A CA 1
ATOM 2944 C C . CYS A 1 371 ? 25.854 -3.176 -15.025 1.00 96.50 371 CYS A C 1
ATOM 2946 O O . CYS A 1 371 ? 24.835 -3.542 -15.604 1.00 96.50 371 CYS A O 1
ATOM 2948 N N . ASN A 1 372 ? 26.660 -2.226 -15.503 1.00 95.56 372 ASN A N 1
ATOM 2949 C CA . ASN A 1 372 ? 26.528 -1.676 -16.853 1.00 95.56 372 ASN A CA 1
ATOM 2950 C C . ASN A 1 372 ? 26.737 -2.798 -17.895 1.00 95.56 372 ASN A C 1
ATOM 2952 O O . ASN A 1 372 ? 27.445 -3.757 -17.611 1.00 95.56 372 ASN A O 1
ATOM 2956 N N . ASP A 1 373 ? 26.181 -2.673 -19.099 1.00 92.69 373 ASP A N 1
ATOM 2957 C CA . ASP A 1 373 ? 26.032 -3.754 -20.092 1.00 92.69 373 ASP A CA 1
ATOM 2958 C C . ASP A 1 373 ? 27.360 -4.388 -20.542 1.00 92.69 373 ASP A C 1
ATOM 2960 O O . ASP A 1 373 ? 27.413 -5.562 -20.905 1.00 92.69 373 ASP A O 1
ATOM 2964 N N . LYS A 1 374 ? 28.466 -3.640 -20.440 1.00 94.38 374 LYS A N 1
ATOM 2965 C CA . LYS A 1 374 ? 29.837 -4.123 -20.703 1.00 94.38 374 LYS A CA 1
ATOM 2966 C C . LYS A 1 374 ? 30.437 -4.944 -19.556 1.00 94.38 374 LYS A C 1
ATOM 2968 O O . LYS A 1 374 ? 31.602 -5.333 -19.614 1.00 94.38 374 LYS A O 1
ATOM 2973 N N . PHE A 1 375 ? 29.688 -5.150 -18.479 1.00 95.94 375 PHE A N 1
ATOM 2974 C CA . PHE A 1 375 ? 30.136 -5.799 -17.258 1.00 95.94 375 PHE A CA 1
ATOM 2975 C C . PHE A 1 375 ? 29.115 -6.853 -16.815 1.00 95.94 375 PHE A C 1
ATOM 2977 O O . PHE A 1 375 ? 27.916 -6.722 -17.041 1.00 95.94 375 PHE A O 1
ATOM 2984 N N . TYR A 1 376 ? 29.583 -7.910 -16.164 1.00 93.44 376 TYR A N 1
ATOM 2985 C CA . TYR A 1 376 ? 28.734 -8.890 -15.489 1.00 93.44 376 TYR A CA 1
ATOM 2986 C C . TYR A 1 376 ? 29.002 -8.861 -13.981 1.00 93.44 376 TYR A C 1
ATOM 2988 O O . TYR A 1 376 ? 30.048 -8.383 -13.531 1.00 93.44 376 TYR A O 1
ATOM 2996 N N . GLU A 1 377 ? 28.027 -9.305 -13.190 1.00 93.44 377 GLU A N 1
ATOM 2997 C CA . GLU A 1 377 ? 28.138 -9.326 -11.732 1.00 93.44 377 GLU A CA 1
ATOM 2998 C C . GLU A 1 377 ? 28.823 -10.616 -11.266 1.00 93.44 377 GLU A C 1
ATOM 3000 O O . GLU A 1 377 ? 28.344 -11.711 -11.539 1.00 93.44 377 GLU A O 1
ATOM 3005 N N . GLU A 1 378 ? 29.912 -10.487 -10.510 1.00 92.06 378 GLU A N 1
ATOM 3006 C CA . GLU A 1 378 ? 30.593 -11.601 -9.853 1.00 92.06 378 GLU A CA 1
ATOM 3007 C C . GLU A 1 378 ? 30.953 -11.198 -8.419 1.00 92.06 378 GLU A C 1
ATOM 3009 O O . GLU A 1 378 ? 31.637 -10.198 -8.179 1.00 92.06 378 GLU A O 1
ATOM 3014 N N . ASN A 1 379 ? 30.451 -11.951 -7.434 1.00 89.56 379 ASN A N 1
ATOM 3015 C CA . ASN A 1 379 ? 30.656 -11.680 -6.004 1.00 89.56 379 ASN A CA 1
ATOM 3016 C C . ASN A 1 379 ? 30.299 -10.234 -5.581 1.00 89.56 379 ASN A C 1
ATOM 3018 O O . ASN A 1 379 ? 30.993 -9.613 -4.768 1.00 89.56 379 ASN A O 1
ATOM 3022 N N . GLY A 1 380 ? 29.224 -9.673 -6.150 1.00 88.12 380 GLY A N 1
ATOM 3023 C CA . GLY A 1 380 ? 28.766 -8.306 -5.872 1.00 88.12 380 GLY A CA 1
ATOM 3024 C C . GLY A 1 380 ? 29.669 -7.205 -6.445 1.00 88.12 380 GLY A C 1
ATOM 3025 O O . GLY A 1 380 ? 29.623 -6.064 -5.980 1.00 88.12 380 GLY A O 1
ATOM 3026 N N . ARG A 1 381 ? 30.529 -7.534 -7.416 1.00 90.88 381 ARG A N 1
ATOM 3027 C CA . ARG A 1 381 ? 31.369 -6.589 -8.165 1.00 90.88 381 ARG A CA 1
ATOM 3028 C C . ARG A 1 381 ? 31.081 -6.717 -9.657 1.00 90.88 381 ARG A C 1
ATOM 3030 O O . ARG A 1 381 ? 30.756 -7.796 -10.129 1.00 90.88 381 ARG A O 1
ATOM 3037 N N . CYS A 1 382 ? 31.235 -5.623 -10.395 1.00 95.88 382 CYS A N 1
ATOM 3038 C CA . CYS A 1 382 ? 31.053 -5.613 -11.845 1.00 95.88 382 CYS A CA 1
ATOM 3039 C C . CYS A 1 382 ? 32.392 -5.807 -12.560 1.00 95.88 382 CYS A C 1
ATOM 3041 O O . CYS A 1 382 ? 33.277 -4.950 -12.458 1.00 95.88 382 CYS A O 1
ATOM 3043 N N . ILE A 1 383 ? 32.530 -6.928 -13.270 1.00 94.56 383 ILE A N 1
ATOM 3044 C CA . ILE A 1 383 ? 33.732 -7.337 -14.009 1.00 94.56 383 ILE A CA 1
ATOM 3045 C C . ILE A 1 383 ? 33.479 -7.164 -15.502 1.00 94.56 383 ILE A C 1
ATOM 3047 O O . ILE A 1 383 ? 32.388 -7.457 -15.981 1.00 94.56 383 ILE A O 1
ATOM 3051 N N . LYS A 1 384 ? 34.457 -6.613 -16.228 1.00 95.62 384 LYS A N 1
ATOM 3052 C CA . LYS A 1 384 ? 34.316 -6.320 -17.658 1.00 95.62 384 LYS A CA 1
ATOM 3053 C C . LYS A 1 384 ? 34.139 -7.638 -18.416 1.00 95.62 384 LYS A C 1
ATOM 3055 O O . LYS A 1 384 ? 34.913 -8.565 -18.187 1.00 95.62 384 LYS A O 1
ATOM 3060 N N . ARG A 1 385 ? 33.148 -7.713 -19.305 1.00 90.62 385 ARG A N 1
ATOM 3061 C CA . ARG A 1 385 ? 33.048 -8.814 -20.266 1.00 90.62 385 ARG A CA 1
ATOM 3062 C C . ARG A 1 385 ? 34.285 -8.757 -21.165 1.00 90.62 385 ARG A C 1
ATOM 3064 O O . ARG A 1 385 ? 34.682 -7.676 -21.603 1.00 90.62 385 ARG A O 1
ATOM 3071 N N . ILE A 1 386 ? 34.945 -9.896 -21.339 1.00 86.06 386 ILE A N 1
ATOM 3072 C CA . ILE A 1 386 ? 35.968 -10.042 -22.370 1.00 86.06 386 ILE A CA 1
ATOM 3073 C C . ILE A 1 386 ? 35.170 -10.142 -23.665 1.00 86.06 386 ILE A C 1
ATOM 3075 O O . ILE A 1 386 ? 34.367 -11.062 -23.798 1.00 86.06 386 ILE A O 1
ATOM 3079 N N . ASP A 1 387 ? 35.317 -9.156 -24.546 1.00 74.44 387 ASP A N 1
ATOM 3080 C CA . ASP A 1 387 ? 34.760 -9.224 -25.893 1.00 74.44 387 ASP A CA 1
ATOM 3081 C C . ASP A 1 387 ? 35.530 -10.354 -26.597 1.00 74.44 387 ASP A C 1
ATOM 3083 O O . ASP A 1 387 ? 36.665 -10.162 -27.029 1.00 74.44 387 ASP A O 1
ATOM 3087 N N . ILE A 1 388 ? 34.974 -11.570 -26.603 1.00 64.88 388 ILE A N 1
ATOM 3088 C CA . ILE A 1 388 ? 35.484 -12.697 -27.401 1.00 64.88 388 ILE A CA 1
ATOM 3089 C C . ILE A 1 388 ? 34.938 -12.519 -28.824 1.00 64.88 388 ILE A C 1
ATOM 3091 O O . ILE A 1 388 ? 34.286 -13.395 -29.376 1.00 64.88 388 ILE A O 1
ATOM 3095 N N . ASP A 1 389 ? 35.165 -11.339 -29.387 1.00 56.75 389 ASP A N 1
ATOM 3096 C CA . ASP A 1 389 ? 34.933 -11.035 -30.791 1.00 56.75 389 ASP A CA 1
ATOM 3097 C C . ASP A 1 389 ? 36.318 -11.036 -31.451 1.00 56.75 389 ASP A C 1
ATOM 3099 O O . ASP A 1 389 ? 36.852 -9.968 -31.706 1.00 56.75 389 ASP A O 1
ATOM 3103 N N . GLU A 1 390 ? 36.959 -12.211 -31.559 1.00 55.19 390 GLU A N 1
ATOM 3104 C CA . GLU A 1 390 ? 38.156 -12.523 -32.389 1.00 55.19 390 GLU A CA 1
ATOM 3105 C C . GLU A 1 390 ? 38.818 -13.838 -31.925 1.00 55.19 390 GLU A C 1
ATOM 3107 O O . GLU A 1 390 ? 40.028 -13.935 -31.719 1.00 55.19 390 GLU A O 1
ATOM 3112 N N . VAL A 1 391 ? 38.031 -14.892 -31.719 1.00 52.66 391 VAL A N 1
ATOM 3113 C CA . VAL A 1 391 ? 38.608 -16.239 -31.762 1.00 52.66 391 VAL A CA 1
ATOM 3114 C C . VAL A 1 391 ? 37.861 -16.970 -32.854 1.00 52.66 391 VAL A C 1
ATOM 3116 O O . VAL A 1 391 ? 36.725 -17.393 -32.648 1.00 52.66 391 VAL A O 1
ATOM 3119 N N . ASP A 1 392 ? 38.495 -17.022 -34.025 1.00 58.41 392 ASP A N 1
ATOM 3120 C CA . ASP A 1 392 ? 38.107 -17.843 -35.166 1.00 58.41 392 ASP A CA 1
ATOM 3121 C C . ASP A 1 392 ? 38.056 -19.308 -34.709 1.00 58.41 392 ASP A C 1
ATOM 3123 O O . ASP A 1 392 ? 39.038 -20.044 -34.784 1.00 58.41 392 ASP A O 1
ATOM 3127 N N . TYR A 1 393 ? 36.921 -19.723 -34.153 1.00 59.09 393 TYR A N 1
ATOM 3128 C CA . TYR A 1 393 ? 36.593 -21.130 -33.978 1.00 59.09 393 TYR A CA 1
ATOM 3129 C C . TYR A 1 393 ? 35.996 -21.620 -35.299 1.00 59.09 393 TYR A C 1
ATOM 3131 O O . TYR A 1 393 ? 34.780 -21.677 -35.473 1.00 59.09 393 TYR A O 1
ATOM 3139 N N . GLU A 1 394 ? 36.876 -21.942 -36.247 1.00 51.25 394 GLU A N 1
ATOM 3140 C CA . GLU A 1 394 ? 36.603 -23.033 -37.179 1.00 51.25 394 GLU A CA 1
ATOM 3141 C C . GLU A 1 394 ? 36.647 -24.321 -36.347 1.00 51.25 394 GLU A C 1
ATOM 3143 O O . GLU A 1 394 ? 37.703 -24.657 -35.825 1.00 51.25 394 GLU A O 1
ATOM 3148 N N . ASP A 1 395 ? 35.498 -24.955 -36.107 1.00 55.22 395 ASP A N 1
ATOM 3149 C CA . ASP A 1 395 ? 35.371 -26.419 -36.067 1.00 55.22 395 ASP A CA 1
ATOM 3150 C C . ASP A 1 395 ? 33.922 -26.827 -35.745 1.00 55.22 395 ASP A C 1
ATOM 3152 O O . ASP A 1 395 ? 33.442 -26.773 -34.610 1.00 55.22 395 ASP A O 1
ATOM 3156 N N . ASP A 1 396 ? 33.233 -27.211 -36.817 1.00 57.31 396 ASP A N 1
ATOM 3157 C CA . ASP A 1 396 ? 32.211 -28.249 -36.955 1.00 57.31 396 ASP A CA 1
ATOM 3158 C C . ASP A 1 396 ? 31.758 -28.970 -35.668 1.00 57.31 396 ASP A C 1
ATOM 3160 O O . ASP A 1 396 ? 32.154 -30.099 -35.378 1.00 57.31 396 ASP A O 1
ATOM 3164 N N . TYR A 1 397 ? 30.810 -28.374 -34.945 1.00 59.22 397 TYR A N 1
ATOM 3165 C CA . TYR A 1 397 ? 29.875 -29.130 -34.112 1.00 59.22 397 TYR A CA 1
ATOM 3166 C C . TYR A 1 397 ? 28.444 -28.804 -34.542 1.00 59.22 397 TYR A C 1
ATOM 3168 O O . TYR A 1 397 ? 27.831 -27.832 -34.101 1.00 59.22 397 TYR A O 1
ATOM 3176 N N . GLU A 1 398 ? 27.914 -29.643 -35.437 1.00 54.69 398 GLU A N 1
ATOM 3177 C CA . GLU A 1 398 ? 26.487 -29.732 -35.747 1.00 54.69 398 GLU A CA 1
ATOM 3178 C C . GLU A 1 398 ? 25.712 -30.268 -34.526 1.00 54.69 398 GLU A C 1
ATOM 3180 O O . GLU A 1 398 ? 25.269 -31.415 -34.523 1.00 54.69 398 GLU A O 1
ATOM 3185 N N . ASP A 1 399 ? 25.520 -29.458 -33.483 1.00 57.97 399 ASP A N 1
ATOM 3186 C CA . ASP A 1 399 ? 24.494 -29.744 -32.473 1.00 57.97 399 ASP A CA 1
ATOM 3187 C C . ASP A 1 399 ? 23.181 -29.074 -32.902 1.00 57.97 399 ASP A C 1
ATOM 3189 O O . ASP A 1 399 ? 22.839 -27.937 -32.556 1.00 57.97 399 ASP A O 1
ATOM 3193 N N . LYS A 1 400 ? 22.489 -29.784 -33.796 1.00 46.25 400 LYS A N 1
ATOM 3194 C CA . LYS A 1 400 ? 21.109 -29.522 -34.202 1.00 46.25 400 LYS A CA 1
ATOM 3195 C C . LYS A 1 400 ? 20.215 -29.770 -32.986 1.00 46.25 400 LYS A C 1
ATOM 3197 O O . LYS A 1 400 ? 19.978 -30.925 -32.670 1.00 46.25 400 LYS A O 1
ATOM 3202 N N . ASP A 1 401 ? 19.773 -28.701 -32.317 1.00 51.50 401 ASP A N 1
ATOM 3203 C CA . ASP A 1 401 ? 18.403 -28.559 -31.766 1.00 51.50 401 ASP A CA 1
ATOM 3204 C C . ASP A 1 401 ? 18.211 -27.385 -30.787 1.00 51.50 401 ASP A C 1
ATOM 3206 O O . ASP A 1 401 ? 17.124 -27.216 -30.231 1.00 51.50 401 ASP A O 1
ATOM 3210 N N . PHE A 1 402 ? 19.175 -26.468 -30.628 1.00 50.09 402 PHE A N 1
ATOM 3211 C CA . PHE A 1 402 ? 18.878 -25.187 -29.970 1.00 50.09 402 PHE A CA 1
ATOM 3212 C C . PHE A 1 402 ? 18.178 -24.227 -30.944 1.00 50.09 402 PHE A C 1
ATOM 3214 O O . PHE A 1 402 ? 18.711 -23.191 -31.343 1.00 50.09 402 PHE A O 1
ATOM 3221 N N . VAL A 1 403 ? 16.962 -24.589 -31.363 1.00 45.28 403 VAL A N 1
ATOM 3222 C CA . VAL A 1 403 ? 16.051 -23.682 -32.063 1.00 45.28 403 VAL A CA 1
ATOM 3223 C C . VAL A 1 403 ? 15.741 -22.547 -31.090 1.00 45.28 403 VAL A C 1
ATOM 3225 O O . VAL A 1 403 ? 14.902 -22.670 -30.199 1.00 45.28 403 VAL A O 1
ATOM 3228 N N . ILE A 1 404 ? 16.472 -21.440 -31.222 1.00 51.31 404 ILE A N 1
ATOM 3229 C CA . ILE A 1 404 ? 16.169 -20.177 -30.554 1.00 51.31 404 ILE A CA 1
ATOM 3230 C C . ILE A 1 404 ? 14.770 -19.792 -31.032 1.00 51.31 404 ILE A C 1
ATOM 3232 O O . ILE A 1 404 ? 14.607 -19.299 -32.147 1.00 51.31 404 ILE A O 1
ATOM 3236 N N . ASN A 1 405 ? 13.768 -20.113 -30.207 1.00 51.81 405 ASN A N 1
ATOM 3237 C CA . ASN A 1 405 ? 12.354 -19.861 -30.447 1.00 51.81 405 ASN A CA 1
ATOM 3238 C C . ASN A 1 405 ? 12.179 -18.491 -31.097 1.00 51.81 405 ASN A C 1
ATOM 3240 O O . ASN A 1 405 ? 12.516 -17.460 -30.507 1.00 51.81 405 ASN A O 1
ATOM 3244 N N . GLN A 1 406 ? 11.693 -18.510 -32.336 1.00 55.41 406 GLN A N 1
ATOM 3245 C CA . GLN A 1 406 ? 11.412 -17.329 -33.131 1.00 55.41 406 GLN A CA 1
ATOM 3246 C C . GLN A 1 406 ? 10.543 -16.384 -32.294 1.00 55.41 406 GLN A C 1
ATOM 3248 O O . GLN A 1 406 ? 9.406 -16.707 -31.956 1.00 55.41 406 GLN A O 1
ATOM 3253 N N . ARG A 1 407 ? 11.114 -15.247 -31.884 1.00 70.75 407 ARG A N 1
ATOM 3254 C CA . ARG A 1 407 ? 10.502 -14.362 -30.890 1.00 70.75 407 ARG A CA 1
ATOM 3255 C C . ARG A 1 407 ? 9.181 -13.831 -31.427 1.00 70.75 407 ARG A C 1
ATOM 3257 O O . ARG A 1 407 ? 9.161 -13.137 -32.444 1.00 70.75 407 ARG A O 1
ATOM 3264 N N . CYS A 1 408 ? 8.103 -14.035 -30.681 1.00 80.19 408 CYS A N 1
ATOM 3265 C CA . CYS A 1 408 ? 6.796 -13.426 -30.922 1.00 80.19 408 CYS A CA 1
ATOM 3266 C C . CYS A 1 408 ? 6.768 -11.893 -30.765 1.00 80.19 408 CYS A C 1
ATOM 3268 O O . CYS A 1 408 ? 5.718 -11.327 -30.518 1.00 80.19 408 CYS A O 1
ATOM 3270 N N . PHE A 1 409 ? 7.909 -11.213 -30.890 1.00 73.88 409 PHE A N 1
ATOM 3271 C CA . PHE A 1 409 ? 8.053 -9.771 -30.719 1.00 73.88 409 PHE A CA 1
ATOM 3272 C C . PHE A 1 409 ? 8.693 -9.086 -31.926 1.00 73.88 409 PHE A C 1
ATOM 3274 O O . PHE A 1 409 ? 8.540 -7.881 -32.096 1.00 73.88 409 PHE A O 1
ATOM 3281 N N . GLU A 1 410 ? 9.400 -9.832 -32.781 1.00 75.12 410 GLU A N 1
ATOM 3282 C CA . GLU A 1 410 ? 10.131 -9.208 -33.885 1.00 75.12 410 GLU A CA 1
ATOM 3283 C C . GLU A 1 410 ? 9.231 -8.874 -35.078 1.00 75.12 410 GLU A C 1
ATOM 3285 O O . GLU A 1 410 ? 9.585 -7.961 -35.804 1.00 75.12 410 GLU A O 1
ATOM 3290 N N . ASN A 1 411 ? 8.069 -9.526 -35.259 1.00 75.19 411 ASN A N 1
ATOM 3291 C CA . ASN A 1 411 ? 7.075 -9.204 -36.311 1.00 75.19 411 ASN A CA 1
ATOM 3292 C C . ASN A 1 411 ? 5.683 -9.850 -36.097 1.00 75.19 411 ASN A C 1
ATOM 3294 O O . ASN A 1 411 ? 4.848 -9.877 -37.003 1.00 75.19 411 ASN A O 1
ATOM 3298 N N . LYS A 1 412 ? 5.423 -10.434 -34.927 1.00 85.88 412 LYS A N 1
ATOM 3299 C CA . LYS A 1 412 ? 4.169 -11.134 -34.609 1.00 85.88 412 LYS A CA 1
ATOM 3300 C C . LYS A 1 412 ? 3.674 -10.645 -33.254 1.00 85.88 412 LYS A C 1
ATOM 3302 O O . LYS A 1 412 ? 4.467 -10.114 -32.497 1.00 85.88 412 LYS A O 1
ATOM 3307 N N . ALA A 1 413 ? 2.383 -10.775 -32.971 1.00 89.81 413 ALA A N 1
ATOM 3308 C CA . ALA A 1 413 ? 1.892 -10.660 -31.601 1.00 89.81 413 ALA A CA 1
ATOM 3309 C C . ALA A 1 413 ? 2.123 -12.000 -30.891 1.00 89.81 413 ALA A C 1
ATOM 3311 O O . ALA A 1 413 ? 1.939 -13.051 -31.514 1.00 89.81 413 ALA A O 1
ATOM 3312 N N . CYS A 1 414 ? 2.497 -11.963 -29.616 1.00 94.19 414 CYS A N 1
ATOM 3313 C CA . CYS A 1 414 ? 2.561 -13.152 -28.780 1.00 94.19 414 CYS A CA 1
ATOM 3314 C C . CYS A 1 414 ? 1.159 -13.683 -28.496 1.00 94.19 414 CYS A C 1
ATOM 3316 O O . CYS A 1 414 ? 0.198 -12.926 -28.324 1.00 94.19 414 CYS A O 1
ATOM 3318 N N . GLN A 1 415 ? 1.047 -15.003 -28.441 1.00 94.19 415 GLN A N 1
ATOM 3319 C CA . GLN A 1 415 ? -0.156 -15.666 -27.967 1.00 94.19 415 GLN A CA 1
ATOM 3320 C C . GLN A 1 415 ? -0.225 -15.608 -26.439 1.00 94.19 415 GLN A C 1
ATOM 3322 O O . GLN A 1 415 ? 0.789 -15.512 -25.747 1.00 94.19 415 GLN A O 1
ATOM 3327 N N . LEU A 1 416 ? -1.437 -15.687 -25.898 1.00 94.12 416 LEU A N 1
ATOM 3328 C CA . LEU A 1 416 ? -1.650 -15.734 -24.457 1.00 94.12 416 LEU A CA 1
ATOM 3329 C C . LEU A 1 416 ? -0.938 -16.949 -23.836 1.00 94.12 416 LEU A C 1
ATOM 3331 O O . LEU A 1 416 ? -1.173 -18.093 -24.225 1.00 94.12 416 LEU A O 1
ATOM 3335 N N . GLY A 1 417 ? -0.098 -16.698 -22.836 1.00 92.31 417 GLY A N 1
ATOM 3336 C CA . GLY A 1 417 ? 0.751 -17.690 -22.179 1.00 92.31 417 GLY A CA 1
ATOM 3337 C C . GLY A 1 417 ? 2.049 -18.000 -22.927 1.00 92.31 417 GLY A C 1
ATOM 3338 O O . GLY A 1 417 ? 2.810 -18.849 -22.471 1.00 92.31 417 GLY A O 1
ATOM 3339 N N . GLU A 1 418 ? 2.334 -17.338 -24.051 1.00 93.81 418 GLU A N 1
ATOM 3340 C CA . GLU A 1 418 ? 3.599 -17.523 -24.757 1.00 93.81 418 GLU A CA 1
ATOM 3341 C C . GLU A 1 418 ? 4.758 -16.970 -23.923 1.00 93.81 418 GLU A C 1
ATOM 3343 O O . GLU A 1 418 ? 4.694 -15.866 -23.372 1.00 93.81 418 GLU A O 1
ATOM 3348 N N . LYS A 1 419 ? 5.808 -17.784 -23.806 1.00 92.69 419 LYS A N 1
ATOM 3349 C CA . LYS A 1 419 ? 6.985 -17.528 -22.982 1.00 92.69 419 LYS A CA 1
ATOM 3350 C C . LYS A 1 419 ? 8.069 -16.858 -23.812 1.00 92.69 419 LYS A C 1
ATOM 3352 O O . LYS A 1 419 ? 8.460 -17.382 -24.852 1.00 92.69 419 LYS A O 1
ATOM 3357 N N . ILE A 1 420 ? 8.649 -15.785 -23.288 1.00 92.06 420 ILE A N 1
ATOM 3358 C CA . ILE A 1 420 ? 9.859 -15.180 -23.841 1.00 92.06 420 ILE A CA 1
ATOM 3359 C C . ILE A 1 420 ? 10.972 -15.123 -22.800 1.00 92.06 420 ILE A C 1
ATOM 3361 O O . ILE A 1 420 ? 10.736 -15.125 -21.590 1.00 92.06 420 ILE A O 1
ATOM 3365 N N . ILE A 1 421 ? 12.205 -15.074 -23.295 1.00 89.50 421 ILE A N 1
ATOM 3366 C CA . ILE A 1 421 ? 13.393 -14.812 -22.488 1.00 89.50 421 ILE A CA 1
ATOM 3367 C C . ILE A 1 421 ? 13.862 -13.404 -22.841 1.00 89.50 421 ILE A C 1
ATOM 3369 O O . ILE A 1 421 ? 14.337 -13.162 -23.950 1.00 89.50 421 ILE A O 1
ATOM 3373 N N . ASP A 1 422 ? 13.707 -12.488 -21.896 1.00 88.50 422 ASP A N 1
ATOM 3374 C CA . ASP A 1 422 ? 14.007 -11.070 -22.044 1.00 88.50 422 ASP A CA 1
ATOM 3375 C C . ASP A 1 422 ? 15.249 -10.692 -21.224 1.00 88.50 422 ASP A C 1
ATOM 3377 O O . ASP A 1 422 ? 15.303 -10.876 -20.005 1.00 88.50 422 ASP A O 1
ATOM 3381 N N . ILE A 1 423 ? 16.280 -10.171 -21.891 1.00 84.69 423 ILE A N 1
ATOM 3382 C CA . ILE A 1 423 ? 17.530 -9.769 -21.242 1.00 84.69 423 ILE A CA 1
ATOM 3383 C C . ILE A 1 423 ? 17.339 -8.394 -20.592 1.00 84.69 423 ILE A C 1
ATOM 3385 O O . ILE A 1 423 ? 17.295 -7.355 -21.245 1.00 84.69 423 ILE A O 1
ATOM 3389 N N . GLY A 1 424 ? 17.309 -8.387 -19.267 1.00 82.38 424 GLY A N 1
ATOM 3390 C CA . GLY A 1 424 ? 17.172 -7.206 -18.425 1.00 82.38 424 GLY A CA 1
ATOM 3391 C C . GLY A 1 424 ? 15.724 -6.824 -18.140 1.00 82.38 424 GLY A C 1
ATOM 3392 O O . GLY A 1 424 ? 15.507 -5.746 -17.597 1.00 82.38 424 GLY A O 1
ATOM 3393 N N . CYS A 1 425 ? 14.753 -7.677 -18.485 1.00 85.94 425 CYS A N 1
ATOM 3394 C CA . CYS A 1 425 ? 13.322 -7.403 -18.322 1.00 85.94 425 CYS A CA 1
ATOM 3395 C C . CYS A 1 425 ? 12.844 -6.102 -18.969 1.00 85.94 425 CYS A C 1
ATOM 3397 O O . CYS A 1 425 ? 11.960 -5.426 -18.441 1.00 85.94 425 CYS A O 1
ATOM 3399 N N . GLN A 1 426 ? 13.453 -5.729 -20.092 1.00 85.31 426 GLN A N 1
ATOM 3400 C CA . GLN A 1 426 ? 13.179 -4.468 -20.774 1.00 85.31 426 GLN A CA 1
ATOM 3401 C C . GLN A 1 426 ? 11.786 -4.433 -21.414 1.00 85.31 426 GLN A C 1
ATOM 3403 O O . GLN A 1 426 ? 11.253 -3.354 -21.658 1.00 85.31 426 GLN A O 1
ATOM 3408 N N . LEU A 1 427 ? 11.197 -5.601 -21.661 1.00 89.00 427 LEU A N 1
ATOM 3409 C CA . LEU A 1 427 ? 9.891 -5.792 -22.269 1.00 89.00 427 LEU A CA 1
ATOM 3410 C C . LEU A 1 427 ? 8.758 -5.946 -21.238 1.00 89.00 427 LEU A C 1
ATOM 3412 O O . LEU A 1 427 ? 7.597 -6.005 -21.637 1.00 89.00 427 LEU A O 1
ATOM 3416 N N . THR A 1 428 ? 9.045 -5.966 -19.927 1.00 89.31 428 THR A N 1
ATOM 3417 C CA . THR A 1 428 ? 8.004 -6.043 -18.884 1.00 89.31 428 THR A CA 1
ATOM 3418 C C . THR A 1 428 ? 7.005 -4.894 -19.040 1.00 89.31 428 THR A C 1
ATOM 3420 O O . THR A 1 428 ? 7.390 -3.728 -19.105 1.00 89.31 428 THR A O 1
ATOM 3423 N N . GLY A 1 429 ? 5.713 -5.221 -19.054 1.00 87.56 429 GLY A N 1
ATOM 3424 C CA . GLY A 1 429 ? 4.618 -4.262 -19.208 1.00 87.56 429 GLY A CA 1
ATOM 3425 C C . GLY A 1 429 ? 4.395 -3.785 -20.645 1.00 87.56 429 GLY A C 1
ATOM 3426 O O . GLY A 1 429 ? 3.406 -3.102 -20.907 1.00 87.56 429 GLY A O 1
ATOM 3427 N N . ILE A 1 430 ? 5.259 -4.153 -21.597 1.00 91.94 430 ILE A N 1
ATOM 3428 C CA . ILE A 1 430 ? 5.015 -3.866 -23.010 1.00 91.94 430 ILE A CA 1
ATOM 3429 C C . ILE A 1 430 ? 3.887 -4.770 -23.507 1.00 91.94 430 ILE A C 1
ATOM 3431 O O . ILE A 1 430 ? 3.801 -5.952 -23.159 1.00 91.94 430 ILE A O 1
ATOM 3435 N N . LYS A 1 431 ? 3.012 -4.204 -24.343 1.00 93.56 431 LYS A N 1
ATOM 3436 C CA . LYS A 1 431 ? 1.935 -4.953 -24.987 1.00 93.56 431 LYS A CA 1
ATOM 3437 C C . LYS A 1 431 ? 2.517 -6.049 -25.874 1.00 93.56 431 LYS A C 1
ATOM 3439 O O . LYS A 1 431 ? 3.259 -5.757 -26.805 1.00 93.56 431 LYS A O 1
ATOM 3444 N N . CYS A 1 432 ? 2.139 -7.292 -25.606 1.00 95.00 432 CYS A N 1
ATOM 3445 C CA . CYS A 1 432 ? 2.504 -8.450 -26.425 1.00 95.00 432 CYS A CA 1
ATOM 3446 C C . CYS A 1 432 ? 1.356 -8.945 -27.305 1.00 95.00 432 CYS A C 1
ATOM 3448 O O . CYS A 1 432 ? 1.577 -9.737 -28.212 1.00 95.00 432 CYS A O 1
ATOM 3450 N N . GLY A 1 433 ? 0.140 -8.447 -27.080 1.00 94.88 433 GLY A N 1
ATOM 3451 C CA . GLY A 1 433 ? -1.048 -8.788 -27.849 1.00 94.88 433 GLY A CA 1
ATOM 3452 C C . GLY A 1 433 ? -2.190 -7.812 -27.573 1.00 94.88 433 GLY A C 1
ATOM 3453 O O . GLY A 1 433 ? -2.041 -6.839 -26.829 1.00 94.88 433 GLY A O 1
ATOM 3454 N N . ILE A 1 434 ? -3.351 -8.059 -28.181 1.00 93.62 434 ILE A N 1
ATOM 3455 C CA . ILE A 1 434 ? -4.556 -7.267 -27.906 1.00 93.62 434 ILE A CA 1
ATOM 3456 C C . ILE A 1 434 ? -4.980 -7.544 -26.464 1.00 93.62 434 ILE A C 1
ATOM 3458 O O . ILE A 1 434 ? -5.322 -8.677 -26.131 1.00 93.62 434 ILE A O 1
ATOM 3462 N N . ASN A 1 435 ? -4.966 -6.500 -25.632 1.00 96.19 435 ASN A N 1
ATOM 3463 C CA . ASN A 1 435 ? -5.279 -6.570 -24.202 1.00 96.19 435 ASN A CA 1
ATOM 3464 C C . ASN A 1 435 ? -4.348 -7.510 -23.413 1.00 96.19 435 ASN A C 1
ATOM 3466 O O . ASN A 1 435 ? -4.761 -8.096 -22.413 1.00 96.19 435 ASN A O 1
ATOM 3470 N N . MET A 1 436 ? -3.111 -7.681 -23.886 1.00 95.38 436 MET A N 1
ATOM 3471 C CA . MET A 1 436 ? -2.102 -8.533 -23.262 1.00 95.38 436 MET A CA 1
ATOM 3472 C C . MET A 1 436 ? -0.796 -7.771 -23.059 1.00 95.38 436 MET A C 1
ATOM 3474 O O . MET A 1 436 ? -0.396 -6.985 -23.922 1.00 95.38 436 MET A O 1
ATOM 3478 N N . VAL A 1 437 ? -0.103 -8.055 -21.963 1.00 95.19 437 VAL A N 1
ATOM 3479 C CA . VAL A 1 437 ? 1.190 -7.467 -21.592 1.00 95.19 437 VAL A CA 1
ATOM 3480 C C . VAL A 1 437 ? 2.172 -8.554 -21.172 1.00 95.19 437 VAL A C 1
ATOM 3482 O O . VAL A 1 437 ? 1.777 -9.618 -20.697 1.00 95.19 437 VAL A O 1
ATOM 3485 N N . LEU A 1 438 ? 3.467 -8.300 -21.345 1.00 94.75 438 LEU A N 1
ATOM 3486 C CA . LEU A 1 438 ? 4.499 -9.195 -20.831 1.00 94.75 438 LEU A CA 1
ATOM 3487 C C . LEU A 1 438 ? 4.636 -9.027 -19.324 1.00 94.75 438 LEU A C 1
ATOM 3489 O O . LEU A 1 438 ? 5.002 -7.954 -18.843 1.00 94.75 438 LEU A O 1
ATOM 3493 N N . SER A 1 439 ? 4.390 -10.105 -18.587 1.00 89.31 439 SER A N 1
ATOM 3494 C CA . SER A 1 439 ? 4.599 -10.155 -17.146 1.00 89.31 439 SER A CA 1
ATOM 3495 C C . SER A 1 439 ? 5.786 -11.056 -16.819 1.00 89.31 439 SER A C 1
ATOM 3497 O O . SER A 1 439 ? 5.820 -12.202 -17.276 1.00 89.31 439 SER A O 1
ATOM 3499 N N . PRO A 1 440 ? 6.773 -10.587 -16.039 1.00 86.69 440 PRO A N 1
ATOM 3500 C CA . PRO A 1 440 ? 7.865 -11.431 -15.583 1.00 86.69 440 PRO A CA 1
ATOM 3501 C C . PRO A 1 440 ? 7.323 -12.481 -14.616 1.00 86.69 440 PRO A C 1
ATOM 3503 O O . PRO A 1 440 ? 6.497 -12.170 -13.766 1.00 86.69 440 PRO A O 1
ATOM 3506 N N . THR A 1 441 ? 7.807 -13.717 -14.724 1.00 78.31 441 THR A N 1
ATOM 3507 C CA . THR A 1 441 ? 7.549 -14.776 -13.731 1.00 78.31 441 THR A CA 1
ATOM 3508 C C . THR A 1 441 ? 8.798 -15.087 -12.924 1.00 78.31 441 THR A C 1
ATOM 3510 O O . THR A 1 441 ? 8.710 -15.398 -11.747 1.00 78.31 441 THR A O 1
ATOM 3513 N N . SER A 1 442 ? 9.988 -14.991 -13.517 1.00 72.44 442 SER A N 1
ATOM 3514 C CA . SER A 1 442 ? 11.231 -15.211 -12.777 1.00 72.44 442 SER A CA 1
ATOM 3515 C C . SER A 1 442 ? 12.405 -14.465 -13.400 1.00 72.44 442 SER A C 1
ATOM 3517 O O . SER A 1 442 ? 12.488 -14.293 -14.616 1.00 72.44 442 SER A O 1
ATOM 3519 N N . ILE A 1 443 ? 13.328 -14.016 -12.547 1.00 65.56 443 ILE A N 1
ATOM 3520 C CA . ILE A 1 443 ? 14.602 -13.419 -12.953 1.00 65.56 443 ILE A CA 1
ATOM 3521 C C . ILE A 1 443 ? 15.670 -14.507 -12.813 1.00 65.56 443 ILE A C 1
ATOM 3523 O O . ILE A 1 443 ? 15.987 -14.929 -11.700 1.00 65.56 443 ILE A O 1
ATOM 3527 N N . ALA A 1 444 ? 16.203 -14.984 -13.935 1.00 64.94 444 ALA A N 1
ATOM 3528 C CA . ALA A 1 444 ? 17.313 -15.924 -13.973 1.00 64.94 444 ALA A CA 1
ATOM 3529 C C . ALA A 1 444 ? 18.660 -15.217 -13.725 1.00 64.94 444 ALA A C 1
ATOM 3531 O O . ALA A 1 444 ? 18.793 -13.996 -13.824 1.00 64.94 444 ALA A O 1
ATOM 3532 N N . ILE A 1 445 ? 19.678 -16.021 -13.407 1.00 58.34 445 ILE A N 1
ATOM 3533 C CA . ILE A 1 445 ? 21.003 -15.601 -12.911 1.00 58.34 445 ILE A CA 1
ATOM 3534 C C . ILE A 1 445 ? 21.739 -14.654 -13.878 1.00 58.34 445 ILE A C 1
ATOM 3536 O O . ILE A 1 445 ? 22.530 -13.821 -13.444 1.00 58.34 445 ILE A O 1
ATOM 3540 N N . ASN A 1 446 ? 21.429 -14.706 -15.173 1.00 70.44 446 ASN A N 1
ATOM 3541 C CA . ASN A 1 446 ? 22.197 -14.025 -16.218 1.00 70.44 446 ASN A CA 1
ATOM 3542 C C . ASN A 1 446 ? 21.555 -12.712 -16.696 1.00 70.44 446 ASN A C 1
ATOM 3544 O O . ASN A 1 446 ? 21.646 -12.383 -17.878 1.00 70.44 446 ASN A O 1
ATOM 3548 N N . ASN A 1 447 ? 20.851 -11.987 -15.815 1.00 72.75 447 ASN A N 1
ATOM 3549 C CA . ASN A 1 447 ? 19.971 -10.863 -16.181 1.00 72.75 447 ASN A CA 1
ATOM 3550 C C . ASN A 1 447 ? 18.881 -11.240 -17.199 1.00 72.75 447 ASN A C 1
ATOM 3552 O O . ASN A 1 447 ? 18.210 -10.366 -17.720 1.00 72.75 447 ASN A O 1
ATOM 3556 N N . GLN A 1 448 ? 18.676 -12.516 -17.494 1.00 81.31 448 GLN A N 1
ATOM 3557 C CA . GLN A 1 448 ? 17.573 -12.977 -18.323 1.00 81.31 448 GLN A CA 1
ATOM 3558 C C . GLN A 1 448 ? 16.355 -13.128 -17.426 1.00 81.31 448 GLN A C 1
ATOM 3560 O O . GLN A 1 448 ? 16.456 -13.769 -16.385 1.00 81.31 448 GLN A O 1
ATOM 3565 N N . CYS A 1 449 ? 15.210 -12.579 -17.797 1.00 85.12 449 CYS A N 1
ATOM 3566 C CA . CYS A 1 449 ? 13.961 -12.965 -17.172 1.00 85.12 449 CYS A CA 1
ATOM 3567 C C . CYS A 1 449 ? 13.065 -13.703 -18.131 1.00 85.12 449 CYS A C 1
ATOM 3569 O O . CYS A 1 449 ? 13.031 -13.458 -19.334 1.00 85.12 449 CYS A O 1
ATOM 3571 N N . VAL A 1 450 ? 12.353 -14.649 -17.544 1.00 86.94 450 VAL A N 1
ATOM 3572 C CA . VAL A 1 450 ? 11.286 -15.349 -18.217 1.00 86.94 450 VAL A CA 1
ATOM 3573 C C . VAL A 1 450 ? 10.032 -14.517 -18.016 1.00 86.94 450 VAL A C 1
ATOM 3575 O O . VAL A 1 450 ? 9.604 -14.310 -16.878 1.00 86.94 450 VAL A O 1
ATOM 3578 N N . GLN A 1 451 ? 9.469 -14.037 -19.116 1.00 92.06 451 GLN A N 1
ATOM 3579 C CA . GLN A 1 451 ? 8.193 -13.335 -19.138 1.00 92.06 451 GLN A CA 1
ATOM 3580 C C . GLN A 1 451 ? 7.172 -14.158 -19.911 1.00 92.06 451 GLN A C 1
ATOM 3582 O O . GLN A 1 451 ? 7.527 -14.887 -20.838 1.00 92.06 451 GLN A O 1
ATOM 3587 N N . TYR A 1 452 ? 5.908 -14.012 -19.541 1.00 94.00 452 TYR A N 1
ATOM 3588 C CA . TYR A 1 452 ? 4.785 -14.592 -20.262 1.00 94.00 452 TYR A CA 1
ATOM 3589 C C . TYR A 1 452 ? 3.877 -13.477 -20.751 1.00 94.00 452 TYR A C 1
ATOM 3591 O O . TYR A 1 452 ? 3.673 -12.480 -20.057 1.00 94.00 452 TYR A O 1
ATOM 3599 N N . CYS A 1 453 ? 3.319 -13.655 -21.942 1.00 95.75 453 CYS A N 1
ATOM 3600 C CA . CYS A 1 453 ? 2.266 -12.781 -22.425 1.00 95.75 453 CYS A CA 1
ATOM 3601 C C . CYS A 1 453 ? 0.968 -13.103 -21.675 1.00 95.75 453 CYS A C 1
ATOM 3603 O O . CYS A 1 453 ? 0.401 -14.176 -21.858 1.00 95.75 453 CYS A O 1
ATOM 3605 N N . VAL A 1 454 ? 0.512 -12.214 -20.799 1.00 94.56 454 VAL A N 1
ATOM 3606 C CA . VAL A 1 454 ? -0.684 -12.403 -19.957 1.00 94.56 454 VAL A CA 1
ATOM 3607 C C . VAL A 1 454 ? -1.720 -11.330 -20.260 1.00 94.56 454 VAL A C 1
ATOM 3609 O O . VAL A 1 454 ? -1.396 -10.334 -20.902 1.00 94.56 454 VAL A O 1
ATOM 3612 N N . CYS A 1 455 ? -2.966 -11.502 -19.814 1.00 94.75 455 CYS A N 1
ATOM 3613 C CA . CYS A 1 455 ? -3.950 -10.429 -19.928 1.00 94.75 455 CYS A CA 1
ATOM 3614 C C . CYS A 1 455 ? -3.523 -9.200 -19.120 1.00 94.75 455 CYS A C 1
ATOM 3616 O O . CYS A 1 455 ? -3.010 -9.319 -18.009 1.00 94.75 455 CYS A O 1
ATOM 3618 N N . ASP A 1 456 ? -3.754 -8.024 -19.696 1.00 92.38 456 ASP A N 1
ATOM 3619 C CA . ASP A 1 456 ? -3.622 -6.748 -18.998 1.00 92.38 456 ASP A CA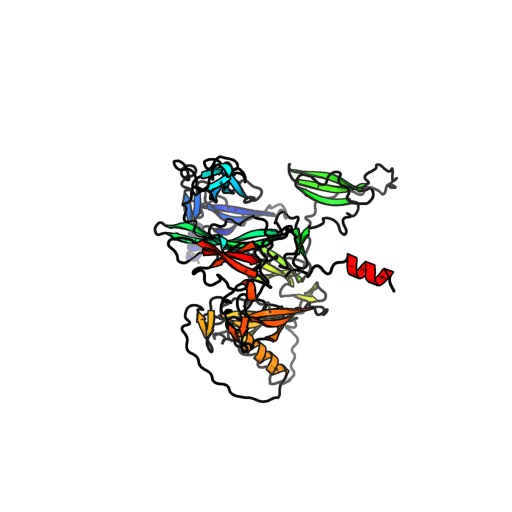 1
ATOM 3620 C C . ASP A 1 456 ? -4.624 -6.681 -17.824 1.00 92.38 456 ASP A C 1
ATOM 3622 O O . ASP A 1 456 ? -5.646 -7.369 -17.831 1.00 92.38 456 ASP A O 1
ATOM 3626 N N . ILE A 1 457 ? -4.348 -5.858 -16.811 1.00 85.88 457 ILE A N 1
ATOM 3627 C CA . ILE A 1 457 ? -5.030 -5.847 -15.505 1.00 85.88 457 ILE A CA 1
ATOM 3628 C C . ILE A 1 457 ? -6.550 -5.617 -15.589 1.00 85.88 457 ILE A C 1
ATOM 3630 O O . ILE A 1 457 ? -7.295 -6.067 -14.718 1.00 85.88 457 ILE A O 1
ATOM 3634 N N . GLU A 1 458 ? -7.028 -4.951 -16.643 1.00 85.81 458 GLU A N 1
ATOM 3635 C CA . GLU A 1 458 ? -8.456 -4.685 -16.885 1.00 85.81 458 GLU A CA 1
ATOM 3636 C C . GLU A 1 458 ? -9.197 -5.842 -17.582 1.00 85.81 458 GLU A C 1
ATOM 3638 O O . GLU A 1 458 ? -10.419 -5.798 -17.782 1.00 85.81 458 GLU A O 1
ATOM 3643 N N . PHE A 1 459 ? -8.460 -6.877 -17.978 1.00 91.69 459 PHE A N 1
ATOM 3644 C CA . PHE A 1 459 ? -8.943 -7.981 -18.786 1.00 91.69 459 PHE A CA 1
ATOM 3645 C C . PHE A 1 459 ? -8.754 -9.310 -18.049 1.00 91.69 459 PHE A C 1
ATOM 3647 O O . PHE A 1 459 ? -7.973 -9.445 -17.111 1.00 91.69 459 PHE A O 1
ATOM 3654 N N . MET A 1 460 ? -9.532 -10.299 -18.457 1.00 87.75 460 MET A N 1
ATOM 3655 C CA . MET A 1 460 ? -9.488 -11.671 -17.967 1.00 87.75 460 MET A CA 1
ATOM 3656 C C . MET A 1 460 ? -9.421 -12.620 -19.158 1.00 87.75 460 MET A C 1
ATOM 3658 O O . MET A 1 460 ? -9.799 -12.257 -20.276 1.00 87.75 460 MET A O 1
ATOM 3662 N N . VAL A 1 461 ? -8.919 -13.827 -18.922 1.00 89.12 461 VAL A N 1
ATOM 3663 C CA . VAL A 1 461 ? -8.839 -14.861 -19.951 1.00 89.12 461 VAL A CA 1
ATOM 3664 C C . VAL A 1 461 ? -10.251 -15.355 -20.278 1.00 89.12 461 VAL A C 1
ATOM 3666 O O . VAL A 1 461 ? -10.996 -15.759 -19.391 1.00 89.12 461 VAL A O 1
ATOM 3669 N N . GLU A 1 462 ? -10.620 -15.316 -21.555 1.00 89.88 462 GLU A N 1
ATOM 3670 C CA . GLU A 1 462 ? -11.836 -15.920 -22.102 1.00 89.88 462 GLU A CA 1
ATOM 3671 C C . GLU A 1 462 ? -11.434 -16.785 -23.306 1.00 89.88 462 GLU A C 1
ATOM 3673 O O . GLU A 1 462 ? -11.163 -16.297 -24.412 1.00 89.88 462 GLU A O 1
ATOM 3678 N N . GLY A 1 463 ? -11.297 -18.091 -23.062 1.00 90.69 463 GLY A N 1
ATOM 3679 C CA . GLY A 1 463 ? -10.680 -19.019 -24.009 1.00 90.69 463 GLY A CA 1
ATOM 3680 C C . GLY A 1 463 ? -9.212 -18.660 -24.267 1.00 90.69 463 GLY A C 1
ATOM 3681 O O . GLY A 1 463 ? -8.409 -18.585 -23.345 1.00 90.69 463 GLY A O 1
ATOM 3682 N N . ASN A 1 464 ? -8.856 -18.396 -25.527 1.00 91.06 464 ASN A N 1
ATOM 3683 C CA . ASN A 1 464 ? -7.486 -18.031 -25.927 1.00 91.06 464 ASN A CA 1
ATOM 3684 C C . ASN A 1 464 ? -7.284 -16.513 -26.099 1.00 91.06 464 ASN A C 1
ATOM 3686 O O . ASN A 1 464 ? -6.348 -16.082 -26.778 1.00 91.06 464 ASN A O 1
ATOM 3690 N N . LYS A 1 465 ? -8.192 -15.685 -25.570 1.00 93.00 465 LYS A N 1
ATOM 3691 C CA . LYS A 1 465 ? -8.169 -14.223 -25.729 1.00 93.00 465 LYS A CA 1
ATOM 3692 C C . LYS A 1 465 ? -8.385 -13.527 -24.389 1.00 93.00 465 LYS A C 1
ATOM 3694 O O . LYS A 1 465 ? -8.871 -14.129 -23.441 1.00 93.00 465 LYS A O 1
ATOM 3699 N N . CYS A 1 466 ? -8.040 -12.245 -24.335 1.00 94.75 466 CYS A N 1
ATOM 3700 C CA . CYS A 1 466 ? -8.283 -11.395 -23.175 1.00 94.75 466 CYS A CA 1
ATOM 3701 C C . CYS A 1 466 ? -9.515 -10.518 -23.410 1.00 94.75 466 CYS A C 1
ATOM 3703 O O . CYS A 1 466 ? -9.533 -9.692 -24.331 1.00 94.75 466 CYS A O 1
ATOM 3705 N N . ALA A 1 467 ? -10.535 -10.701 -22.575 1.00 92.00 467 ALA A N 1
ATOM 3706 C CA . ALA A 1 467 ? -11.806 -9.986 -22.613 1.00 92.00 467 ALA A CA 1
ATOM 3707 C C . ALA A 1 467 ? -11.953 -9.064 -21.399 1.00 92.00 467 ALA A C 1
ATOM 3709 O O . ALA A 1 467 ? -11.378 -9.304 -20.340 1.00 92.00 467 ALA A O 1
ATOM 3710 N N . LYS A 1 468 ? -12.680 -7.956 -21.559 1.00 90.69 468 LYS A N 1
ATOM 3711 C CA . LYS A 1 468 ? -12.823 -6.948 -20.501 1.00 90.69 468 LYS A CA 1
ATOM 3712 C C . LYS A 1 468 ? -13.705 -7.511 -19.382 1.00 90.69 468 LYS A C 1
ATOM 3714 O O . LYS A 1 468 ? -14.749 -8.085 -19.674 1.00 90.69 468 LYS A O 1
ATOM 3719 N N . ARG A 1 469 ? -13.346 -7.302 -18.108 1.00 75.62 469 ARG A N 1
ATOM 3720 C CA . ARG A 1 469 ? -14.070 -7.904 -16.961 1.00 75.62 469 ARG A CA 1
ATOM 3721 C C . ARG A 1 469 ? -15.583 -7.614 -16.917 1.00 75.62 469 ARG A C 1
ATOM 3723 O O . ARG A 1 469 ? -16.339 -8.401 -16.362 1.00 75.62 469 ARG A O 1
ATOM 3730 N N . ASN A 1 470 ? -16.050 -6.526 -17.533 1.00 72.94 470 ASN A N 1
ATOM 3731 C CA . ASN A 1 470 ? -17.444 -6.078 -17.415 1.00 72.94 470 ASN A CA 1
ATOM 3732 C C . ASN A 1 470 ? -18.435 -6.728 -18.405 1.00 72.94 470 ASN A C 1
ATOM 3734 O O . ASN A 1 470 ? -19.622 -6.419 -18.334 1.00 72.94 470 ASN A O 1
ATOM 3738 N N . THR A 1 471 ? -18.003 -7.582 -19.342 1.00 51.81 471 THR A N 1
ATOM 3739 C CA . THR A 1 471 ? -18.898 -8.117 -20.396 1.00 51.81 471 THR A CA 1
ATOM 3740 C C . THR A 1 471 ? -19.539 -9.477 -20.102 1.00 51.81 471 THR A C 1
ATOM 3742 O O . THR A 1 471 ? -20.305 -9.966 -20.930 1.00 51.81 471 THR A O 1
ATOM 3745 N N . PHE A 1 472 ? -19.313 -10.087 -18.936 1.00 49.00 472 PHE A N 1
ATOM 3746 C CA . PHE A 1 472 ? -19.831 -11.431 -18.665 1.00 49.00 472 PHE A CA 1
ATOM 3747 C C . PHE A 1 472 ? -21.327 -11.460 -18.299 1.00 49.00 472 PHE A C 1
ATOM 3749 O O . PHE A 1 472 ? -21.733 -11.092 -17.196 1.00 49.00 472 PHE A O 1
ATOM 3756 N N . LYS A 1 473 ? -22.140 -11.995 -19.223 1.00 42.00 473 LYS A N 1
ATOM 3757 C CA . LYS A 1 473 ? -23.422 -12.657 -18.940 1.00 42.00 473 LYS A CA 1
ATOM 3758 C C . LYS A 1 473 ? -23.305 -14.145 -19.278 1.00 42.00 473 LYS A C 1
ATOM 3760 O O . LYS A 1 473 ? -22.716 -14.535 -20.275 1.00 42.00 473 LYS A O 1
ATOM 3765 N N . THR A 1 474 ? -23.858 -14.938 -18.375 1.00 37.59 474 THR A N 1
ATOM 3766 C CA . THR A 1 474 ? -23.732 -16.378 -18.146 1.00 37.59 474 THR A CA 1
ATOM 3767 C C . THR A 1 474 ? -23.948 -17.261 -19.380 1.00 37.59 474 THR A C 1
ATOM 3769 O O . THR A 1 474 ? -25.044 -17.281 -19.929 1.00 37.59 474 THR A O 1
ATOM 3772 N N . THR A 1 475 ? -22.974 -18.113 -19.708 1.00 36.53 475 THR A N 1
ATOM 3773 C CA . THR A 1 475 ? -23.242 -19.383 -20.405 1.00 36.53 475 THR A CA 1
ATOM 3774 C C . THR A 1 475 ? -22.291 -20.456 -19.892 1.00 36.53 475 THR A C 1
ATOM 3776 O O . THR A 1 475 ? -21.076 -20.311 -19.954 1.00 36.53 475 THR A O 1
ATOM 3779 N N . SER A 1 476 ? -22.875 -21.501 -19.311 1.00 36.81 476 SER A N 1
ATOM 3780 C CA . SER A 1 476 ? -22.211 -22.680 -18.764 1.00 36.81 476 SER A CA 1
ATOM 3781 C C . SER A 1 476 ? -21.810 -23.633 -19.889 1.00 36.81 476 SER A C 1
ATOM 3783 O O . SER A 1 476 ? -22.681 -24.066 -20.643 1.00 36.81 476 SER A O 1
ATOM 3785 N N . SER A 1 477 ? -20.541 -24.025 -19.967 1.00 35.22 477 SER A N 1
ATOM 3786 C CA . SER A 1 477 ? -20.123 -25.172 -20.776 1.00 35.22 477 SER A CA 1
ATOM 3787 C C . SER A 1 477 ? -19.166 -26.057 -19.987 1.00 35.22 477 SER A C 1
ATOM 3789 O O . SER A 1 477 ? -18.047 -25.668 -19.665 1.00 35.22 477 SER A O 1
ATOM 3791 N N . THR A 1 478 ? -19.651 -27.250 -19.676 1.00 35.72 478 THR A N 1
ATOM 3792 C CA . THR A 1 478 ? -18.907 -28.404 -19.181 1.00 35.72 478 THR A CA 1
ATOM 3793 C C . THR A 1 478 ? -18.417 -29.228 -20.364 1.00 35.72 478 THR A C 1
ATOM 3795 O O . THR A 1 478 ? -19.254 -29.675 -21.143 1.00 35.72 478 THR A O 1
ATOM 3798 N N . GLU A 1 479 ? -17.121 -29.522 -20.449 1.00 33.44 479 GLU A N 1
ATOM 3799 C CA . GLU A 1 479 ? -16.667 -30.778 -21.056 1.00 33.44 479 GLU A CA 1
ATOM 3800 C C . GLU A 1 479 ? -15.265 -31.157 -20.555 1.00 33.44 479 GLU A C 1
ATOM 3802 O O . GLU A 1 479 ? -14.297 -30.422 -20.724 1.00 33.44 479 GLU A O 1
ATOM 3807 N N . TYR A 1 480 ? -15.205 -32.305 -19.876 1.00 32.97 480 TYR A N 1
ATOM 3808 C CA . TYR A 1 480 ? -14.020 -32.965 -19.327 1.00 32.97 480 TYR A CA 1
ATOM 3809 C C . TYR A 1 480 ? -13.491 -33.989 -20.335 1.00 32.97 480 TYR A C 1
ATOM 3811 O O . TYR A 1 480 ? -14.280 -34.785 -20.846 1.00 32.97 480 TYR A O 1
ATOM 3819 N N . GLN A 1 481 ? -12.168 -34.074 -20.518 1.00 33.06 481 GLN A N 1
ATOM 3820 C CA . GLN A 1 481 ? -11.517 -35.284 -21.035 1.00 33.06 481 GLN A CA 1
ATOM 3821 C C . GLN A 1 481 ? -10.193 -35.595 -20.321 1.00 33.06 481 GLN A C 1
ATOM 3823 O O . GLN A 1 481 ? -9.403 -34.714 -19.993 1.00 33.06 481 GLN A O 1
ATOM 3828 N N . ASN A 1 482 ? -10.011 -36.896 -20.087 1.00 31.94 482 ASN A N 1
ATOM 3829 C CA . ASN A 1 482 ? -8.952 -37.567 -19.336 1.00 31.94 482 ASN A CA 1
ATOM 3830 C C . ASN A 1 482 ? -7.652 -37.699 -20.139 1.00 31.94 482 ASN A C 1
ATOM 3832 O O . ASN A 1 482 ? -7.712 -38.166 -21.274 1.00 31.94 482 ASN A O 1
ATOM 3836 N N . ILE A 1 483 ? -6.489 -37.454 -19.520 1.00 36.12 483 ILE A N 1
ATOM 3837 C CA . ILE A 1 483 ? -5.191 -37.973 -19.993 1.00 36.12 483 ILE A CA 1
ATOM 3838 C C . ILE A 1 483 ? -4.319 -38.399 -18.798 1.00 36.12 483 ILE A C 1
ATOM 3840 O O . ILE A 1 483 ? -4.151 -37.672 -17.822 1.00 36.12 483 ILE A O 1
ATOM 3844 N N . THR A 1 484 ? -3.787 -39.616 -18.899 1.00 33.38 484 THR A N 1
ATOM 3845 C CA . THR A 1 484 ? -2.937 -40.347 -17.950 1.00 33.38 484 THR A CA 1
ATOM 3846 C C . THR A 1 484 ? -1.441 -40.033 -18.094 1.00 33.38 484 THR A C 1
ATOM 3848 O O . THR A 1 484 ? -0.889 -40.134 -19.181 1.00 33.38 484 THR A O 1
ATOM 3851 N N . GLN A 1 485 ? -0.816 -39.721 -16.952 1.00 34.47 485 GLN A N 1
ATOM 3852 C CA . GLN A 1 485 ? 0.478 -40.198 -16.419 1.00 34.47 485 GLN A CA 1
ATOM 3853 C C . GLN A 1 485 ? 1.660 -40.498 -17.379 1.00 34.47 485 GLN A C 1
ATOM 3855 O O . GLN A 1 485 ? 1.809 -41.622 -17.839 1.00 34.47 485 GLN A O 1
ATOM 3860 N N . GLU A 1 486 ? 2.554 -39.511 -17.557 1.00 35.91 486 GLU A N 1
ATOM 3861 C CA . GLU A 1 486 ? 4.035 -39.587 -17.437 1.00 35.91 486 GLU A CA 1
ATOM 3862 C C . GLU A 1 486 ? 4.656 -38.226 -17.842 1.00 35.91 486 GLU A C 1
ATOM 3864 O O . GLU A 1 486 ? 4.781 -37.948 -19.027 1.00 35.91 486 GLU A O 1
ATOM 3869 N N . ARG A 1 487 ? 5.000 -37.359 -16.866 1.00 40.59 487 ARG A N 1
ATOM 3870 C CA . ARG A 1 487 ? 5.976 -36.229 -16.926 1.00 40.59 487 ARG A CA 1
ATOM 3871 C C . ARG A 1 487 ? 5.736 -35.254 -15.767 1.00 40.59 487 ARG A C 1
ATOM 3873 O O . ARG A 1 487 ? 4.931 -34.337 -15.861 1.00 40.59 487 ARG A O 1
ATOM 3880 N N . THR A 1 488 ? 6.442 -35.425 -14.656 1.00 51.53 488 THR A N 1
ATOM 3881 C CA . THR A 1 488 ? 6.246 -34.630 -13.427 1.00 51.53 488 THR A CA 1
ATOM 3882 C C . THR A 1 488 ? 6.716 -33.171 -13.538 1.00 51.53 488 THR A C 1
ATOM 3884 O O . THR A 1 488 ? 6.185 -32.316 -12.831 1.00 51.53 488 THR A O 1
ATOM 3887 N N . GLU A 1 489 ? 7.653 -32.860 -14.441 1.00 51.88 489 GLU A N 1
ATOM 3888 C CA . GLU A 1 489 ? 8.146 -31.484 -14.662 1.00 51.88 489 GLU A CA 1
ATOM 3889 C C . GLU A 1 489 ? 7.326 -30.714 -15.706 1.00 51.88 489 GLU A C 1
ATOM 3891 O O . GLU A 1 489 ? 7.086 -29.517 -15.560 1.00 51.88 489 GLU A O 1
ATOM 3896 N N . GLU A 1 490 ? 6.820 -31.401 -16.732 1.00 55.00 490 GLU A N 1
ATOM 3897 C CA . GLU A 1 490 ? 5.943 -30.772 -17.728 1.00 55.00 490 GLU A CA 1
ATOM 3898 C C . GLU A 1 490 ? 4.546 -30.514 -17.139 1.00 55.00 490 GLU A C 1
ATOM 3900 O O . GLU A 1 490 ? 3.905 -29.508 -17.446 1.00 55.00 490 GLU A O 1
ATOM 3905 N N . ASN A 1 491 ? 4.114 -31.360 -16.192 1.00 72.06 491 ASN A N 1
ATOM 3906 C CA . ASN A 1 491 ? 2.839 -31.183 -15.505 1.00 72.06 491 ASN A CA 1
ATOM 3907 C C . ASN A 1 491 ? 2.840 -29.962 -14.572 1.00 72.06 491 ASN A C 1
ATOM 3909 O O . ASN A 1 491 ? 1.843 -29.250 -14.511 1.00 72.06 491 ASN A O 1
ATOM 3913 N N . THR A 1 492 ? 3.957 -29.649 -13.899 1.00 77.31 492 THR A N 1
ATOM 3914 C CA . THR A 1 492 ? 4.031 -28.447 -13.044 1.00 77.31 492 THR A CA 1
ATOM 3915 C C . THR A 1 492 ? 3.908 -27.162 -13.863 1.00 77.31 492 THR A C 1
ATOM 3917 O O . THR A 1 492 ? 3.216 -26.239 -13.441 1.00 77.31 492 THR A O 1
ATOM 3920 N N . GLY A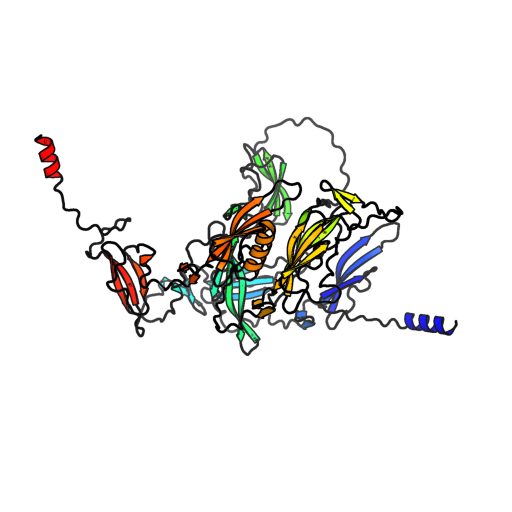 1 493 ? 4.517 -27.108 -15.055 1.00 79.81 493 GLY A N 1
ATOM 3921 C CA . GLY A 1 493 ? 4.373 -25.968 -15.967 1.00 79.81 493 GLY A CA 1
ATOM 3922 C C . GLY A 1 493 ? 2.931 -25.767 -16.441 1.00 79.81 493 GLY A C 1
ATOM 3923 O O . GLY A 1 493 ? 2.415 -24.649 -16.399 1.00 79.81 493 GLY A O 1
ATOM 3924 N N . ASN A 1 494 ? 2.258 -26.856 -16.822 1.00 84.88 494 ASN A N 1
ATOM 3925 C CA . ASN A 1 494 ? 0.863 -26.811 -17.263 1.00 84.88 494 ASN A CA 1
ATOM 3926 C C . ASN A 1 494 ? -0.100 -26.415 -16.137 1.00 84.88 494 ASN A C 1
ATOM 3928 O O . ASN A 1 494 ? -1.007 -25.620 -16.383 1.00 84.88 494 ASN A O 1
ATOM 3932 N N . ILE A 1 495 ? 0.120 -26.896 -14.907 1.00 88.38 495 ILE A N 1
ATOM 3933 C CA . ILE A 1 495 ? -0.684 -26.520 -13.734 1.00 88.38 495 ILE A CA 1
ATOM 3934 C C . ILE A 1 495 ? -0.588 -25.014 -13.473 1.00 88.38 495 ILE A C 1
ATOM 3936 O O . ILE A 1 495 ? -1.612 -24.348 -13.359 1.00 88.38 495 ILE A O 1
ATOM 3940 N N . VAL A 1 496 ? 0.624 -24.445 -13.454 1.00 88.38 496 VAL A N 1
ATOM 3941 C CA . VAL A 1 496 ? 0.803 -23.001 -13.218 1.00 88.38 496 VAL A CA 1
ATOM 3942 C C . VAL A 1 496 ? 0.085 -22.178 -14.289 1.00 88.38 496 VAL A C 1
ATOM 3944 O O . VAL A 1 496 ? -0.601 -21.215 -13.955 1.00 88.38 496 VAL A O 1
ATOM 3947 N N . ILE A 1 497 ? 0.180 -22.570 -15.564 1.00 86.88 497 ILE A N 1
ATOM 3948 C CA . ILE A 1 497 ? -0.496 -21.866 -16.664 1.00 86.88 497 ILE A CA 1
ATOM 3949 C C . ILE A 1 497 ? -2.023 -21.988 -16.552 1.00 86.88 497 ILE A C 1
ATOM 3951 O O . ILE A 1 497 ? -2.713 -20.982 -16.712 1.00 86.88 497 ILE A O 1
ATOM 3955 N N . LYS A 1 498 ? -2.557 -23.181 -16.256 1.00 93.88 498 LYS A N 1
ATOM 3956 C CA . LYS A 1 498 ? -3.996 -23.414 -16.018 1.00 93.88 498 LYS A CA 1
ATOM 3957 C C . LYS A 1 498 ? -4.505 -22.524 -14.878 1.00 93.88 498 LYS A C 1
ATOM 3959 O O . LYS A 1 498 ? -5.461 -21.770 -15.044 1.00 93.88 498 LYS A O 1
ATOM 3964 N N . CYS A 1 499 ? -3.797 -22.526 -13.756 1.00 94.50 499 CYS A N 1
ATOM 3965 C CA . CYS A 1 499 ? -4.116 -21.722 -12.584 1.00 94.50 499 CYS A CA 1
ATOM 3966 C C . CYS A 1 499 ? -4.046 -20.209 -12.865 1.00 94.50 499 CYS A C 1
ATOM 3968 O O . CYS A 1 499 ? -4.953 -19.471 -12.486 1.00 94.50 499 CYS A O 1
ATOM 3970 N N . MET A 1 500 ? -3.039 -19.739 -13.612 1.00 87.75 500 MET A N 1
ATOM 3971 C CA . MET A 1 500 ? -2.937 -18.337 -14.053 1.00 87.75 500 MET A CA 1
ATOM 3972 C C . MET A 1 500 ? -4.064 -17.907 -15.008 1.00 87.75 500 MET A C 1
ATOM 3974 O O . MET A 1 500 ? -4.323 -16.712 -15.143 1.00 87.75 500 MET A O 1
ATOM 3978 N N . ARG A 1 501 ? -4.744 -18.850 -15.672 1.00 90.12 501 ARG A N 1
ATOM 3979 C CA . ARG A 1 501 ? -5.923 -18.577 -16.512 1.00 90.12 501 ARG A CA 1
ATOM 3980 C C . ARG A 1 501 ? -7.229 -18.492 -15.716 1.00 90.12 501 ARG A C 1
ATOM 3982 O O . ARG A 1 501 ? -8.270 -18.241 -16.312 1.00 90.12 501 ARG A O 1
ATOM 3989 N N . GLY A 1 502 ? -7.184 -18.659 -14.392 1.00 90.69 502 GLY A N 1
ATOM 3990 C CA . GLY A 1 502 ? -8.379 -18.687 -13.547 1.00 90.69 502 GLY A CA 1
ATOM 3991 C C . GLY A 1 502 ? -9.098 -20.041 -13.551 1.00 90.69 502 GLY A C 1
ATOM 3992 O O . GLY A 1 502 ? -10.276 -20.110 -13.208 1.00 90.69 502 GLY A O 1
ATOM 3993 N N . GLU A 1 503 ? -8.409 -21.107 -13.964 1.00 94.75 503 GLU A N 1
ATOM 3994 C CA . GLU A 1 503 ? -8.924 -22.482 -13.999 1.00 94.75 503 GLU A CA 1
ATOM 3995 C C . GLU A 1 503 ? -8.306 -23.352 -12.887 1.00 94.75 503 GLU A C 1
ATOM 3997 O O . GLU A 1 503 ? -8.233 -24.576 -13.016 1.00 94.75 503 GLU A O 1
ATOM 4002 N N . CYS A 1 504 ? -7.809 -22.734 -11.813 1.00 96.12 504 CYS A N 1
ATOM 4003 C CA . CYS A 1 504 ? -7.232 -23.459 -10.685 1.00 96.12 504 CYS A CA 1
ATOM 4004 C C . CYS A 1 504 ? -8.340 -24.159 -9.888 1.00 96.12 504 CYS A C 1
ATOM 4006 O O . CYS A 1 504 ? -9.440 -23.622 -9.722 1.00 96.12 504 CYS A O 1
ATOM 4008 N N . GLU A 1 505 ? -8.059 -25.360 -9.394 1.00 96.75 505 GLU A N 1
ATOM 4009 C CA . GLU A 1 505 ? -8.962 -26.058 -8.486 1.00 96.75 505 GLU A CA 1
ATOM 4010 C C . GLU A 1 505 ? -8.864 -25.455 -7.079 1.00 96.75 505 GLU A C 1
ATOM 4012 O O . GLU A 1 505 ? -7.821 -24.954 -6.654 1.00 96.75 505 GLU A O 1
ATOM 4017 N N . LEU A 1 506 ? -9.973 -25.475 -6.337 1.00 96.00 506 LEU A N 1
ATOM 4018 C CA . LEU A 1 506 ? -9.974 -24.992 -4.962 1.00 96.00 506 LEU A CA 1
ATOM 4019 C C . LEU A 1 506 ? -9.028 -25.856 -4.116 1.00 96.00 506 LEU A C 1
ATOM 4021 O O . LEU A 1 506 ? -9.028 -27.080 -4.221 1.00 96.00 506 LEU A O 1
ATOM 4025 N N . SER A 1 507 ? -8.234 -25.211 -3.270 1.00 96.12 507 SER A N 1
ATOM 4026 C CA . SER A 1 507 ? -7.134 -25.812 -2.511 1.00 96.12 507 SER A CA 1
ATOM 4027 C C . SER A 1 507 ? -5.956 -26.335 -3.354 1.00 96.12 507 SER A C 1
ATOM 4029 O O . SER A 1 507 ? -5.093 -27.030 -2.818 1.00 96.12 507 SER A O 1
ATOM 4031 N N . GLU A 1 508 ? -5.862 -26.001 -4.648 1.00 96.62 508 GLU A N 1
ATOM 4032 C CA . GLU A 1 508 ? -4.697 -26.346 -5.473 1.00 96.62 508 GLU A CA 1
ATOM 4033 C C . GLU A 1 508 ? -3.480 -25.496 -5.063 1.00 96.62 508 GLU A C 1
ATOM 4035 O O . GLU A 1 508 ? -3.525 -24.261 -5.057 1.00 96.62 508 GLU A O 1
ATOM 4040 N N . GLU A 1 509 ? -2.387 -26.165 -4.682 1.00 96.50 509 GLU A N 1
ATOM 4041 C CA . GLU A 1 509 ? -1.123 -25.530 -4.304 1.00 96.50 509 GLU A CA 1
ATOM 4042 C C . GLU A 1 509 ? -0.191 -25.403 -5.510 1.00 96.50 509 GLU A C 1
ATOM 4044 O O . GLU A 1 509 ? 0.102 -26.384 -6.198 1.00 96.50 509 GLU A O 1
ATOM 4049 N N . ILE A 1 510 ? 0.363 -24.210 -5.722 1.00 95.62 510 ILE A N 1
ATOM 4050 C CA . ILE A 1 510 ? 1.346 -23.959 -6.776 1.00 95.62 510 ILE A CA 1
ATOM 4051 C C . ILE A 1 510 ? 2.599 -23.276 -6.230 1.00 95.62 510 ILE A C 1
ATOM 4053 O O . ILE A 1 510 ? 2.574 -22.494 -5.275 1.00 95.62 510 ILE A O 1
ATOM 4057 N N . SER A 1 511 ? 3.730 -23.584 -6.864 1.00 94.12 511 SER A N 1
ATOM 4058 C CA . SER A 1 511 ? 5.011 -22.949 -6.570 1.00 94.12 511 SER A CA 1
ATOM 4059 C C . SER A 1 511 ? 5.129 -21.656 -7.373 1.00 94.12 511 SER A C 1
ATOM 4061 O O . SER A 1 511 ? 5.231 -21.674 -8.596 1.00 94.12 511 SER A O 1
ATOM 4063 N N . ASP A 1 512 ? 5.154 -20.535 -6.669 1.00 92.62 512 ASP A N 1
ATOM 4064 C CA . ASP A 1 512 ? 5.238 -19.188 -7.212 1.00 92.62 512 ASP A CA 1
ATOM 4065 C C . ASP A 1 512 ? 6.639 -18.605 -6.972 1.00 92.62 512 ASP A C 1
ATOM 4067 O O . ASP A 1 512 ? 7.005 -18.164 -5.871 1.00 92.62 512 ASP A O 1
ATOM 4071 N N . LEU A 1 513 ? 7.452 -18.628 -8.028 1.00 88.19 513 LEU A N 1
ATOM 4072 C CA . LEU A 1 513 ? 8.787 -18.043 -8.024 1.00 88.19 513 LEU A CA 1
ATOM 4073 C C . LEU A 1 513 ? 8.668 -16.516 -7.990 1.00 88.19 513 LEU A C 1
ATOM 4075 O O . LEU A 1 513 ? 8.197 -15.895 -8.929 1.00 88.19 513 LEU A O 1
ATOM 4079 N N . GLY A 1 514 ? 9.139 -15.896 -6.910 1.00 87.94 514 GLY A N 1
ATOM 4080 C CA . GLY A 1 514 ? 9.030 -14.449 -6.712 1.00 87.94 514 GLY A CA 1
ATOM 4081 C C . GLY A 1 514 ? 7.798 -14.004 -5.924 1.00 87.94 514 GLY A C 1
ATOM 4082 O O . GLY A 1 514 ? 7.762 -12.842 -5.524 1.00 87.94 514 GLY A O 1
ATOM 4083 N N . CYS A 1 515 ? 6.875 -14.916 -5.591 1.00 90.81 515 CYS A N 1
ATOM 4084 C CA . CYS A 1 515 ? 5.713 -14.635 -4.743 1.00 90.81 515 CYS A CA 1
ATOM 4085 C C . CYS A 1 515 ? 4.743 -13.589 -5.333 1.00 90.81 515 CYS A C 1
ATOM 4087 O O . CYS A 1 515 ? 4.228 -12.758 -4.579 1.00 90.81 515 CYS A O 1
ATOM 4089 N N . MET A 1 516 ? 4.567 -13.584 -6.658 1.00 89.88 516 MET A N 1
ATOM 4090 C CA . MET A 1 516 ? 3.783 -12.585 -7.393 1.00 89.88 516 MET A CA 1
ATOM 4091 C C . MET A 1 516 ? 2.306 -12.941 -7.565 1.00 89.88 516 MET A C 1
ATOM 4093 O O . MET A 1 516 ? 1.538 -12.070 -7.941 1.00 89.88 516 MET A O 1
ATOM 4097 N N . LEU A 1 517 ? 1.898 -14.183 -7.312 1.00 91.88 517 LEU A N 1
ATOM 4098 C CA . LEU A 1 517 ? 0.516 -14.631 -7.477 1.00 91.88 517 LEU A CA 1
ATOM 4099 C C . LEU A 1 517 ? -0.367 -14.322 -6.269 1.00 91.88 517 LEU A C 1
ATOM 4101 O O . LEU A 1 517 ? -1.579 -14.328 -6.407 1.00 91.88 517 LEU A O 1
ATOM 4105 N N . ASP A 1 518 ? 0.204 -14.027 -5.103 1.00 94.00 518 ASP A N 1
ATOM 4106 C CA . ASP A 1 518 ? -0.551 -13.722 -3.880 1.00 94.00 518 ASP A CA 1
ATOM 4107 C C . ASP A 1 518 ? -1.557 -12.572 -4.089 1.00 94.00 518 ASP A C 1
ATOM 4109 O O . ASP A 1 518 ? -1.181 -11.481 -4.517 1.00 94.00 518 ASP A O 1
ATOM 4113 N N . GLY A 1 519 ? -2.833 -12.827 -3.799 1.00 92.69 519 GLY A N 1
ATOM 4114 C CA . GLY A 1 519 ? -3.955 -11.910 -4.016 1.00 92.69 519 GLY A CA 1
ATOM 4115 C C . GLY A 1 519 ? -4.518 -11.887 -5.443 1.00 92.69 519 GLY A C 1
ATOM 4116 O O . GLY A 1 519 ? -5.562 -11.277 -5.671 1.00 92.69 519 GLY A O 1
ATOM 4117 N N . HIS A 1 520 ? -3.884 -12.548 -6.417 1.00 93.88 520 HIS A N 1
ATOM 4118 C CA . HIS A 1 520 ? -4.454 -12.673 -7.759 1.00 93.88 520 HIS A CA 1
ATOM 4119 C C . HIS A 1 520 ? -5.578 -13.709 -7.789 1.00 93.88 520 HIS A C 1
ATOM 4121 O O . HIS A 1 520 ? -5.542 -14.711 -7.077 1.00 93.88 520 HIS A O 1
ATOM 4127 N N . SER A 1 521 ? -6.567 -13.493 -8.658 1.00 94.94 521 SER A N 1
ATOM 4128 C CA . SER A 1 521 ? -7.641 -14.462 -8.871 1.00 94.94 521 SER A CA 1
ATOM 4129 C C . SER A 1 521 ? -7.089 -15.762 -9.463 1.00 94.94 521 SER A C 1
ATOM 4131 O O . SER A 1 521 ? -6.378 -15.739 -10.468 1.00 94.94 521 SER A O 1
ATOM 4133 N N . CYS A 1 522 ? -7.431 -16.886 -8.837 1.00 96.81 522 CYS A N 1
ATOM 4134 C CA . CYS A 1 522 ? -7.126 -18.240 -9.311 1.00 96.81 522 CYS A CA 1
ATOM 4135 C C . CYS A 1 522 ? -8.363 -18.956 -9.877 1.00 96.81 522 CYS A C 1
ATOM 4137 O O . CYS A 1 522 ? -8.253 -20.032 -10.461 1.00 96.81 522 CYS A O 1
ATOM 4139 N N . GLY A 1 523 ? -9.533 -18.323 -9.758 1.00 95.69 523 GLY A N 1
ATOM 4140 C CA . GLY A 1 523 ? -10.781 -18.700 -10.406 1.00 95.69 523 GLY A CA 1
ATOM 4141 C C . GLY A 1 523 ? -11.960 -17.900 -9.857 1.00 95.69 523 GLY A C 1
ATOM 4142 O O . GLY A 1 523 ? -11.789 -16.848 -9.238 1.00 95.69 523 GLY A O 1
ATOM 4143 N N . ARG A 1 524 ? -13.187 -18.361 -10.114 1.00 93.50 524 ARG A N 1
ATOM 4144 C CA . ARG A 1 524 ? -14.398 -17.605 -9.764 1.00 93.50 524 ARG A CA 1
ATOM 4145 C C . ARG A 1 524 ? -14.594 -17.530 -8.247 1.00 93.50 524 ARG A C 1
ATOM 4147 O O . ARG A 1 524 ? -14.850 -18.553 -7.621 1.00 93.50 524 ARG A O 1
ATOM 4154 N N . ASN A 1 525 ? -14.549 -16.313 -7.700 1.00 96.88 525 ASN A N 1
ATOM 4155 C CA . ASN A 1 525 ? -14.598 -16.037 -6.258 1.00 96.88 525 ASN A CA 1
ATOM 4156 C C . ASN A 1 525 ? -13.462 -16.731 -5.486 1.00 96.88 525 ASN A C 1
ATOM 4158 O O . ASN A 1 525 ? -13.637 -17.131 -4.335 1.00 96.88 525 ASN A O 1
ATOM 4162 N N . MET A 1 526 ? -12.326 -16.942 -6.156 1.00 97.25 526 MET A N 1
ATOM 4163 C CA . MET A 1 526 ? -11.146 -17.592 -5.603 1.00 97.25 526 MET A CA 1
ATOM 4164 C C . MET A 1 526 ? -9.909 -16.737 -5.857 1.00 97.25 526 MET A C 1
ATOM 4166 O O . MET A 1 526 ? -9.740 -16.178 -6.947 1.00 97.25 526 MET A O 1
ATOM 4170 N N . VAL A 1 527 ? -9.018 -16.686 -4.875 1.00 97.06 527 VAL A N 1
ATOM 4171 C CA . VAL A 1 527 ? -7.753 -15.951 -4.917 1.00 97.06 527 VAL A CA 1
ATOM 4172 C C . VAL A 1 527 ? -6.606 -16.834 -4.443 1.00 97.06 527 VAL A C 1
ATOM 4174 O O . VAL A 1 527 ? -6.774 -17.706 -3.592 1.00 97.06 527 VAL A O 1
ATOM 4177 N N . PHE A 1 528 ? -5.418 -16.619 -4.999 1.00 97.69 528 PHE A N 1
ATOM 4178 C CA . PHE A 1 528 ? -4.211 -17.231 -4.468 1.00 97.69 528 PHE A CA 1
ATOM 4179 C C . PHE A 1 528 ? -3.857 -16.591 -3.132 1.00 97.69 528 PHE A C 1
ATOM 4181 O O . PHE A 1 528 ? -3.741 -15.370 -3.034 1.00 97.69 528 PHE A O 1
ATOM 4188 N N . LYS A 1 529 ? -3.576 -17.420 -2.134 1.00 96.94 529 LYS A N 1
ATOM 4189 C CA . LYS A 1 529 ? -3.038 -16.989 -0.850 1.00 96.94 529 LYS A CA 1
ATOM 4190 C C . LYS A 1 529 ? -1.720 -17.658 -0.554 1.00 96.94 529 LYS A C 1
ATOM 4192 O O . LYS A 1 529 ? -1.554 -18.871 -0.668 1.00 96.94 529 LYS A O 1
ATOM 4197 N N . LYS A 1 530 ? -0.760 -16.859 -0.122 1.00 96.50 530 LYS A N 1
ATOM 4198 C CA . LYS A 1 530 ? 0.554 -17.329 0.301 1.00 96.50 530 LYS A CA 1
ATOM 4199 C C . LYS A 1 530 ? 0.462 -18.159 1.583 1.00 96.50 530 LYS A C 1
ATOM 4201 O O . LYS A 1 530 ? 0.205 -17.626 2.658 1.00 96.50 530 LYS A O 1
ATOM 4206 N N . ILE A 1 531 ? 0.779 -19.450 1.478 1.00 94.88 531 ILE A N 1
ATOM 4207 C CA . ILE A 1 531 ? 0.856 -20.371 2.626 1.00 94.88 531 ILE A CA 1
ATOM 4208 C C . ILE A 1 531 ? 2.275 -20.521 3.164 1.00 94.88 531 ILE A C 1
ATOM 4210 O O . ILE A 1 531 ? 2.482 -20.658 4.369 1.00 94.88 531 ILE A O 1
ATOM 4214 N N . SER A 1 532 ? 3.289 -20.479 2.297 1.00 93.94 532 SER A N 1
ATOM 4215 C CA . SER A 1 532 ? 4.676 -20.565 2.750 1.00 93.94 532 SER A CA 1
ATOM 4216 C C . SER A 1 532 ? 5.629 -19.774 1.872 1.00 93.94 532 SER A C 1
ATOM 4218 O O . SER A 1 532 ? 5.380 -19.518 0.696 1.00 93.94 532 SER A O 1
ATOM 4220 N N . LYS A 1 533 ? 6.756 -19.383 2.467 1.00 92.88 533 LYS A N 1
ATOM 4221 C CA . LYS A 1 533 ? 7.823 -18.641 1.803 1.00 92.88 533 LYS A CA 1
ATOM 4222 C C . LYS A 1 533 ? 9.157 -19.295 2.126 1.00 92.88 533 LYS A C 1
ATOM 4224 O O . LYS A 1 533 ? 9.650 -19.202 3.249 1.00 92.88 533 LYS A O 1
ATOM 4229 N N . LYS A 1 534 ? 9.762 -19.945 1.135 1.00 88.25 534 LYS A N 1
ATOM 4230 C CA . LYS A 1 534 ? 11.106 -20.517 1.229 1.00 88.25 534 LYS A CA 1
ATOM 4231 C C . LYS A 1 534 ? 12.105 -19.536 0.624 1.00 88.25 534 LYS A C 1
ATOM 4233 O O . LYS A 1 534 ? 12.013 -19.154 -0.540 1.00 88.25 534 LYS A O 1
ATOM 4238 N N . ILE A 1 535 ? 13.070 -19.114 1.436 1.00 84.94 535 ILE A N 1
ATOM 4239 C CA . ILE A 1 535 ? 14.198 -18.295 0.988 1.00 84.94 535 ILE A CA 1
ATOM 4240 C C . ILE A 1 535 ? 15.387 -19.236 0.816 1.00 84.94 535 ILE A C 1
ATOM 4242 O O . ILE A 1 535 ? 15.954 -19.701 1.806 1.00 84.94 535 ILE A O 1
ATOM 4246 N N . TYR A 1 536 ? 15.778 -19.521 -0.424 1.00 81.44 536 TYR A N 1
ATOM 4247 C CA . TYR A 1 536 ? 16.974 -20.322 -0.670 1.00 81.44 536 TYR A CA 1
ATOM 4248 C C . TYR A 1 536 ? 18.225 -19.464 -0.435 1.00 81.44 536 TYR A C 1
ATOM 4250 O O . TYR A 1 536 ? 18.356 -18.366 -0.976 1.00 81.44 536 TYR A O 1
ATOM 4258 N N . ARG A 1 537 ? 19.160 -19.958 0.393 1.00 71.31 537 ARG A N 1
ATOM 4259 C CA . ARG A 1 537 ? 20.477 -19.332 0.651 1.00 71.31 537 ARG A CA 1
ATOM 4260 C C . ARG A 1 537 ? 21.487 -19.608 -0.471 1.00 71.31 537 ARG A C 1
ATOM 4262 O O . ARG A 1 537 ? 22.674 -19.784 -0.217 1.00 71.31 537 ARG A O 1
ATOM 4269 N N . THR A 1 538 ? 21.034 -19.669 -1.713 1.00 73.31 538 THR A N 1
ATOM 4270 C CA . THR A 1 538 ? 21.937 -19.564 -2.859 1.00 73.31 538 THR A CA 1
ATOM 4271 C C . THR A 1 538 ? 22.401 -18.112 -2.988 1.00 73.31 538 THR A C 1
ATOM 4273 O O . THR A 1 538 ? 21.744 -17.203 -2.481 1.00 73.31 538 THR A O 1
ATOM 4276 N N . ALA A 1 539 ? 23.546 -17.869 -3.636 1.00 71.88 539 ALA A N 1
ATOM 4277 C CA . ALA A 1 539 ? 24.094 -16.515 -3.824 1.00 71.88 539 ALA A CA 1
ATOM 4278 C C . ALA A 1 539 ? 23.067 -15.527 -4.424 1.00 71.88 539 ALA A C 1
ATOM 4280 O O . ALA A 1 539 ? 23.153 -14.321 -4.199 1.00 71.88 539 ALA A O 1
ATOM 4281 N N . LEU A 1 540 ? 22.047 -16.055 -5.107 1.00 60.38 540 LEU A N 1
ATOM 4282 C CA . LEU A 1 540 ? 20.833 -15.351 -5.482 1.00 60.38 540 LEU A CA 1
ATOM 4283 C C . LEU A 1 540 ? 19.708 -15.730 -4.516 1.00 60.38 540 LEU A C 1
ATOM 4285 O O . LEU A 1 540 ? 19.351 -16.906 -4.398 1.00 60.38 540 LEU A O 1
ATOM 4289 N N . LYS A 1 541 ? 19.166 -14.726 -3.816 1.00 65.75 541 LYS A N 1
ATOM 4290 C CA . LYS A 1 541 ? 18.000 -14.848 -2.930 1.00 65.75 541 LYS A CA 1
ATOM 4291 C C . LYS A 1 541 ? 16.743 -15.130 -3.758 1.00 65.75 541 LYS A C 1
ATOM 4293 O O . LYS A 1 541 ? 15.880 -14.265 -3.886 1.00 65.75 541 LYS A O 1
ATOM 4298 N N . ASN A 1 542 ? 16.639 -16.325 -4.322 1.00 76.06 542 ASN A N 1
ATOM 4299 C CA . ASN A 1 542 ? 15.419 -16.755 -4.981 1.00 76.06 542 ASN A CA 1
ATOM 4300 C C . ASN A 1 542 ? 14.391 -17.033 -3.880 1.00 76.06 542 ASN A C 1
ATOM 4302 O O . ASN A 1 542 ? 14.578 -17.909 -3.029 1.00 76.06 542 ASN A O 1
ATOM 4306 N N . MET A 1 543 ? 13.349 -16.205 -3.845 1.00 84.75 543 MET A N 1
ATOM 4307 C CA . MET A 1 543 ? 12.175 -16.435 -3.014 1.00 84.75 543 MET A CA 1
ATOM 4308 C C . MET A 1 543 ? 11.249 -17.362 -3.786 1.00 84.75 543 MET A C 1
ATOM 4310 O O . MET A 1 543 ? 10.816 -17.022 -4.882 1.00 84.75 543 MET A O 1
ATOM 4314 N N . ASN A 1 544 ? 10.973 -18.529 -3.218 1.00 90.75 544 ASN A N 1
ATOM 4315 C CA . ASN A 1 544 ? 9.930 -19.410 -3.709 1.00 90.75 544 ASN A CA 1
ATOM 4316 C C . ASN A 1 544 ? 8.780 -19.364 -2.709 1.00 90.75 544 ASN A C 1
ATOM 4318 O O . ASN A 1 544 ? 8.982 -19.681 -1.532 1.00 90.75 544 ASN A O 1
ATOM 4322 N N . CYS A 1 545 ? 7.608 -18.935 -3.150 1.00 94.06 545 CYS A N 1
ATOM 4323 C CA . CYS A 1 545 ? 6.401 -19.048 -2.355 1.00 94.06 545 CYS A CA 1
ATOM 4324 C C . CYS A 1 545 ? 5.620 -20.279 -2.783 1.00 94.06 545 CYS A C 1
ATOM 4326 O O . CYS A 1 545 ? 5.621 -20.649 -3.949 1.00 94.06 545 CYS A O 1
ATOM 4328 N N . ILE A 1 546 ? 4.963 -20.916 -1.826 1.00 95.31 546 ILE A N 1
ATOM 4329 C CA . ILE A 1 546 ? 3.867 -21.823 -2.143 1.00 95.31 546 ILE A CA 1
ATOM 4330 C C . ILE A 1 546 ? 2.605 -21.013 -1.880 1.00 95.31 546 ILE A C 1
ATOM 4332 O O . ILE A 1 546 ? 2.455 -20.446 -0.788 1.00 95.31 546 ILE A O 1
ATOM 4336 N N . VAL A 1 547 ? 1.766 -20.890 -2.899 1.00 96.06 547 VAL A N 1
ATOM 4337 C CA . VAL A 1 547 ? 0.452 -20.252 -2.809 1.00 96.06 547 VAL A CA 1
ATOM 4338 C C . VAL A 1 547 ? -0.617 -21.319 -3.018 1.00 96.06 547 VAL A C 1
ATOM 4340 O O . VAL A 1 547 ? -0.381 -22.288 -3.736 1.00 96.06 547 VAL A O 1
ATOM 4343 N N . ILE A 1 548 ? -1.764 -21.150 -2.375 1.00 97.44 548 ILE A N 1
ATOM 4344 C CA . ILE A 1 548 ? -2.927 -22.028 -2.503 1.00 97.44 548 ILE A CA 1
ATOM 4345 C C . ILE A 1 548 ? -4.092 -21.231 -3.080 1.00 97.44 548 ILE A C 1
ATOM 4347 O O . ILE A 1 548 ? -4.254 -20.063 -2.732 1.00 97.44 548 ILE A O 1
ATOM 4351 N N . CYS A 1 549 ? -4.884 -21.826 -3.963 1.00 97.75 549 CYS A N 1
ATOM 4352 C CA . CYS A 1 549 ? -6.133 -21.218 -4.412 1.00 97.75 549 CYS A CA 1
ATOM 4353 C C . CYS A 1 549 ? -7.217 -21.407 -3.339 1.00 97.75 549 CYS A C 1
ATOM 4355 O O . CYS A 1 549 ? -7.588 -22.538 -3.043 1.00 97.75 549 CYS A O 1
ATOM 4357 N N . GLU A 1 550 ? -7.726 -20.333 -2.737 1.00 97.44 550 GLU A N 1
ATOM 4358 C CA . GLU A 1 550 ? -8.797 -20.388 -1.728 1.00 97.44 550 GLU A CA 1
ATOM 4359 C C . GLU A 1 550 ? -9.947 -19.435 -2.067 1.00 97.44 550 GLU A C 1
ATOM 4361 O O . GLU A 1 550 ? -9.834 -18.622 -2.982 1.00 97.44 550 GLU A O 1
ATOM 4366 N N . CYS A 1 551 ? -11.066 -19.529 -1.344 1.00 97.25 551 CYS A N 1
ATOM 4367 C CA . CYS A 1 551 ? -12.172 -18.593 -1.527 1.00 97.25 551 CYS A CA 1
ATOM 4368 C C . CYS A 1 551 ? -11.761 -17.164 -1.174 1.00 97.25 551 CYS A C 1
ATOM 4370 O O . CYS A 1 551 ? -11.128 -16.925 -0.149 1.00 97.25 551 CYS A O 1
ATOM 4372 N N . GLU A 1 552 ? -12.167 -16.220 -2.017 1.00 96.19 552 GLU A N 1
ATOM 4373 C CA . GLU A 1 552 ? -12.018 -14.792 -1.762 1.00 96.19 552 GLU A CA 1
ATOM 4374 C C . GLU A 1 552 ? -12.801 -14.378 -0.509 1.00 96.19 552 GLU A C 1
ATOM 4376 O O . GLU A 1 552 ? -13.837 -14.968 -0.178 1.00 96.19 552 GLU A O 1
ATOM 4381 N N . ASP A 1 553 ? -12.316 -13.351 0.190 1.00 92.38 553 ASP A N 1
ATOM 4382 C CA . ASP A 1 553 ? -12.968 -12.839 1.391 1.00 92.38 553 ASP A CA 1
ATOM 4383 C C . ASP A 1 553 ? -14.448 -12.515 1.126 1.00 92.38 553 ASP A C 1
ATOM 4385 O O . ASP A 1 553 ? -14.813 -11.825 0.175 1.00 92.38 553 ASP A O 1
ATOM 4389 N N . GLY A 1 554 ? -15.321 -13.039 1.990 1.00 90.50 554 GLY A N 1
ATOM 4390 C CA . GLY A 1 554 ? -16.775 -12.932 1.838 1.00 90.50 554 GLY A CA 1
ATOM 4391 C C . GLY A 1 554 ? -17.432 -14.125 1.143 1.00 90.50 554 GLY A C 1
ATOM 4392 O O . GLY A 1 554 ? -18.655 -14.223 1.181 1.00 90.50 554 GLY A O 1
ATOM 4393 N N . TYR A 1 555 ? -16.662 -15.065 0.594 1.00 94.19 555 TYR A N 1
ATOM 4394 C CA . TYR A 1 555 ? -17.157 -16.332 0.057 1.00 94.19 555 TYR A CA 1
ATOM 4395 C C . TYR A 1 555 ? -16.783 -17.497 0.980 1.00 94.19 555 TYR A C 1
ATOM 4397 O O . TYR A 1 555 ? -15.811 -17.446 1.731 1.00 94.19 555 TYR A O 1
ATOM 4405 N N . CYS A 1 556 ? -17.570 -18.567 0.945 1.00 91.69 556 CYS A N 1
ATOM 4406 C CA . CYS A 1 556 ? -17.283 -19.808 1.655 1.00 91.69 556 CYS A CA 1
ATOM 4407 C C . CYS A 1 556 ? -17.321 -21.000 0.700 1.00 91.69 556 CYS A C 1
ATOM 4409 O O . CYS A 1 556 ? -18.090 -21.022 -0.263 1.00 91.69 556 CYS A O 1
ATOM 4411 N N . GLU A 1 557 ? -16.510 -22.010 0.994 1.00 94.69 557 GLU A N 1
ATOM 4412 C CA . GLU A 1 557 ? -16.468 -23.249 0.229 1.00 94.69 557 GLU A CA 1
ATOM 4413 C C . GLU A 1 557 ? -17.724 -24.099 0.484 1.00 94.69 557 GLU A C 1
ATOM 4415 O O . GLU A 1 557 ? -18.028 -24.473 1.618 1.00 94.69 557 GLU A O 1
ATOM 4420 N N . LYS A 1 558 ? -18.453 -24.428 -0.586 1.00 92.44 558 LYS A N 1
ATOM 4421 C CA . LYS A 1 558 ? -19.573 -25.377 -0.593 1.00 92.44 558 LYS A CA 1
ATOM 4422 C C . LYS A 1 558 ? -19.462 -26.229 -1.854 1.00 92.44 558 LYS A C 1
ATOM 4424 O O . LYS A 1 558 ? -19.536 -25.705 -2.960 1.00 92.44 558 LYS A O 1
ATOM 4429 N N . ASN A 1 559 ? -19.297 -27.543 -1.695 1.00 93.50 559 ASN A N 1
ATOM 4430 C CA . ASN A 1 559 ? -19.142 -28.496 -2.805 1.00 93.50 559 ASN A CA 1
ATOM 4431 C C . ASN A 1 559 ? -18.003 -28.126 -3.784 1.00 93.50 559 ASN A C 1
ATOM 4433 O O . ASN A 1 559 ? -18.226 -28.088 -4.993 1.00 93.50 559 ASN A O 1
ATOM 4437 N N . ASN A 1 560 ? -16.803 -27.832 -3.269 1.00 93.88 560 ASN A N 1
ATOM 4438 C CA . ASN A 1 560 ? -15.627 -27.405 -4.049 1.00 93.88 560 ASN A CA 1
ATOM 4439 C C . ASN A 1 560 ? -15.852 -26.129 -4.888 1.00 93.88 560 ASN A C 1
ATOM 4441 O O . ASN A 1 560 ? -15.186 -25.913 -5.899 1.00 93.88 560 ASN A O 1
ATOM 4445 N N . GLN A 1 561 ? -16.813 -25.290 -4.502 1.00 93.38 561 GLN A N 1
ATOM 4446 C CA . GLN A 1 561 ? -17.073 -23.999 -5.130 1.00 93.38 561 GLN A CA 1
ATOM 4447 C C . GLN A 1 561 ? -17.153 -22.910 -4.068 1.00 93.38 561 GLN A C 1
ATOM 4449 O O . GLN A 1 561 ? -17.714 -23.116 -2.992 1.00 93.38 561 GLN A O 1
ATOM 4454 N N . CYS A 1 562 ? -16.634 -21.730 -4.389 1.00 96.38 562 CYS A N 1
ATOM 4455 C CA . CYS A 1 562 ? -16.738 -20.561 -3.529 1.00 96.38 562 CYS A CA 1
ATOM 4456 C C . CYS A 1 562 ? -18.047 -19.828 -3.807 1.00 96.38 562 CYS A C 1
ATOM 4458 O O . CYS A 1 562 ? -18.229 -19.182 -4.845 1.00 96.38 562 CYS A O 1
ATOM 4460 N N . VAL A 1 563 ? -18.980 -19.960 -2.870 1.00 94.31 563 VAL A N 1
ATOM 4461 C CA . VAL A 1 563 ? -20.303 -19.339 -2.926 1.00 94.31 563 VAL A CA 1
ATOM 4462 C C . VAL A 1 563 ? -20.393 -18.224 -1.902 1.00 94.31 563 VAL A C 1
ATOM 4464 O O . VAL A 1 563 ? -19.761 -18.288 -0.848 1.00 94.31 563 VAL A O 1
ATOM 4467 N N . LEU A 1 564 ? -21.180 -17.192 -2.208 1.00 89.44 564 LEU A N 1
ATOM 4468 C CA . LEU A 1 564 ? -21.582 -16.253 -1.171 1.00 89.44 564 LEU A CA 1
ATOM 4469 C C . LEU A 1 564 ? -22.296 -17.076 -0.097 1.00 89.44 564 LEU A C 1
ATOM 4471 O O . LEU A 1 564 ? -23.182 -17.864 -0.448 1.00 89.44 564 LEU A O 1
ATOM 4475 N N . PRO A 1 565 ? -21.899 -16.962 1.178 1.00 80.25 565 PRO A N 1
ATOM 4476 C CA . PRO A 1 565 ? -22.643 -17.590 2.243 1.00 80.25 565 PRO A CA 1
ATOM 4477 C C . PRO A 1 565 ? -24.090 -17.125 2.116 1.00 80.25 565 PRO A C 1
ATOM 4479 O O . PRO A 1 565 ? -24.349 -15.926 2.173 1.00 80.25 565 PRO A O 1
ATOM 4482 N N . GLU A 1 566 ? -25.014 -18.069 1.919 1.00 78.81 566 GLU A N 1
ATOM 4483 C CA . GLU A 1 566 ? -26.433 -17.816 2.161 1.00 78.81 566 GLU A CA 1
ATOM 4484 C C . GLU A 1 566 ? -26.488 -17.172 3.548 1.00 78.81 566 GLU A C 1
ATOM 4486 O O . GLU A 1 566 ? -25.982 -17.772 4.506 1.00 78.81 566 GLU A O 1
ATOM 4491 N N . GLU A 1 567 ? -26.933 -15.912 3.626 1.00 63.81 567 GLU A N 1
ATOM 4492 C CA . GLU A 1 567 ? -26.924 -15.178 4.887 1.00 63.81 567 GLU A CA 1
ATOM 4493 C C . GLU A 1 567 ? -27.618 -16.062 5.920 1.00 63.81 567 GLU A C 1
ATOM 4495 O O . GLU A 1 567 ? -28.772 -16.453 5.705 1.00 63.81 567 GLU A O 1
ATOM 4500 N N . PRO A 1 568 ? -26.915 -16.487 6.989 1.00 62.97 568 PRO A N 1
ATOM 4501 C CA . PRO A 1 568 ? -27.552 -17.305 7.993 1.00 62.97 568 PRO A CA 1
ATOM 4502 C C . PRO A 1 568 ? -28.727 -16.486 8.502 1.00 62.97 568 PRO A C 1
ATOM 4504 O O . PRO A 1 568 ? -28.539 -15.372 8.990 1.00 62.97 568 PRO A O 1
ATOM 4507 N N . SER A 1 569 ? -29.932 -17.044 8.370 1.00 70.75 569 SER A N 1
ATOM 4508 C CA . SER A 1 569 ? -31.173 -16.387 8.798 1.00 70.75 569 SER A CA 1
ATOM 4509 C C . SER A 1 569 ? -31.101 -15.878 10.242 1.00 70.75 569 SER A C 1
ATOM 4511 O O . SER A 1 569 ? -31.866 -15.001 10.619 1.00 70.75 569 SER A O 1
ATOM 4513 N N . ASN A 1 570 ? -30.157 -16.408 11.032 1.00 79.50 570 ASN A N 1
ATOM 4514 C CA . ASN A 1 570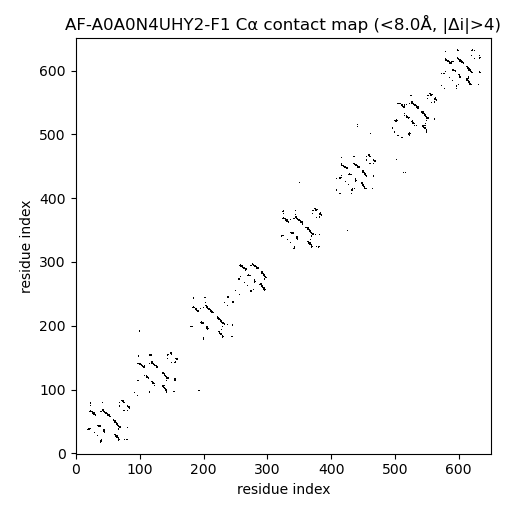 ? -29.806 -15.965 12.363 1.00 79.50 570 ASN A CA 1
ATOM 4515 C C . ASN A 1 570 ? -28.291 -15.652 12.483 1.00 79.50 570 ASN A C 1
ATOM 4517 O O . ASN A 1 570 ? -27.466 -16.573 12.459 1.00 79.50 570 ASN A O 1
ATOM 4521 N N . PRO A 1 571 ? -27.899 -14.385 12.722 1.00 82.88 571 PRO A N 1
ATOM 4522 C CA . PRO A 1 571 ? -26.503 -13.985 12.941 1.00 82.88 571 PRO A CA 1
ATOM 4523 C C . PRO A 1 571 ? -25.812 -14.726 14.098 1.00 82.88 571 PRO A C 1
ATOM 4525 O O . PRO A 1 571 ? -24.582 -14.830 14.124 1.00 82.88 571 PRO A O 1
ATOM 4528 N N . CYS A 1 572 ? -26.586 -15.256 15.052 1.00 87.12 572 CYS A N 1
ATOM 4529 C CA . CYS A 1 572 ? -26.068 -15.976 16.214 1.00 87.12 572 CYS A CA 1
ATOM 4530 C C . CYS A 1 572 ? -25.728 -17.450 15.946 1.00 87.12 572 CYS A C 1
ATOM 4532 O O . CYS A 1 572 ? -25.231 -18.138 16.835 1.00 87.12 572 CYS A O 1
ATOM 4534 N N . GLU A 1 573 ? -25.977 -17.977 14.744 1.00 82.25 573 GLU A N 1
ATOM 4535 C CA . GLU A 1 573 ? -25.547 -19.345 14.419 1.00 82.25 573 GLU A CA 1
ATOM 4536 C C . GLU A 1 573 ? -24.022 -19.453 14.311 1.00 82.25 573 GLU A C 1
ATOM 4538 O O . GLU A 1 573 ? -23.447 -20.491 14.630 1.00 82.25 573 GLU A O 1
ATOM 4543 N N . ARG A 1 574 ? -23.350 -18.364 13.917 1.00 80.12 574 ARG A N 1
ATOM 4544 C CA . ARG A 1 574 ? -21.881 -18.310 13.814 1.00 80.12 574 ARG A CA 1
ATOM 4545 C C . ARG A 1 574 ? -21.196 -17.820 15.087 1.00 80.12 574 ARG A C 1
ATOM 4547 O O . ARG A 1 574 ? -20.009 -18.076 15.275 1.00 80.12 574 ARG A O 1
ATOM 4554 N N . LYS A 1 575 ? -21.918 -17.103 15.952 1.00 85.69 575 LYS A N 1
ATOM 4555 C CA . LYS A 1 575 ? -21.411 -16.570 17.222 1.00 85.69 575 LYS A CA 1
ATOM 4556 C C . LYS A 1 575 ? -22.499 -16.649 18.287 1.00 85.69 575 LYS A C 1
ATOM 4558 O O . LYS A 1 575 ? -23.622 -16.238 18.045 1.00 85.69 575 LYS A O 1
ATOM 4563 N N . ILE A 1 576 ? -22.176 -17.120 19.487 1.00 82.19 576 ILE A N 1
ATOM 4564 C CA . ILE A 1 576 ? -23.134 -17.072 20.601 1.00 82.19 576 ILE A CA 1
ATOM 4565 C C . ILE A 1 576 ? -23.394 -15.596 20.918 1.00 82.19 576 ILE A C 1
ATOM 4567 O O . ILE A 1 576 ? -22.472 -14.892 21.336 1.00 82.19 576 ILE A O 1
ATOM 4571 N N . CYS A 1 577 ? -24.621 -15.129 20.698 1.00 92.50 577 CYS A N 1
ATOM 4572 C CA . CYS A 1 577 ? -24.987 -13.759 21.023 1.00 92.50 577 CYS A CA 1
ATOM 4573 C C . CYS A 1 577 ? -25.058 -13.590 22.537 1.00 92.50 577 CYS A C 1
ATOM 4575 O O . CYS A 1 577 ? -25.514 -14.478 23.265 1.00 92.50 577 CYS A O 1
ATOM 4577 N N . LYS A 1 578 ? -24.571 -12.452 23.022 1.00 93.00 578 LYS A N 1
ATOM 4578 C CA . LYS A 1 578 ? -24.590 -12.152 24.455 1.00 93.00 578 LYS A CA 1
ATOM 4579 C C . LYS A 1 578 ? -25.973 -11.651 24.855 1.00 93.00 578 LYS A C 1
ATOM 4581 O O . LYS A 1 578 ? -26.642 -10.967 24.084 1.00 93.00 578 LYS A O 1
ATOM 4586 N N . ALA A 1 579 ? -26.388 -11.941 26.085 1.00 90.88 579 ALA A N 1
ATOM 4587 C CA . ALA A 1 579 ? -27.581 -11.311 26.637 1.00 90.88 579 ALA A CA 1
ATOM 4588 C C . ALA A 1 579 ? -27.420 -9.775 26.614 1.00 90.88 579 ALA A C 1
ATOM 4590 O O . ALA A 1 579 ? -26.365 -9.262 26.990 1.00 90.88 579 ALA A O 1
ATOM 4591 N N . GLY A 1 580 ? -28.438 -9.063 26.133 1.00 93.62 580 GLY A N 1
ATOM 4592 C CA . GLY A 1 580 ? -28.415 -7.619 25.887 1.00 93.62 580 GLY A CA 1
ATOM 4593 C C . GLY A 1 580 ? -27.877 -7.199 24.510 1.00 93.62 580 GLY A C 1
ATOM 4594 O O . GLY A 1 580 ? -27.939 -6.022 24.159 1.00 93.62 580 GLY A O 1
ATOM 4595 N N . GLU A 1 581 ? -27.352 -8.128 23.701 1.00 94.69 581 GLU A N 1
ATOM 4596 C CA . GLU A 1 581 ? -26.892 -7.818 22.342 1.00 94.69 581 GLU A CA 1
ATOM 4597 C C . GLU A 1 581 ? -28.085 -7.482 21.438 1.00 94.69 581 GLU A C 1
ATOM 4599 O O . GLU A 1 581 ? -29.069 -8.227 21.391 1.00 94.69 581 GLU A O 1
ATOM 4604 N N . ARG A 1 582 ? -27.991 -6.349 20.730 1.00 96.06 582 ARG A N 1
ATOM 4605 C CA . ARG A 1 582 ? -29.037 -5.828 19.842 1.00 96.06 582 ARG A CA 1
ATOM 4606 C C . ARG A 1 582 ? -28.700 -6.069 18.379 1.00 96.06 582 ARG A C 1
ATOM 4608 O O . ARG A 1 582 ? -27.567 -5.833 17.967 1.00 96.06 582 ARG A O 1
ATOM 4615 N N . ILE A 1 583 ? -29.695 -6.481 17.604 1.00 93.69 583 ILE A N 1
ATOM 4616 C CA . ILE A 1 583 ? -29.598 -6.742 16.166 1.00 93.69 583 ILE A CA 1
ATOM 4617 C C . ILE A 1 583 ? -30.718 -5.991 15.446 1.00 93.69 583 ILE A C 1
ATOM 4619 O O . ILE A 1 583 ? -31.833 -5.889 15.959 1.00 93.69 583 ILE A O 1
ATOM 4623 N N . PHE A 1 584 ? -30.401 -5.439 14.278 1.00 93.50 584 PHE A N 1
ATOM 4624 C CA . PHE A 1 584 ? -31.386 -4.904 13.349 1.00 93.50 584 PHE A CA 1
ATOM 4625 C C . PHE A 1 584 ? -31.895 -6.034 12.450 1.00 93.50 584 PHE A C 1
ATOM 4627 O O . PHE A 1 584 ? -31.108 -6.806 11.913 1.00 93.50 584 PHE A O 1
ATOM 4634 N N . ASP A 1 585 ? -33.208 -6.129 12.303 1.00 91.81 585 ASP A N 1
ATOM 4635 C CA . ASP A 1 585 ? -33.873 -7.138 11.491 1.00 91.81 585 ASP A CA 1
ATOM 4636 C C . ASP A 1 585 ? -34.939 -6.448 10.645 1.00 91.81 585 ASP A C 1
ATOM 4638 O O . ASP A 1 585 ? -35.871 -5.830 11.173 1.00 91.81 585 ASP A O 1
ATOM 4642 N N . ALA A 1 586 ? -34.774 -6.533 9.325 1.00 88.12 586 ALA A N 1
ATOM 4643 C CA . ALA A 1 586 ? -35.578 -5.805 8.353 1.00 88.12 586 ALA A CA 1
ATOM 4644 C C . ALA A 1 586 ? -37.080 -6.122 8.433 1.00 88.12 586 ALA A C 1
ATOM 4646 O O . ALA A 1 586 ? -37.877 -5.262 8.062 1.00 88.12 586 ALA A O 1
ATOM 4647 N N . ASP A 1 587 ? -37.454 -7.289 8.963 1.00 91.44 587 ASP A N 1
ATOM 4648 C CA . ASP A 1 587 ? -38.835 -7.789 9.005 1.00 91.44 587 ASP A CA 1
ATOM 4649 C C . ASP A 1 587 ? -39.214 -8.419 10.360 1.00 91.44 587 ASP A C 1
ATOM 4651 O O . ASP A 1 587 ? -40.285 -9.013 10.516 1.00 91.44 587 ASP A O 1
ATOM 4655 N N . CYS A 1 588 ? -38.350 -8.293 11.369 1.00 92.50 588 CYS A N 1
ATOM 4656 C CA . CYS A 1 588 ? -38.541 -8.868 12.703 1.00 92.50 588 CYS A CA 1
ATOM 4657 C C . CYS A 1 588 ? -38.661 -10.403 12.760 1.00 92.50 588 CYS A C 1
ATOM 4659 O O . CYS A 1 588 ? -39.236 -10.936 13.718 1.00 92.50 588 CYS A O 1
ATOM 4661 N N . HIS A 1 589 ? -38.113 -11.123 11.782 1.00 94.19 589 HIS A N 1
ATOM 4662 C CA . HIS A 1 589 ? -38.085 -12.584 11.738 1.00 94.19 589 HIS A CA 1
ATOM 4663 C C . HIS A 1 589 ? -37.384 -13.253 12.932 1.00 94.19 589 HIS A C 1
ATOM 4665 O O . HIS A 1 589 ? -37.782 -14.351 13.322 1.00 94.19 589 HIS A O 1
ATOM 4671 N N . LEU A 1 590 ? -36.379 -12.626 13.551 1.00 94.94 590 LEU A N 1
ATOM 4672 C CA . LEU A 1 590 ? -35.653 -13.215 14.679 1.00 94.94 590 LEU A CA 1
ATOM 4673 C C . LEU A 1 590 ? -36.477 -13.246 15.974 1.00 94.94 590 LEU A C 1
ATOM 4675 O O . LEU A 1 590 ? -36.063 -13.881 16.938 1.00 94.94 590 LEU A O 1
ATOM 4679 N N . SER A 1 591 ? -37.640 -12.597 16.054 1.00 94.56 591 SER A N 1
ATOM 4680 C CA . SER A 1 591 ? -38.395 -12.498 17.306 1.00 94.56 591 SER A CA 1
ATOM 4681 C C . SER A 1 591 ? -38.866 -13.868 17.782 1.00 94.56 591 SER A C 1
ATOM 4683 O O . SER A 1 591 ? -39.661 -14.537 17.130 1.00 94.56 591 SER A O 1
ATOM 4685 N N . GLY A 1 592 ? -38.391 -14.282 18.958 1.00 95.12 592 GLY A N 1
ATOM 4686 C CA . GLY A 1 592 ? -38.618 -15.620 19.504 1.00 95.12 592 GLY A CA 1
ATOM 4687 C C . GLY A 1 592 ? -37.615 -16.682 19.040 1.00 95.12 592 GLY A C 1
ATOM 4688 O O . GLY A 1 592 ? -37.616 -17.780 19.598 1.00 95.12 592 GLY A O 1
ATOM 4689 N N . VAL A 1 593 ? -36.730 -16.370 18.090 1.00 94.88 593 VAL A N 1
ATOM 4690 C CA . VAL A 1 593 ? -35.623 -17.242 17.679 1.00 94.88 593 VAL A CA 1
ATOM 4691 C C . VAL A 1 593 ? -34.567 -17.279 18.785 1.00 94.88 593 VAL A C 1
ATOM 4693 O O . VAL A 1 593 ? -34.293 -16.280 19.457 1.00 94.88 593 VAL A O 1
ATOM 4696 N N . LYS A 1 594 ? -33.973 -18.457 19.000 1.00 94.94 594 LYS A N 1
ATOM 4697 C CA . LYS A 1 594 ? -32.911 -18.644 19.992 1.00 94.94 594 LYS A CA 1
ATOM 4698 C C . LYS A 1 594 ? -31.654 -17.877 19.579 1.00 94.94 594 LYS A C 1
ATOM 4700 O O . LYS A 1 594 ? -31.139 -18.073 18.483 1.00 94.94 594 LYS A O 1
ATOM 4705 N N . CYS A 1 595 ? -31.140 -17.056 20.486 1.00 94.81 595 CYS A N 1
ATOM 4706 C CA . CYS A 1 595 ? -29.879 -16.320 20.319 1.00 94.81 595 CYS A CA 1
ATOM 4707 C C . CYS A 1 595 ? -28.741 -16.892 21.187 1.00 94.81 595 CYS A C 1
ATOM 4709 O O . CYS A 1 595 ? -27.586 -16.502 21.044 1.00 94.81 595 CYS A O 1
ATOM 4711 N N . GLY A 1 596 ? -29.060 -17.854 22.061 1.00 92.75 596 GLY A N 1
ATOM 4712 C CA . GLY A 1 596 ? -28.128 -18.536 22.957 1.00 92.75 596 GLY A CA 1
ATOM 4713 C C . GLY A 1 596 ? -28.825 -19.635 23.768 1.00 92.75 596 GLY A C 1
ATOM 4714 O O . GLY A 1 596 ? -30.026 -19.879 23.622 1.00 92.75 596 GLY A O 1
ATOM 4715 N N . VAL A 1 597 ? -28.088 -20.325 24.643 1.00 90.00 597 VAL A N 1
ATOM 4716 C CA . VAL A 1 597 ? -28.666 -21.360 25.520 1.00 90.00 597 VAL A CA 1
ATOM 4717 C C . VAL A 1 597 ? -29.556 -20.700 26.574 1.00 90.00 597 VAL A C 1
ATOM 4719 O O . VAL A 1 597 ? -29.070 -19.979 27.441 1.00 90.00 597 VAL A O 1
ATOM 4722 N N . GLY A 1 598 ? -30.866 -20.957 26.503 1.00 93.38 598 GLY A N 1
ATOM 4723 C CA . GLY A 1 598 ? -31.849 -20.324 27.388 1.00 93.38 598 GLY A CA 1
ATOM 4724 C C . GLY A 1 598 ? -32.049 -18.836 27.099 1.00 93.38 598 GLY A C 1
ATOM 4725 O O . GLY A 1 598 ? -32.466 -18.104 27.994 1.00 93.38 598 GLY A O 1
ATOM 4726 N N . MET A 1 599 ? -31.736 -18.387 25.879 1.00 95.19 599 MET A N 1
ATOM 4727 C CA . MET A 1 599 ? -31.9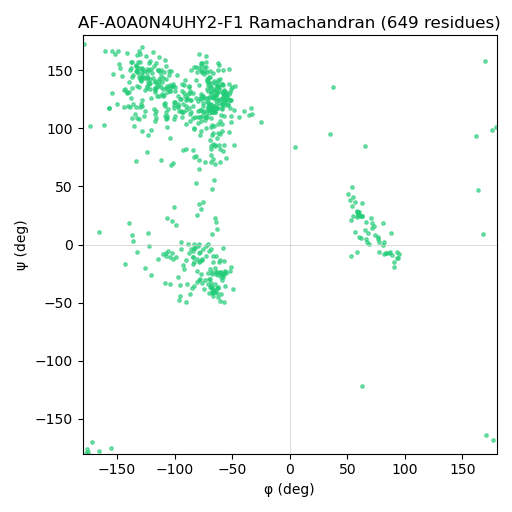30 -17.012 25.430 1.00 95.19 599 MET A CA 1
ATOM 4728 C C . MET A 1 599 ? -32.698 -16.966 24.111 1.00 95.19 599 MET A C 1
ATOM 4730 O O . MET A 1 599 ? -32.492 -17.805 23.231 1.00 95.19 599 MET A O 1
ATOM 4734 N N . LYS A 1 600 ? -33.527 -15.938 23.944 1.00 96.25 600 LYS A N 1
ATOM 4735 C CA . LYS A 1 600 ? -34.268 -15.658 22.711 1.00 96.25 600 LYS A CA 1
ATOM 4736 C C . LYS A 1 600 ? -34.249 -14.171 22.389 1.00 96.25 600 LYS A C 1
ATOM 4738 O O . LYS A 1 600 ? -34.191 -13.340 23.294 1.00 96.25 600 LYS A O 1
ATOM 4743 N N . PHE A 1 601 ? -34.346 -13.841 21.111 1.00 96.88 601 PHE A N 1
ATOM 4744 C CA . PHE A 1 601 ? -34.540 -12.463 20.685 1.00 96.88 601 PHE A CA 1
ATOM 4745 C C . PHE A 1 601 ? -35.941 -11.961 21.037 1.00 96.88 601 PHE A C 1
ATOM 4747 O O . PHE A 1 601 ? -36.937 -12.668 20.854 1.00 96.88 601 PHE A O 1
ATOM 4754 N N . ILE A 1 602 ? -36.020 -10.720 21.509 1.00 96.38 602 ILE A N 1
ATOM 4755 C CA . ILE A 1 602 ? -37.268 -9.980 21.705 1.00 96.38 602 ILE A CA 1
ATOM 4756 C C . ILE A 1 602 ? -37.216 -8.672 20.916 1.00 96.38 602 ILE A C 1
ATOM 4758 O O . ILE A 1 602 ? -36.183 -8.013 20.894 1.00 96.38 602 ILE A O 1
ATOM 4762 N N . THR A 1 603 ? -38.312 -8.266 20.272 1.00 96.62 603 THR A N 1
ATOM 4763 C CA . THR A 1 603 ? -38.388 -6.938 19.641 1.00 96.62 603 THR A CA 1
ATOM 4764 C C . THR A 1 603 ? -38.385 -5.858 20.718 1.00 96.62 603 THR A C 1
ATOM 4766 O O . THR A 1 603 ? -39.321 -5.795 21.514 1.00 96.62 603 THR A O 1
ATOM 4769 N N . VAL A 1 604 ? -37.377 -4.985 20.714 1.00 96.62 604 VAL A N 1
ATOM 4770 C CA . VAL A 1 604 ? -37.293 -3.840 21.637 1.00 96.62 604 VAL A CA 1
ATOM 4771 C C . VAL A 1 604 ? -37.791 -2.545 21.005 1.00 96.62 604 VAL A C 1
ATOM 4773 O O . VAL A 1 604 ? -38.313 -1.682 21.706 1.00 96.62 604 VAL A O 1
ATOM 4776 N N . GLN A 1 605 ? -37.689 -2.410 19.680 1.00 96.38 605 GLN A N 1
ATOM 4777 C CA . GLN A 1 605 ? -38.141 -1.214 18.974 1.00 96.38 605 GLN A CA 1
ATOM 4778 C C . GLN A 1 605 ? -38.588 -1.556 17.556 1.00 96.38 605 GLN A C 1
ATOM 4780 O O . GLN A 1 605 ? -37.787 -2.044 16.771 1.00 96.38 605 GLN A O 1
ATOM 4785 N N . LYS A 1 606 ? -39.845 -1.266 17.206 1.00 95.56 606 LYS A N 1
ATOM 4786 C CA . LYS A 1 606 ? -40.313 -1.298 15.811 1.00 95.56 606 LYS A CA 1
ATOM 4787 C C . LYS A 1 606 ? -40.061 0.053 15.153 1.00 95.56 606 LYS A C 1
ATOM 4789 O O . LYS A 1 606 ? -40.313 1.088 15.770 1.00 95.56 606 LYS A O 1
ATOM 4794 N N . LEU A 1 607 ? -39.572 0.039 13.921 1.00 91.19 607 LEU A N 1
ATOM 4795 C CA . LEU A 1 607 ? -39.231 1.233 13.159 1.00 91.19 607 LEU A CA 1
ATOM 4796 C C . LEU A 1 607 ? -40.320 1.463 12.113 1.00 91.19 607 LEU A C 1
ATOM 4798 O O . LEU A 1 607 ? -40.270 0.923 11.021 1.00 91.19 607 LEU A O 1
ATOM 4802 N N . HIS A 1 608 ? -41.344 2.243 12.454 1.00 83.81 608 HIS A N 1
ATOM 4803 C CA . HIS A 1 608 ? -42.361 2.622 11.474 1.00 83.81 608 HIS A CA 1
ATOM 4804 C C . HIS A 1 608 ? -41.827 3.681 10.496 1.00 83.81 608 HIS A C 1
ATOM 4806 O O . HIS A 1 608 ? -41.068 4.550 10.922 1.00 83.81 608 HIS A O 1
ATOM 4812 N N . PRO A 1 609 ? -42.262 3.672 9.220 1.00 79.88 609 PRO A N 1
ATOM 4813 C CA . PRO A 1 609 ? -43.308 2.822 8.639 1.00 79.88 609 PRO A CA 1
ATOM 4814 C C . PRO A 1 609 ? -42.828 1.462 8.099 1.00 79.88 609 PRO A C 1
ATOM 4816 O O . PRO A 1 609 ? -43.659 0.718 7.583 1.00 79.88 609 PRO A O 1
ATOM 4819 N N . SER A 1 610 ? -41.539 1.123 8.194 1.00 79.19 610 SER A N 1
ATOM 4820 C CA . SER A 1 610 ? -41.030 -0.160 7.700 1.00 79.19 610 SER A CA 1
ATOM 4821 C C . SER A 1 610 ? -41.449 -1.341 8.593 1.00 79.19 610 SER A C 1
ATOM 4823 O O . SER A 1 610 ? -41.876 -1.179 9.738 1.00 79.19 610 SER A O 1
ATOM 4825 N N . SER A 1 611 ? -41.361 -2.558 8.051 1.00 86.44 611 SER A N 1
ATOM 4826 C CA . SER A 1 611 ? -41.515 -3.820 8.795 1.00 86.44 611 SER A CA 1
ATOM 4827 C C . SER A 1 611 ? -40.335 -4.107 9.733 1.00 86.44 611 SER A C 1
ATOM 4829 O O . SER A 1 611 ? -40.348 -5.107 10.447 1.00 86.44 611 SER A O 1
ATOM 4831 N N . SER A 1 612 ? -39.343 -3.216 9.774 1.00 92.56 612 SER A N 1
ATOM 4832 C CA . SER A 1 612 ? -38.072 -3.430 10.453 1.00 92.56 612 SER A CA 1
ATOM 4833 C C . SER A 1 612 ? -38.146 -3.170 11.947 1.00 92.56 612 SER A C 1
ATOM 4835 O O . SER A 1 612 ? -38.928 -2.351 12.443 1.00 92.56 612 SER A O 1
ATOM 4837 N N . CYS A 1 613 ? -37.275 -3.837 12.691 1.00 95.81 613 CYS A N 1
ATOM 4838 C CA . CYS A 1 613 ? -37.117 -3.591 14.109 1.00 95.81 613 CYS A CA 1
ATOM 4839 C C . CYS A 1 613 ? -35.702 -3.839 14.605 1.00 95.81 613 CYS A C 1
ATOM 4841 O O . CYS A 1 613 ? -34.865 -4.457 13.959 1.00 95.81 613 CYS A O 1
ATOM 4843 N N . ILE A 1 614 ? -35.469 -3.349 15.816 1.00 95.44 614 ILE A N 1
ATOM 4844 C CA . ILE A 1 614 ? -34.334 -3.721 16.640 1.00 95.44 614 ILE A CA 1
ATOM 4845 C C . ILE A 1 614 ? -34.821 -4.794 17.612 1.00 95.44 614 ILE A C 1
ATOM 4847 O O . ILE A 1 614 ? -35.830 -4.605 18.308 1.00 95.44 614 ILE A O 1
ATOM 4851 N N . GLN A 1 615 ? -34.110 -5.915 17.667 1.00 96.62 615 GLN A N 1
ATOM 4852 C CA . GLN A 1 615 ? -34.326 -6.988 18.632 1.00 96.62 615 GLN A CA 1
ATOM 4853 C C . GLN A 1 615 ? -33.134 -7.116 19.572 1.00 96.62 615 GLN A C 1
ATOM 4855 O O . GLN A 1 615 ? -32.006 -6.833 19.191 1.00 96.62 615 GLN A O 1
ATOM 4860 N N . GLU A 1 616 ? -33.382 -7.552 20.802 1.00 96.69 616 GLU A N 1
ATOM 4861 C CA . GLU A 1 616 ? -32.372 -7.749 21.842 1.00 96.69 616 GLU A CA 1
ATOM 4862 C C . GLU A 1 616 ? -32.401 -9.203 22.327 1.00 96.69 616 GLU A C 1
ATOM 4864 O O . GLU A 1 616 ? -33.476 -9.785 22.498 1.00 96.69 616 GLU A O 1
ATOM 4869 N N . CYS A 1 617 ? -31.236 -9.816 22.532 1.00 96.50 617 CYS A N 1
ATOM 4870 C CA . CYS A 1 617 ? -31.129 -11.180 23.046 1.00 96.50 617 CYS A CA 1
ATOM 4871 C C . CYS A 1 617 ? -31.381 -11.209 24.564 1.00 96.50 617 CYS A C 1
ATOM 4873 O O . CYS A 1 617 ? -30.610 -10.644 25.335 1.00 96.50 617 CYS A O 1
ATOM 4875 N N . HIS A 1 618 ? -32.446 -11.871 25.022 1.00 95.00 618 HIS A N 1
ATOM 4876 C CA . HIS A 1 618 ? -32.837 -11.935 26.437 1.00 95.00 618 HIS A CA 1
ATOM 4877 C C . HIS A 1 618 ? -32.845 -13.365 26.973 1.00 95.00 618 HIS A C 1
ATOM 4879 O O . HIS A 1 618 ? -33.224 -14.294 26.262 1.00 95.00 618 HIS A O 1
ATOM 4885 N N . CYS A 1 619 ? -32.530 -13.537 28.262 1.00 93.75 619 CYS A N 1
ATOM 4886 C CA . CYS A 1 619 ? -32.779 -14.795 28.968 1.00 93.75 619 CYS A CA 1
ATOM 4887 C C . CYS A 1 619 ? -34.277 -15.150 28.942 1.00 93.75 619 CYS A C 1
ATOM 4889 O O . CYS A 1 619 ? -35.125 -14.335 29.309 1.00 93.75 619 CYS A O 1
ATOM 4891 N N . GLU A 1 620 ? -34.612 -16.390 28.580 1.00 92.25 620 GLU A N 1
ATOM 4892 C CA . GLU A 1 620 ? -35.993 -16.893 28.541 1.00 92.25 620 GLU A CA 1
ATOM 4893 C C . GLU A 1 620 ? -36.687 -16.831 29.912 1.00 92.25 620 GLU A C 1
ATOM 4895 O O . GLU A 1 620 ? -37.906 -16.681 29.970 1.00 92.25 620 GLU A O 1
ATOM 4900 N N . SER A 1 621 ? -35.925 -16.915 31.009 1.00 85.62 621 SER A N 1
ATOM 4901 C CA . SER A 1 621 ? -36.427 -16.883 32.390 1.00 85.62 621 SER A CA 1
ATOM 4902 C C . SER A 1 621 ? -36.777 -15.482 32.909 1.00 85.62 621 SER A C 1
ATOM 4904 O O . SER A 1 621 ? -37.303 -15.365 34.015 1.00 85.62 621 SER A O 1
ATOM 4906 N N . GLY A 1 622 ? -36.480 -14.412 32.159 1.00 77.00 622 GLY A N 1
ATOM 4907 C CA . GLY A 1 622 ? -36.771 -13.028 32.556 1.00 77.00 622 GLY A CA 1
ATOM 4908 C C . GLY A 1 622 ? -35.977 -12.497 33.761 1.00 77.00 622 GLY A C 1
ATOM 4909 O O . GLY A 1 622 ? -36.192 -11.356 34.160 1.00 77.00 622 GLY A O 1
ATOM 4910 N N . LYS A 1 623 ? -35.060 -13.283 34.341 1.00 71.12 623 LYS A N 1
ATOM 4911 C CA . LYS A 1 623 ? -34.186 -12.866 35.446 1.00 71.12 623 LYS A CA 1
ATOM 4912 C C . LYS A 1 623 ? -32.758 -12.681 34.935 1.00 71.12 623 LYS A C 1
ATOM 4914 O O . LYS A 1 623 ? -32.124 -13.653 34.531 1.00 71.12 623 LYS A O 1
ATOM 4919 N N . PHE A 1 624 ? -32.274 -11.443 34.956 1.00 65.00 624 PHE A N 1
ATOM 4920 C CA . PHE A 1 624 ? -30.852 -11.126 34.844 1.00 65.00 624 PHE A CA 1
ATOM 4921 C C . PHE A 1 624 ? -30.271 -11.088 36.260 1.00 65.00 624 PHE A C 1
ATOM 4923 O O . PHE A 1 624 ? -30.772 -10.349 37.103 1.00 65.00 624 PHE A O 1
ATOM 4930 N N . GLU A 1 625 ? -29.235 -11.878 36.533 1.00 59.75 625 GLU A N 1
ATOM 4931 C CA . GLU A 1 625 ? -28.313 -11.569 37.628 1.00 59.75 625 GLU A CA 1
ATOM 4932 C C . GLU A 1 625 ? -27.078 -10.921 37.000 1.00 59.75 625 GLU A C 1
ATOM 4934 O O . GLU A 1 625 ? -26.473 -11.508 36.098 1.00 59.75 625 GLU A O 1
ATOM 4939 N N . ASP A 1 626 ? -26.760 -9.702 37.449 1.00 57.78 626 ASP A N 1
ATOM 4940 C CA . ASP A 1 626 ? -25.662 -8.831 37.001 1.00 57.78 626 ASP A CA 1
ATOM 4941 C C . ASP A 1 626 ? -24.282 -9.479 37.207 1.00 57.78 626 ASP A C 1
ATOM 4943 O O . ASP A 1 626 ? -23.494 -9.086 38.068 1.00 57.78 626 ASP A O 1
ATOM 4947 N N . SER A 1 627 ? -23.963 -10.496 36.414 1.00 53.62 627 SER A N 1
ATOM 4948 C CA . SER A 1 627 ? -22.620 -11.052 36.350 1.00 53.62 627 SER A CA 1
ATOM 4949 C C . SER A 1 627 ? -22.105 -11.021 34.919 1.00 53.62 627 SER A C 1
ATOM 4951 O O . SER A 1 627 ? -22.788 -11.385 33.964 1.00 53.62 627 SER A O 1
ATOM 4953 N N . GLU A 1 628 ? -20.859 -10.576 34.800 1.00 58.09 628 GLU A N 1
ATOM 4954 C CA . GLU A 1 628 ? -20.082 -10.334 33.577 1.00 58.09 628 GLU A CA 1
ATOM 4955 C C . GLU A 1 628 ? -19.929 -11.572 32.661 1.00 58.09 628 GLU A C 1
ATOM 4957 O O . GLU A 1 628 ? -19.384 -11.486 31.562 1.00 58.09 628 GLU A O 1
ATOM 4962 N N . TRP A 1 629 ? -20.448 -12.726 33.087 1.00 56.31 629 TRP A N 1
ATOM 4963 C CA . TRP A 1 629 ? -20.415 -14.007 32.391 1.00 56.31 629 TRP A CA 1
ATOM 4964 C C . TRP A 1 629 ? -21.847 -14.521 32.212 1.00 56.31 629 TRP A C 1
ATOM 4966 O O . TRP A 1 629 ? -22.331 -15.363 32.966 1.00 56.31 629 TRP A O 1
ATOM 4976 N N . SER A 1 630 ? -22.543 -13.977 31.215 1.00 54.78 630 SER A N 1
ATOM 4977 C CA . SER A 1 630 ? -23.957 -14.227 30.926 1.00 54.78 630 SER A CA 1
ATOM 4978 C C . SER A 1 630 ? -24.227 -15.652 30.421 1.00 54.78 630 SER A C 1
ATOM 4980 O O . SER A 1 630 ? -24.467 -15.896 29.244 1.00 54.78 630 SER A O 1
ATOM 4982 N N . LEU A 1 631 ? -24.242 -16.626 31.327 1.00 62.88 631 LEU A N 1
ATOM 4983 C CA . LEU A 1 631 ? -25.001 -17.860 31.140 1.00 62.88 631 LEU A CA 1
ATOM 4984 C C . LEU A 1 631 ? -26.327 -17.685 31.878 1.00 62.88 631 LEU A C 1
ATOM 4986 O O . LEU A 1 631 ? -26.328 -17.537 33.098 1.00 62.88 631 LEU A O 1
ATOM 4990 N N . CYS A 1 632 ? -27.454 -17.732 31.161 1.00 72.75 632 CYS A N 1
ATOM 4991 C CA . CYS A 1 632 ? -28.776 -17.834 31.781 1.00 72.75 632 CYS A CA 1
ATOM 4992 C C . CYS A 1 632 ? -28.855 -19.192 32.492 1.00 72.75 632 CYS A C 1
ATOM 4994 O O . CYS A 1 632 ? -29.268 -20.200 31.914 1.00 72.75 632 CYS A O 1
ATOM 4996 N N . ARG A 1 633 ? -28.370 -19.260 33.734 1.00 65.88 633 ARG A N 1
ATOM 4997 C CA . ARG A 1 633 ? -28.439 -20.471 34.546 1.00 65.88 633 ARG A CA 1
ATOM 4998 C C . ARG A 1 633 ? -29.912 -20.760 34.808 1.00 65.88 633 ARG A C 1
ATOM 5000 O O . ARG A 1 633 ? -30.581 -20.000 35.501 1.00 65.88 633 ARG A O 1
ATOM 5007 N N . LYS A 1 634 ? -30.415 -21.871 34.261 1.00 54.28 634 LYS A N 1
ATOM 5008 C CA . LYS A 1 634 ? -31.618 -22.510 34.804 1.00 54.28 634 LYS A CA 1
ATOM 5009 C C . LYS A 1 634 ? -31.321 -22.828 36.258 1.00 54.28 634 LYS A C 1
ATOM 5011 O O . LYS A 1 634 ? -30.267 -23.405 36.523 1.00 54.28 634 LYS A O 1
ATOM 5016 N N . ASP A 1 635 ? -32.223 -22.398 37.132 1.00 54.59 635 ASP A N 1
ATOM 5017 C CA . ASP A 1 635 ? -32.186 -22.545 38.581 1.00 54.59 635 ASP A CA 1
ATOM 5018 C C . ASP A 1 635 ? -31.330 -23.745 38.995 1.00 54.59 635 ASP A C 1
ATOM 5020 O O . ASP A 1 635 ? -31.714 -24.906 38.820 1.00 54.59 635 ASP A O 1
ATOM 5024 N N . VAL A 1 636 ? -30.127 -23.463 39.504 1.00 48.12 636 VAL A N 1
ATOM 5025 C CA . VAL A 1 636 ? -29.398 -24.461 40.275 1.00 48.12 636 VAL A CA 1
ATOM 5026 C C . VAL A 1 636 ? -30.305 -24.713 41.460 1.00 48.12 636 VAL A C 1
ATOM 5028 O O . VAL A 1 636 ? -30.431 -23.856 42.334 1.00 48.12 636 VAL A O 1
ATOM 5031 N N . ILE A 1 637 ? -30.996 -25.856 41.410 1.00 48.34 637 ILE A N 1
ATOM 5032 C CA . ILE A 1 637 ? -31.714 -26.466 42.523 1.00 48.34 637 ILE A CA 1
ATOM 5033 C C . ILE A 1 637 ? -30.893 -26.135 43.755 1.00 48.34 637 ILE A C 1
ATOM 5035 O O . ILE A 1 637 ? -29.716 -26.498 43.813 1.00 48.34 637 ILE A O 1
ATOM 5039 N N . SER A 1 638 ? -31.482 -25.380 44.678 1.00 47.06 638 SER A N 1
ATOM 5040 C CA . SER A 1 638 ? -30.896 -25.106 45.976 1.00 47.06 638 SER A CA 1
ATOM 5041 C C . SER A 1 638 ? -30.724 -26.452 46.675 1.00 47.06 638 SER A C 1
ATOM 5043 O O . SER A 1 638 ? -31.588 -26.894 47.432 1.00 47.06 638 SER A O 1
ATOM 5045 N N . VAL A 1 639 ? -29.644 -27.164 46.359 1.00 49.78 639 VAL A N 1
ATOM 5046 C CA . VAL A 1 639 ? -29.205 -28.309 47.130 1.00 49.78 639 VAL A CA 1
ATOM 5047 C C . VAL A 1 639 ? -28.782 -27.679 48.434 1.00 49.78 639 VAL A C 1
ATOM 5049 O O . VAL A 1 639 ? -27.789 -26.957 48.510 1.00 49.78 639 VAL A O 1
ATOM 5052 N N . ASN A 1 640 ? -29.666 -27.845 49.404 1.00 51.44 640 ASN A N 1
ATOM 5053 C CA . ASN A 1 640 ? -29.607 -27.286 50.730 1.00 51.44 640 ASN A CA 1
ATOM 5054 C C . ASN A 1 640 ? -28.238 -27.655 51.317 1.00 51.44 640 ASN A C 1
ATOM 5056 O O . ASN A 1 640 ? -28.024 -28.777 51.769 1.00 51.44 640 ASN A O 1
ATOM 5060 N N . PHE A 1 641 ? -27.270 -26.740 51.230 1.00 56.06 641 PHE A N 1
ATOM 5061 C CA . PHE A 1 641 ? -25.873 -27.004 51.596 1.00 56.06 641 PHE A CA 1
ATOM 5062 C C . PHE A 1 641 ? -25.759 -27.402 53.080 1.00 56.06 641 PHE A C 1
ATOM 5064 O O . PHE A 1 641 ? -24.863 -28.143 53.477 1.00 56.06 641 PHE A O 1
ATOM 5071 N N . VAL A 1 642 ? -26.750 -26.993 53.881 1.00 64.50 642 VAL A N 1
ATOM 5072 C CA . VAL A 1 642 ? -26.941 -27.401 55.275 1.00 64.50 642 VAL A CA 1
ATOM 5073 C C . VAL A 1 642 ? -27.186 -28.908 55.410 1.00 64.50 642 VAL A C 1
ATOM 5075 O O . VAL A 1 642 ? -26.663 -29.519 56.335 1.00 64.50 642 VAL A O 1
ATOM 5078 N N . GLU A 1 643 ? -27.911 -29.541 54.486 1.00 57.88 643 GLU A N 1
ATOM 5079 C CA . GLU A 1 643 ? -28.239 -30.970 54.573 1.00 57.88 643 GLU A CA 1
ATOM 5080 C C . GLU A 1 643 ? -27.045 -31.864 54.198 1.00 57.88 643 GLU A C 1
ATOM 5082 O O . GLU A 1 643 ? -26.841 -32.923 54.793 1.00 57.88 643 GLU A O 1
ATOM 5087 N N . VAL A 1 644 ? -26.196 -31.408 53.268 1.00 70.06 644 VAL A N 1
ATOM 5088 C CA . VAL A 1 644 ? -24.954 -32.113 52.907 1.00 70.06 644 VAL A CA 1
ATOM 5089 C C . VAL A 1 644 ? -23.932 -32.030 54.041 1.00 70.06 644 VAL A C 1
ATOM 5091 O O . VAL A 1 644 ? -23.331 -33.047 54.384 1.00 70.06 644 VAL A O 1
ATOM 5094 N N . ILE A 1 645 ? -23.783 -30.868 54.690 1.00 72.06 645 ILE A N 1
ATOM 5095 C CA . ILE A 1 645 ? -22.917 -30.749 55.874 1.00 72.06 645 ILE A CA 1
ATOM 5096 C C . ILE A 1 645 ? -23.456 -31.598 57.032 1.00 72.06 645 ILE A C 1
ATOM 5098 O O . ILE A 1 645 ? -22.671 -32.284 57.683 1.00 72.06 645 ILE A O 1
ATOM 5102 N N . PHE A 1 646 ? -24.774 -31.629 57.257 1.00 68.31 646 PHE A N 1
ATOM 5103 C CA . PHE A 1 646 ? -25.355 -32.467 58.312 1.00 68.31 646 PHE A CA 1
ATOM 5104 C C . PHE A 1 646 ? -25.132 -33.962 58.077 1.00 68.31 646 PHE A C 1
ATOM 5106 O O . PHE A 1 646 ? -24.863 -34.687 59.030 1.00 68.31 646 PHE A O 1
ATOM 5113 N N . ARG A 1 647 ? -25.192 -34.437 56.825 1.00 65.12 647 ARG A N 1
ATOM 5114 C CA . ARG A 1 647 ? -24.885 -35.843 56.520 1.00 65.12 647 ARG A CA 1
ATOM 5115 C C . ARG A 1 647 ? -23.402 -36.173 56.652 1.00 65.12 647 ARG A C 1
ATOM 5117 O O . ARG A 1 647 ? -23.097 -37.271 57.091 1.00 65.12 647 ARG A O 1
ATOM 5124 N N . ILE A 1 648 ? -22.498 -35.248 56.329 1.00 76.38 648 ILE A N 1
ATOM 5125 C CA . ILE A 1 648 ? -21.056 -35.464 56.533 1.00 76.38 648 ILE A CA 1
ATOM 5126 C C . ILE A 1 648 ? -20.700 -35.464 58.026 1.00 76.38 648 ILE A C 1
ATOM 5128 O O . ILE A 1 648 ? -19.782 -36.167 58.413 1.00 76.38 648 ILE A O 1
ATOM 5132 N N . TYR A 1 649 ? -21.428 -34.732 58.873 1.00 68.38 649 TYR A N 1
ATOM 5133 C CA . TYR A 1 649 ? -21.201 -34.754 60.325 1.00 68.38 649 TYR A CA 1
ATOM 5134 C C . TYR A 1 649 ? -21.803 -35.974 61.045 1.00 68.38 649 TYR A C 1
ATOM 5136 O O . TYR A 1 649 ? -21.478 -36.212 62.206 1.00 68.38 649 TYR A O 1
ATOM 5144 N N . LEU A 1 650 ? -22.708 -36.713 60.395 1.00 66.12 650 LEU A N 1
ATOM 5145 C CA . LEU A 1 650 ? -23.359 -37.908 60.951 1.00 66.12 650 LEU A CA 1
ATOM 5146 C C . LEU A 1 650 ? -22.732 -39.230 60.479 1.00 66.12 650 LEU A C 1
ATOM 5148 O O . LEU A 1 650 ? -23.079 -40.276 61.028 1.00 66.12 650 LEU A O 1
ATOM 5152 N N . ILE A 1 651 ? -21.846 -39.187 59.480 1.00 68.88 651 ILE A N 1
ATOM 5153 C CA . ILE A 1 651 ? -20.981 -40.303 59.064 1.00 68.88 651 ILE A CA 1
ATOM 5154 C C . ILE A 1 651 ? -19.642 -40.135 59.773 1.00 68.88 651 ILE A C 1
ATOM 5156 O O . ILE A 1 651 ? -19.136 -41.152 60.297 1.00 68.88 651 ILE A O 1
#

Solvent-accessible surface area (backbone atoms only — not comparable to full-atom values): 38371 Å² total; per-residue (Å²): 114,76,66,60,58,52,51,53,51,50,58,65,68,54,79,76,74,85,65,72,49,56,59,68,43,74,45,81,31,73,69,42,77,56,56,73,36,73,19,47,78,59,21,16,24,43,70,78,41,78,50,77,45,82,65,79,102,46,76,46,39,35,20,39,25,26,25,36,52,64,47,87,59,30,39,86,50,95,70,38,44,42,71,51,74,79,63,85,63,63,88,48,72,89,48,64,44,37,53,64,44,73,46,82,33,76,60,44,76,54,55,71,38,78,32,29,56,58,18,21,21,41,75,74,47,66,56,80,56,68,100,72,93,56,77,35,44,19,38,29,27,22,35,53,71,45,91,60,32,44,83,38,71,51,34,29,45,53,58,85,76,62,70,85,69,93,76,75,93,66,79,72,69,67,83,66,65,74,67,93,58,53,55,70,67,45,70,47,80,32,75,56,46,75,57,57,71,37,75,28,38,80,60,22,19,21,41,79,74,45,78,41,60,45,86,41,100,79,79,55,66,48,68,54,20,23,36,30,28,22,33,52,40,83,79,80,41,38,42,83,51,96,80,37,44,39,68,59,63,96,24,72,95,71,36,42,59,78,66,46,74,46,82,33,74,65,46,72,56,53,68,41,74,23,38,94,68,19,16,25,40,73,74,44,71,80,53,98,47,37,20,37,26,25,25,37,68,66,61,90,69,85,71,81,75,77,86,73,81,90,75,82,93,77,78,91,70,80,81,76,76,65,54,56,57,71,44,73,46,83,32,76,60,43,74,56,54,71,36,77,39,35,86,60,22,21,21,40,68,77,44,79,44,74,48,82,61,96,82,64,73,59,36,33,20,40,25,29,24,34,49,33,93,66,26,44,77,55,97,70,38,52,43,71,60,77,81,81,82,83,69,89,76,84,74,95,72,89,73,86,76,82,72,74,73,80,61,47,71,82,87,48,67,35,51,74,66,39,76,46,82,32,74,61,50,77,55,55,69,40,73,31,37,80,55,19,19,23,43,72,54,44,78,47,96,80,48,31,18,41,26,29,22,35,55,30,93,70,30,37,63,54,87,86,43,43,40,58,70,88,72,82,75,93,78,93,82,89,85,89,85,89,85,84,92,89,55,78,70,62,48,54,56,51,49,54,53,41,22,70,54,33,65,40,52,74,70,42,74,45,82,29,52,67,53,76,53,56,73,37,60,18,25,78,54,22,20,20,41,72,78,43,77,48,72,46,91,51,102,60,77,51,41,37,18,36,29,29,22,39,54,29,93,80,36,39,80,55,93,85,36,43,37,68,62,75,74,61,92,48,79,38,79,85,40,78,48,50,70,72,43,71,46,81,33,73,65,45,77,54,55,70,38,72,28,41,80,57,21,23,23,39,77,76,42,76,43,81,93,55,66,22,23,36,29,30,22,36,44,71,82,76,68,85,74,100,50,100,70,78,66,56,70,71,78,78,73,80,70,56,64,68,58,57,53,52,52,62,74,73,107

Secondary structure (DSSP, 8-state):
-HHHHHHHHHHHHS--------TT-EEEETT-TTTT-EEETTEEEEEEEEEEEE-SS-EEEEEEEEEEESSTTEEEETTEEEE----TTTTSSSSPPPTT-EEEEETTTTTTSEEEBTEEEEEEEE----TTT---EEEEEEEESSTTEEEETTEEEEGGG----S------GGGS---SSPPTT-EEEEETSTTTTSEEETTEEEEEEEEEEEE-TTS-EEEEEEEEEEEE-TTTTEEEETTEEEE--SSGGG-PPTT-EEEEETTTTTTSEEETTEEEEEEEEEETTEEEEEEEESS----------------------PPPTT-EEEEETTTTTT-EEETTEEEEEEEEE---STT----EEEEEEEE-TTEEEETTEEEE---------------TT------TTSSSPPPTT-EEEEETSTTTTSEEETTEEEEEEEE-TTSEEEEEEEE-TTEEEETTEEEEGGG----------------HHHHHHHHHHHIIIIIPPTT-EEEEETS--TTSEEETTEEEEEEEEEE--SSS--EEEEEEEEEPTT-EEETTEEEPPPPPSSGGGTS-PPTT-EEEETT-TTTT-EEETTEEEEEEEE-TTSS-EEEEEEETTS-----SS-----------HHHHHHHHHH-

Sequence (651 aa):
MWTYTAITAIIQAIGWHYSYAMLGEIFEDSTCRSTNNTCGINMIFVPILKVVSSKNLLTSEKCIQRCSCITDEYAERNGSCIERIYSSKEQCENEICKIGETILDVDCNLSGNVCGINALFVLISQEIPYPSMVPRNCIQRCTCKSIEYIDKLTHCKKKEDFKIEGQTDSYGFTEYCPKAYYNLGDEIADIGCRLAGHECGINMRFVLMETLKAANSQNQSHIIGCILRCNCEENFEFFEKDGQCARKWYCEGGFCHLKRKIYDYGCRLTGLECGIHMKFVTTKKINDGICIQKCKYAKDGKYKDKKKNKQNFVEHKSITKFLKTGQILEDFGCLSSNTECGKNMVFRPVVRFYNISSSLSHEKCLQRCTCNDKFYEENGRCIKRIDIDEVDYEDDYEDKDFVINQRCFENKACQLGEKIIDIGCQLTGIKCGINMVLSPTSIAINNQCVQYCVCDIEFMVEGNKCAKRNTFKTTSSTEYQNITQERTEENTGNIVIKCMRGECELSEEISDLGCMLDGHSCGRNMVFKKISKKIYRTALKNMNCIVICECEDGYCEKNNQCVLPEEPSNPCERKICKAGERIFDADCHLSGVKCGVGMKFITVQKLHPSSSCIQECHCESGKFEDSEWSLCRKDVISVNFVEVIFRIYLI

Organism: Dracunculus medinensis (NCBI:txid318479)

Foldseek 3Di:
DVVVVVVVVVVVVCPPDLQQDFAFDKDKDFQCPQAQPANDDQWGWHFPDWDFDPDDPDTTIMTTTGTHGNDPLFDDDPRDTHGPPCPVAVPDPPAQAWALDKDWDFQCVQDQPHSAAQWGWHFQDWDPDDPDDGTIITITGIHHNDPQFDGDGRYTHGPVVPPCPDDDPPPCPVVCPDDCADFAFDKDKFFSAPQDQPQRDDQWGWHFDFFDWDCDPVRDTDGRITMTGTHHDPPQQWDDDPRDTDGPQPDPPQAHDFFDKDKAFQCVQAQPDRHDQWGWHFDDDPDNTITTIGIHGNDPPPPPPDDDDDDDDDDDDPPLPQDFFFDKDKDWQCVQDQPHSHDQKGWHFPDWDQDPPPPDRRTITTITTHGHPQFHDDPRDTHGDDPPPDDPPPDDDPPPDPPVPPDCPPPHADWAFDKDWDQQCPQAQPHRDDQWGWHFQAQDPGSITITGTHGHPQWADDPRDTDGPPPDDDDDDDDDDDDDDDDPVVVLSVQVSCQSNQNHFAFDKHKRWPPPQDQPRSHDQKGWHFPDWDQDPDPDRTIITITTIHGHPQFDDDPRDTHRPPPPPDPLVVPQDAAFDKDKDQQCPQDQPASHDQKGWHFPADDPPGNITIIGIHRVVNDDDPDPDDDSDDDPPCPPVVVVVVVVVVD

Mean predicted aligned error: 22.88 Å

Radius of gyration: 34.6 Å; Cα contacts (8 Å, |Δi|>4): 1126; chains: 1; bounding box: 90×75×115 Å

InterPro domains:
  IPR054450 TIL-like domain [PF22897] (37-83)
  IPR054450 TIL-like domain [PF22897] (197-247)
  IPR054450 TIL-like domain [PF22897] (340-384)
  IPR054450 TIL-like domain [PF22897] (429-467)
  IPR054450 TIL-like domain [PF22897] (519-564)
  IPR054450 TIL-like domain [PF22897] (592-625)

pLDDT: mean 80.77, std 17.94, range [29.5, 97.75]